Protein AF-A0A849ZHM6-F1 (afdb_monomer)

Structure (mmCIF, N/CA/C/O backbone):
data_AF-A0A849ZHM6-F1
#
_entry.id   AF-A0A849ZHM6-F1
#
loop_
_atom_site.group_PDB
_atom_site.id
_atom_site.type_symbol
_atom_site.label_atom_id
_atom_site.label_alt_id
_atom_site.label_comp_id
_atom_site.label_asym_id
_atom_site.label_entity_id
_atom_site.label_seq_id
_atom_site.pdbx_PDB_ins_code
_atom_site.Cartn_x
_atom_site.Cartn_y
_atom_site.Cartn_z
_atom_site.occupancy
_atom_site.B_iso_or_equiv
_atom_site.auth_seq_id
_atom_site.auth_comp_id
_atom_site.auth_asym_id
_atom_site.auth_atom_id
_atom_site.pdbx_PDB_model_num
ATOM 1 N N . MET A 1 1 ? 34.072 16.317 19.035 1.00 30.23 1 MET A N 1
ATOM 2 C CA . MET A 1 1 ? 34.190 15.002 18.374 1.00 30.23 1 MET A CA 1
ATOM 3 C C . MET A 1 1 ? 32.980 14.832 17.475 1.00 30.23 1 MET A C 1
ATOM 5 O O . MET A 1 1 ? 31.910 14.481 17.947 1.00 30.23 1 MET A O 1
ATOM 9 N N . THR A 1 2 ? 33.115 15.218 16.211 1.00 29.22 2 THR A N 1
ATOM 10 C CA . THR A 1 2 ? 32.102 14.996 15.176 1.00 29.22 2 THR A CA 1
ATOM 11 C C . THR A 1 2 ? 32.092 13.504 14.864 1.00 29.22 2 THR A C 1
ATOM 13 O O . THR A 1 2 ? 33.081 12.987 14.345 1.00 29.22 2 THR A O 1
ATOM 16 N N . GLY A 1 3 ? 31.026 12.799 15.250 1.00 28.81 3 GLY A N 1
ATOM 17 C CA . GLY A 1 3 ? 30.826 11.413 14.829 1.00 28.81 3 GLY A CA 1
ATOM 18 C C . GLY A 1 3 ? 30.855 11.306 13.297 1.00 28.81 3 GLY A C 1
ATOM 19 O O . GLY A 1 3 ? 30.623 12.313 12.618 1.00 28.81 3 GLY A O 1
ATOM 20 N N . PRO A 1 4 ? 31.173 10.127 12.739 1.00 27.28 4 PRO A N 1
ATOM 21 C CA . PRO A 1 4 ? 31.146 9.933 11.295 1.00 27.28 4 PRO A CA 1
ATOM 22 C C . PRO A 1 4 ? 29.772 10.352 10.759 1.00 27.28 4 PRO A C 1
ATOM 24 O O . PRO A 1 4 ? 28.741 9.949 11.299 1.00 27.28 4 PRO A O 1
ATOM 27 N N . SER A 1 5 ? 29.765 11.207 9.730 1.00 30.58 5 SER A N 1
ATOM 28 C CA . SER A 1 5 ? 28.536 11.533 9.000 1.00 30.58 5 SER A CA 1
ATOM 29 C C . SER A 1 5 ? 27.884 10.225 8.544 1.00 30.58 5 SER A C 1
ATOM 31 O O . SER A 1 5 ? 28.617 9.340 8.095 1.00 30.58 5 SER A O 1
ATOM 33 N N . PRO A 1 6 ? 26.553 10.066 8.663 1.00 35.81 6 PRO A N 1
ATOM 34 C CA . PRO A 1 6 ? 25.884 8.854 8.215 1.00 35.81 6 PRO A CA 1
ATOM 35 C C . PRO A 1 6 ? 26.176 8.665 6.726 1.00 35.81 6 PRO A C 1
ATOM 37 O O . PRO A 1 6 ? 25.758 9.465 5.890 1.00 35.81 6 PRO A O 1
ATOM 40 N N . THR A 1 7 ? 26.957 7.638 6.402 1.00 41.62 7 THR A N 1
ATOM 41 C CA . THR A 1 7 ? 27.253 7.253 5.028 1.00 41.62 7 THR A CA 1
ATOM 42 C C . THR A 1 7 ? 25.946 6.813 4.379 1.00 41.62 7 THR A C 1
ATOM 44 O O . THR A 1 7 ? 25.292 5.878 4.836 1.00 41.62 7 THR A O 1
ATOM 47 N N . PHE A 1 8 ? 25.521 7.531 3.339 1.00 50.03 8 PHE A N 1
ATOM 48 C CA . PHE A 1 8 ? 24.332 7.188 2.570 1.00 50.03 8 PHE A CA 1
ATOM 49 C C . PHE A 1 8 ? 24.564 5.847 1.865 1.00 50.03 8 PHE A C 1
ATOM 51 O O . PHE A 1 8 ? 25.342 5.767 0.916 1.00 50.03 8 PHE A O 1
ATOM 58 N N . THR A 1 9 ? 23.917 4.784 2.340 1.00 56.38 9 THR A N 1
ATOM 59 C CA . THR A 1 9 ? 23.899 3.491 1.651 1.00 56.38 9 THR A CA 1
ATOM 60 C C . THR A 1 9 ? 22.846 3.547 0.539 1.00 56.38 9 THR A C 1
ATOM 62 O O . THR A 1 9 ? 21.663 3.719 0.849 1.00 56.38 9 THR A O 1
ATOM 65 N N . PRO A 1 10 ? 23.225 3.432 -0.747 1.00 66.81 10 PRO A N 1
ATOM 66 C CA . PRO A 1 10 ? 22.258 3.448 -1.839 1.00 66.81 10 PRO A CA 1
ATOM 67 C C . PRO A 1 10 ? 21.359 2.207 -1.770 1.00 66.81 10 PRO A C 1
ATOM 69 O O . PRO A 1 10 ? 21.830 1.115 -1.477 1.00 66.81 10 PRO A O 1
ATOM 72 N N . ARG A 1 11 ? 20.061 2.345 -2.069 1.00 75.00 11 ARG A N 1
ATOM 73 C CA . ARG A 1 11 ? 19.133 1.195 -2.110 1.00 75.00 11 ARG A CA 1
ATOM 74 C C . ARG A 1 11 ? 19.482 0.217 -3.235 1.00 75.00 11 ARG A C 1
ATOM 76 O O . ARG A 1 11 ? 19.405 -0.993 -3.042 1.00 75.00 11 ARG A O 1
ATOM 83 N N . THR A 1 12 ? 19.885 0.752 -4.383 1.00 84.00 12 THR A N 1
ATOM 84 C CA . THR A 1 12 ? 20.217 -0.008 -5.589 1.00 84.00 12 THR A CA 1
ATOM 85 C C . THR A 1 12 ? 21.611 0.389 -6.059 1.00 84.00 12 THR A C 1
ATOM 87 O O . THR A 1 12 ? 21.894 1.576 -6.213 1.00 84.00 12 THR A O 1
ATOM 90 N N . ALA A 1 13 ? 22.468 -0.595 -6.314 1.00 89.62 13 ALA A N 1
ATOM 91 C CA . ALA A 1 13 ? 23.748 -0.422 -6.986 1.00 89.62 13 ALA A CA 1
ATOM 92 C C . ALA A 1 13 ? 23.626 -0.942 -8.424 1.00 89.62 13 ALA A C 1
ATOM 94 O O . ALA A 1 13 ? 23.453 -2.142 -8.648 1.00 89.62 13 ALA A O 1
ATOM 95 N N . ALA A 1 14 ? 23.675 -0.034 -9.398 1.00 90.81 14 ALA A N 1
ATOM 96 C CA . ALA A 1 14 ? 23.575 -0.373 -10.812 1.00 90.81 14 ALA A CA 1
ATOM 97 C C . ALA A 1 14 ? 24.944 -0.758 -11.391 1.00 90.81 14 ALA A C 1
ATOM 99 O O . ALA A 1 14 ? 25.944 -0.071 -11.190 1.00 90.81 14 ALA A O 1
ATOM 100 N N . VAL A 1 15 ? 24.978 -1.853 -12.144 1.00 91.69 15 VAL A N 1
ATOM 101 C CA . VAL A 1 15 ? 26.151 -2.383 -12.829 1.00 91.69 15 VAL A CA 1
ATOM 102 C C . VAL A 1 15 ? 25.864 -2.413 -14.318 1.00 91.69 15 VAL A C 1
ATOM 104 O O . VAL A 1 15 ? 25.119 -3.261 -14.807 1.00 91.69 15 VAL A O 1
ATOM 107 N N . VAL A 1 16 ? 26.508 -1.498 -15.041 1.00 90.62 16 VAL A N 1
ATOM 108 C CA . VAL A 1 16 ? 26.539 -1.492 -16.506 1.00 90.62 16 VAL A CA 1
ATOM 109 C C . VAL A 1 16 ? 27.317 -2.724 -16.971 1.00 90.62 16 VAL A C 1
ATOM 111 O O . VAL A 1 16 ? 28.549 -2.760 -16.922 1.00 90.62 16 VAL A O 1
ATOM 114 N N . ALA A 1 17 ? 26.590 -3.766 -17.366 1.00 89.19 17 ALA A N 1
ATOM 115 C CA . ALA A 1 17 ? 27.141 -5.039 -17.817 1.00 89.19 17 ALA A CA 1
ATOM 116 C C . ALA A 1 17 ? 27.364 -5.074 -19.328 1.00 89.19 17 ALA A C 1
ATOM 118 O O . ALA A 1 17 ? 28.190 -5.845 -19.812 1.00 89.19 17 ALA A O 1
ATOM 119 N N . ASN A 1 18 ? 26.646 -4.248 -20.080 1.00 87.69 18 ASN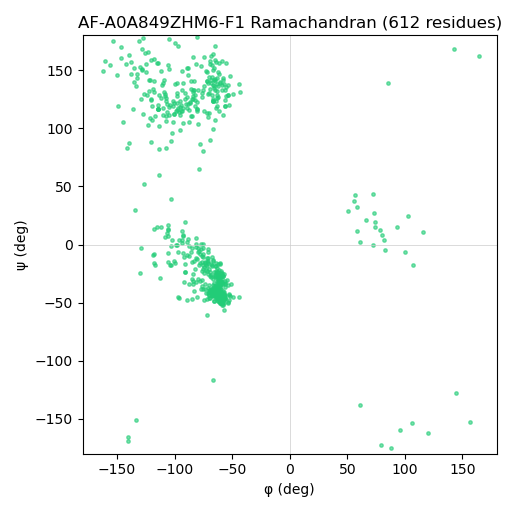 A N 1
ATOM 120 C CA . ASN A 1 18 ? 26.801 -4.132 -21.520 1.00 87.69 18 ASN A CA 1
ATOM 121 C C . ASN A 1 18 ? 26.642 -2.673 -21.950 1.00 87.69 18 ASN A C 1
ATOM 123 O O . ASN A 1 18 ? 25.989 -1.900 -21.263 1.00 87.69 18 ASN A O 1
ATOM 127 N N . ARG A 1 19 ? 27.224 -2.302 -23.085 1.00 87.19 19 ARG A N 1
ATOM 128 C CA . ARG A 1 19 ? 27.089 -0.964 -23.685 1.00 87.19 19 ARG A CA 1
ATOM 129 C C . ARG A 1 19 ? 26.324 -0.986 -25.006 1.00 87.19 19 ARG A C 1
ATOM 131 O O . ARG A 1 19 ? 25.595 -0.051 -25.312 1.00 87.19 19 ARG A O 1
ATOM 138 N N . ARG A 1 20 ? 26.394 -2.109 -25.727 1.00 88.75 20 ARG A N 1
ATOM 139 C CA . ARG A 1 20 ? 25.601 -2.349 -26.938 1.00 88.75 20 ARG A CA 1
ATOM 140 C C . ARG A 1 20 ? 24.129 -2.500 -26.600 1.00 88.75 20 ARG A C 1
ATOM 142 O O . ARG A 1 20 ? 23.792 -3.165 -25.622 1.00 88.75 20 ARG A O 1
ATOM 149 N N . CYS A 1 21 ? 23.265 -1.957 -27.447 1.00 90.25 21 CYS A N 1
ATOM 150 C CA . CYS A 1 21 ? 21.819 -2.125 -27.358 1.00 90.25 21 CYS A CA 1
ATOM 151 C C . CYS A 1 21 ? 21.244 -2.431 -28.742 1.00 90.25 21 CYS A C 1
ATOM 153 O O . CYS A 1 21 ? 21.665 -1.838 -29.735 1.00 90.25 21 CYS A O 1
ATOM 155 N N . ASN A 1 22 ? 20.278 -3.347 -28.801 1.00 91.81 22 ASN A N 1
ATOM 156 C CA . ASN A 1 22 ? 19.553 -3.685 -30.027 1.00 91.81 22 ASN A CA 1
ATOM 157 C C . ASN A 1 22 ? 18.417 -2.701 -30.357 1.00 91.81 22 ASN A C 1
ATOM 159 O O . ASN A 1 22 ? 17.806 -2.834 -31.408 1.00 91.81 22 ASN A O 1
ATOM 163 N N . GLN A 1 23 ? 18.175 -1.702 -29.504 1.00 92.19 23 GLN A N 1
ATOM 164 C CA . GLN A 1 23 ? 17.262 -0.583 -29.757 1.00 92.19 23 GLN A CA 1
ATOM 165 C C . GLN A 1 23 ? 18.037 0.736 -29.838 1.00 92.19 23 GLN A C 1
ATOM 167 O O . GLN A 1 23 ? 19.127 0.863 -29.275 1.00 92.19 23 GLN A O 1
ATOM 172 N N . ALA A 1 24 ? 17.484 1.737 -30.522 1.00 90.50 24 ALA A N 1
ATOM 173 C CA . ALA A 1 24 ? 18.102 3.049 -30.722 1.00 90.50 24 ALA A CA 1
ATOM 174 C C . ALA A 1 24 ? 17.168 4.189 -30.282 1.00 90.50 24 ALA A C 1
ATOM 176 O O . ALA A 1 24 ? 16.927 5.137 -31.033 1.00 90.50 24 ALA A O 1
ATOM 177 N N . CYS A 1 25 ? 16.671 4.082 -29.046 1.00 92.00 25 CYS A N 1
ATOM 178 C CA . CYS A 1 25 ? 15.686 4.989 -28.464 1.00 92.00 25 CYS A CA 1
ATOM 179 C C . CYS A 1 25 ? 16.107 6.464 -28.545 1.00 92.00 25 CYS A C 1
ATOM 181 O O . CYS A 1 25 ? 17.186 6.826 -28.067 1.00 92.00 25 CYS A O 1
ATOM 183 N N . SER A 1 26 ? 15.232 7.329 -29.067 1.00 90.56 26 SER A N 1
ATOM 184 C CA . SER A 1 26 ? 15.504 8.776 -29.171 1.00 90.56 26 SER A CA 1
ATOM 185 C C . SER A 1 26 ? 15.656 9.474 -27.807 1.00 90.56 26 SER A C 1
ATOM 187 O O . SER A 1 26 ? 16.325 10.499 -27.703 1.00 90.56 26 SER A O 1
ATOM 189 N N . PHE A 1 27 ? 15.101 8.895 -26.738 1.00 89.25 27 PHE A N 1
ATOM 190 C CA . PHE A 1 27 ? 15.176 9.424 -25.369 1.00 89.25 27 PHE A CA 1
ATOM 191 C C . PHE A 1 27 ? 16.339 8.870 -24.524 1.00 89.25 27 PHE A C 1
ATOM 193 O O . PHE A 1 27 ? 16.407 9.157 -23.334 1.00 89.25 27 PHE A O 1
ATOM 200 N N . CYS A 1 28 ? 17.226 8.034 -25.079 1.00 87.75 28 CYS A N 1
ATOM 201 C CA . CYS A 1 28 ? 18.286 7.394 -24.290 1.00 87.75 28 CYS A CA 1
ATOM 202 C C . CYS A 1 28 ? 19.316 8.418 -23.768 1.00 87.75 28 CYS A C 1
ATOM 204 O O . CYS A 1 28 ? 19.913 9.139 -24.565 1.00 87.75 28 CYS A O 1
ATOM 206 N N . GLU A 1 29 ? 19.543 8.442 -22.449 1.00 79.38 29 GLU A N 1
ATOM 207 C CA . GLU A 1 29 ? 20.541 9.300 -21.774 1.00 79.38 29 GLU A CA 1
ATOM 208 C C . GLU A 1 29 ? 21.918 8.627 -21.613 1.00 79.38 29 GLU A C 1
ATOM 210 O O . GLU A 1 29 ? 22.910 9.301 -21.356 1.00 79.38 29 GLU A O 1
ATOM 215 N N . GLU A 1 30 ? 21.985 7.300 -21.751 1.00 73.69 30 GLU A N 1
ATOM 216 C CA . GLU A 1 30 ? 23.129 6.486 -21.296 1.00 73.69 30 GLU A CA 1
ATOM 217 C C . GLU A 1 30 ? 24.068 6.029 -22.417 1.00 73.69 30 GLU A C 1
ATOM 219 O O . GLU A 1 30 ? 25.180 5.585 -22.143 1.00 73.69 30 GLU A O 1
ATOM 224 N N . ARG A 1 31 ? 23.618 6.076 -23.677 1.00 73.44 31 ARG A N 1
ATOM 225 C CA . ARG A 1 31 ? 24.354 5.518 -24.819 1.00 73.44 31 ARG A CA 1
ATOM 226 C C . ARG A 1 31 ? 25.121 6.607 -25.561 1.00 73.44 31 ARG A C 1
ATOM 228 O O . ARG A 1 31 ? 24.510 7.462 -26.201 1.00 73.44 31 ARG A O 1
ATOM 235 N N . ALA A 1 32 ? 26.448 6.523 -25.548 1.00 69.44 32 ALA A N 1
ATOM 236 C CA . ALA A 1 32 ? 27.322 7.320 -26.404 1.00 69.44 32 ALA A CA 1
ATOM 237 C C . ALA A 1 32 ? 27.484 6.684 -27.800 1.00 69.44 32 ALA A C 1
ATOM 239 O O . ALA A 1 32 ? 27.267 5.489 -27.987 1.00 69.44 32 ALA A O 1
ATOM 240 N N . GLU A 1 33 ? 27.917 7.462 -28.797 1.00 66.38 33 GLU A N 1
ATOM 241 C CA . GLU A 1 33 ? 28.157 6.939 -30.156 1.00 66.38 33 GLU A CA 1
ATOM 242 C C . GLU A 1 33 ? 29.296 5.907 -30.210 1.00 66.38 33 GLU A C 1
ATOM 244 O O . GLU A 1 33 ? 29.275 5.006 -31.041 1.00 66.38 33 GLU A O 1
ATOM 249 N N . THR A 1 34 ? 30.249 5.984 -29.279 1.00 65.88 34 THR A N 1
ATOM 250 C CA . THR A 1 34 ? 31.403 5.075 -29.174 1.00 65.88 34 THR A CA 1
ATOM 251 C C . THR A 1 34 ? 31.110 3.791 -28.388 1.00 65.88 34 THR A C 1
ATOM 253 O O . THR A 1 34 ? 31.944 2.886 -28.333 1.00 65.88 34 THR A O 1
ATOM 256 N N . ASP A 1 35 ? 29.930 3.670 -27.774 1.00 69.31 35 ASP A N 1
ATOM 257 C CA . ASP A 1 35 ? 29.602 2.555 -26.877 1.00 69.31 35 ASP A CA 1
ATOM 258 C C . ASP A 1 35 ? 29.369 1.221 -27.601 1.00 69.31 35 ASP A C 1
ATOM 260 O O . ASP A 1 35 ? 29.480 0.153 -26.991 1.00 69.31 35 ASP A O 1
ATOM 264 N N . ASP A 1 36 ? 29.127 1.249 -28.913 1.00 67.12 36 ASP A N 1
ATOM 265 C CA . ASP A 1 36 ? 29.024 0.030 -29.718 1.00 67.12 36 ASP A CA 1
ATOM 266 C C . ASP A 1 36 ? 30.393 -0.582 -30.061 1.00 67.12 36 ASP A C 1
ATOM 268 O O . ASP A 1 36 ? 30.481 -1.764 -30.423 1.00 67.12 36 ASP A O 1
ATOM 272 N N . GLU A 1 37 ? 31.475 0.177 -29.897 1.00 64.81 37 GLU A N 1
ATOM 273 C CA . GLU A 1 37 ? 32.818 -0.221 -30.318 1.00 64.81 37 GLU A CA 1
ATOM 274 C C . GLU A 1 37 ? 33.536 -1.082 -29.270 1.00 64.81 37 GLU A C 1
ATOM 276 O O . GLU A 1 37 ? 34.319 -1.963 -29.631 1.00 64.81 37 GLU A O 1
ATOM 281 N N . VAL A 1 38 ? 33.235 -0.897 -27.977 1.00 68.50 38 VAL A N 1
ATOM 282 C CA . VAL A 1 38 ? 33.991 -1.520 -26.876 1.00 68.50 38 VAL A CA 1
ATOM 283 C C . VAL A 1 38 ? 33.084 -2.364 -25.965 1.00 68.50 38 VAL A C 1
ATOM 285 O O . VAL A 1 38 ? 32.376 -1.819 -25.114 1.00 68.50 38 VAL A O 1
ATOM 288 N N . PRO A 1 39 ? 33.104 -3.707 -26.081 1.00 74.12 39 PRO A N 1
ATOM 289 C CA . PRO A 1 39 ? 32.372 -4.575 -25.166 1.00 74.12 39 PRO A CA 1
ATOM 290 C C . PRO A 1 39 ? 33.012 -4.576 -23.770 1.00 74.12 39 PRO A C 1
ATOM 292 O O . PRO A 1 39 ? 34.234 -4.567 -23.626 1.00 74.12 39 PRO A O 1
ATOM 295 N N . ILE A 1 40 ? 32.184 -4.648 -22.725 1.00 83.38 40 ILE A N 1
ATOM 296 C CA . ILE A 1 40 ? 32.661 -4.835 -21.348 1.00 83.38 40 ILE A CA 1
ATOM 297 C C . ILE A 1 40 ? 32.947 -6.324 -21.140 1.00 83.38 40 ILE A C 1
ATOM 299 O O . ILE A 1 40 ? 32.037 -7.153 -21.207 1.00 83.38 40 ILE A O 1
ATOM 303 N N . ASP A 1 41 ? 34.201 -6.686 -20.878 1.00 85.00 41 ASP A N 1
ATOM 304 C CA . ASP A 1 41 ? 34.570 -8.080 -20.639 1.00 85.00 41 ASP A CA 1
ATOM 305 C C . ASP A 1 41 ? 34.019 -8.614 -19.299 1.00 85.00 41 ASP A C 1
ATOM 307 O O . ASP A 1 41 ? 33.714 -7.866 -18.367 1.00 85.00 41 ASP A O 1
ATOM 311 N N . ALA A 1 42 ? 33.905 -9.941 -19.188 1.00 83.06 42 ALA A N 1
ATOM 312 C CA . ALA A 1 42 ? 33.339 -10.602 -18.012 1.00 83.06 42 ALA A CA 1
ATOM 313 C C . ALA A 1 42 ? 34.115 -10.331 -16.707 1.00 83.06 42 ALA A C 1
ATOM 315 O O . ALA A 1 42 ? 33.509 -10.282 -15.635 1.00 83.06 42 ALA A O 1
ATOM 316 N N . ARG A 1 43 ? 35.440 -10.124 -16.767 1.00 85.50 43 ARG A N 1
ATOM 317 C CA . ARG A 1 43 ? 36.258 -9.822 -15.582 1.00 85.50 43 ARG A CA 1
ATOM 318 C C . ARG A 1 43 ? 35.956 -8.412 -15.078 1.00 85.50 43 ARG A C 1
ATOM 320 O O . ARG A 1 43 ? 35.811 -8.228 -13.871 1.00 85.50 43 ARG A O 1
ATOM 327 N N . SER A 1 44 ? 35.812 -7.446 -15.985 1.00 87.62 44 SER A N 1
ATOM 328 C CA . SER A 1 44 ? 35.397 -6.079 -15.657 1.00 87.62 44 SER A CA 1
ATOM 329 C C . SER A 1 44 ? 33.999 -6.055 -15.037 1.00 87.62 44 SER A C 1
ATOM 331 O O . SER A 1 44 ? 33.806 -5.458 -13.977 1.00 87.62 44 SER A O 1
ATOM 333 N N . THR A 1 45 ? 33.030 -6.770 -15.620 1.00 88.56 45 THR A N 1
ATOM 334 C CA . THR A 1 45 ? 31.677 -6.857 -15.049 1.00 88.56 45 THR A CA 1
ATOM 335 C C . THR A 1 45 ? 31.680 -7.518 -13.669 1.00 88.56 45 THR A C 1
ATOM 337 O O . THR A 1 45 ? 31.035 -7.014 -12.754 1.00 88.56 45 THR A O 1
ATOM 340 N N . ALA A 1 46 ? 32.447 -8.594 -13.471 1.00 86.75 46 ALA A N 1
ATOM 341 C CA . ALA A 1 46 ? 32.574 -9.244 -12.166 1.00 86.75 46 ALA A CA 1
ATOM 342 C C . ALA A 1 46 ? 33.207 -8.326 -11.104 1.00 86.75 46 ALA A C 1
ATOM 344 O O . ALA A 1 46 ?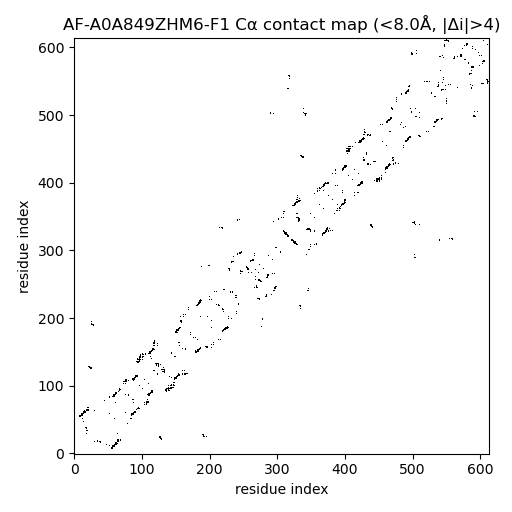 32.765 -8.322 -9.954 1.00 86.75 46 ALA A O 1
ATOM 345 N N . ALA A 1 47 ? 34.206 -7.520 -11.477 1.00 89.88 47 ALA A N 1
ATOM 346 C CA . ALA A 1 47 ? 34.793 -6.524 -10.582 1.00 89.88 47 ALA A CA 1
ATOM 347 C C . ALA A 1 47 ? 33.762 -5.462 -10.166 1.00 89.88 47 ALA A C 1
ATOM 349 O O . ALA A 1 47 ? 33.638 -5.175 -8.977 1.00 89.88 47 ALA A O 1
ATOM 350 N N . ARG A 1 48 ? 32.958 -4.963 -11.116 1.00 92.81 48 ARG A N 1
ATOM 351 C CA . ARG A 1 48 ? 31.863 -4.013 -10.850 1.00 92.81 48 ARG A CA 1
ATOM 352 C C . ARG A 1 48 ? 30.769 -4.615 -9.968 1.00 92.81 48 ARG A C 1
ATOM 354 O O . ARG A 1 48 ? 30.274 -3.942 -9.076 1.00 92.81 48 ARG A O 1
ATOM 361 N N . LEU A 1 49 ? 30.418 -5.889 -10.166 1.00 92.19 49 LEU A N 1
ATOM 362 C CA . LEU A 1 49 ? 29.481 -6.603 -9.288 1.00 92.19 49 LEU A CA 1
ATOM 363 C C . LEU A 1 49 ? 30.020 -6.711 -7.857 1.00 92.19 49 LEU A C 1
ATOM 365 O O . LEU A 1 49 ? 29.270 -6.529 -6.901 1.00 92.19 49 LEU A O 1
ATOM 369 N N . LYS A 1 50 ? 31.321 -6.982 -7.698 1.00 90.62 50 LYS A N 1
ATOM 370 C CA . LYS A 1 50 ? 31.969 -7.034 -6.382 1.00 90.62 50 LYS A CA 1
ATOM 371 C C . LYS A 1 50 ? 31.985 -5.664 -5.703 1.00 90.62 50 LYS A C 1
ATOM 373 O O . LYS A 1 50 ? 31.730 -5.585 -4.506 1.00 90.62 50 LYS A O 1
ATOM 378 N N . GLU A 1 51 ? 32.258 -4.604 -6.457 1.00 90.62 51 GLU A N 1
ATOM 379 C CA . GLU A 1 51 ? 32.180 -3.225 -5.970 1.00 90.62 51 GLU A CA 1
ATOM 380 C C . GLU A 1 51 ? 30.751 -2.867 -5.546 1.00 90.62 51 GLU A C 1
ATOM 382 O O . GLU A 1 51 ? 30.543 -2.425 -4.418 1.00 90.62 51 GLU A O 1
ATOM 387 N N . ALA A 1 52 ? 29.760 -3.162 -6.394 1.00 89.62 52 ALA A N 1
ATOM 388 C CA . ALA A 1 52 ? 28.343 -2.956 -6.107 1.00 89.62 52 ALA A CA 1
ATOM 389 C C . ALA A 1 52 ? 27.905 -3.681 -4.825 1.00 89.62 52 ALA A C 1
ATOM 391 O O . ALA A 1 52 ? 27.273 -3.069 -3.966 1.00 89.62 52 ALA A O 1
ATOM 392 N N . ALA A 1 53 ? 28.304 -4.942 -4.641 1.00 87.44 53 ALA A N 1
ATOM 393 C CA . ALA A 1 53 ? 28.038 -5.693 -3.413 1.00 87.44 53 ALA A CA 1
ATOM 394 C C . ALA A 1 53 ? 28.706 -5.061 -2.176 1.00 87.44 53 ALA A C 1
ATOM 396 O O . ALA A 1 53 ? 28.133 -5.063 -1.088 1.00 87.44 53 ALA A O 1
ATOM 397 N N . GLY A 1 54 ? 29.892 -4.467 -2.345 1.00 85.75 54 GLY A N 1
ATOM 398 C CA . GLY A 1 54 ? 30.615 -3.756 -1.289 1.00 85.75 54 GLY A CA 1
ATOM 399 C C . GLY A 1 54 ? 29.954 -2.453 -0.824 1.00 85.75 54 GLY A C 1
ATOM 400 O O . GLY A 1 54 ? 30.274 -1.979 0.263 1.00 85.75 54 GLY A O 1
ATOM 401 N N . THR A 1 55 ? 29.017 -1.887 -1.596 1.00 83.81 55 THR A N 1
ATOM 402 C CA . THR A 1 55 ? 28.300 -0.651 -1.217 1.00 83.81 55 THR A CA 1
ATOM 403 C C . THR A 1 55 ? 27.288 -0.850 -0.087 1.00 83.81 55 THR A C 1
ATOM 405 O O . THR A 1 55 ? 26.870 0.126 0.533 1.00 83.81 55 THR A O 1
ATOM 408 N N . GLY A 1 56 ? 26.878 -2.097 0.178 1.00 78.69 56 GLY A N 1
ATOM 409 C CA . GLY A 1 56 ? 25.790 -2.415 1.104 1.00 78.69 56 GLY A CA 1
ATOM 410 C C . GLY A 1 56 ? 24.385 -2.202 0.527 1.00 78.69 56 GLY A C 1
ATOM 411 O O . GLY A 1 56 ? 23.421 -2.210 1.293 1.00 78.69 56 GLY A O 1
ATOM 412 N N . ALA A 1 57 ? 24.254 -2.006 -0.791 1.00 79.75 57 ALA A N 1
ATOM 413 C CA . ALA A 1 57 ? 22.960 -1.855 -1.450 1.00 79.75 57 ALA A CA 1
ATOM 414 C C . ALA A 1 57 ? 22.056 -3.090 -1.299 1.00 79.75 57 ALA A C 1
ATOM 416 O O . ALA A 1 57 ? 22.517 -4.232 -1.288 1.00 79.75 57 ALA A O 1
ATOM 417 N N . GLU A 1 58 ? 20.743 -2.862 -1.214 1.00 80.62 58 GLU A N 1
ATOM 418 C CA . GLU A 1 58 ? 19.750 -3.942 -1.133 1.00 80.62 58 GLU A CA 1
ATOM 419 C C . GLU A 1 58 ? 19.565 -4.657 -2.474 1.00 80.62 58 GLU A C 1
ATOM 421 O O . GLU A 1 58 ? 19.276 -5.855 -2.526 1.00 80.62 58 GLU A O 1
ATOM 426 N N . GLU A 1 59 ? 19.692 -3.908 -3.562 1.00 91.31 59 GLU A N 1
ATOM 427 C CA . GLU A 1 59 ? 19.531 -4.391 -4.923 1.00 91.31 59 GLU A CA 1
ATOM 428 C C . GLU A 1 59 ? 20.838 -4.226 -5.691 1.00 91.31 59 GLU A C 1
ATOM 430 O O . GLU A 1 59 ? 21.414 -3.138 -5.716 1.00 91.31 59 GLU A O 1
ATOM 435 N N . ILE A 1 60 ? 21.271 -5.282 -6.376 1.00 94.69 60 ILE A N 1
ATOM 436 C CA . ILE A 1 60 ? 22.256 -5.157 -7.452 1.00 94.69 60 ILE A CA 1
ATOM 437 C C . ILE A 1 60 ? 21.485 -5.205 -8.766 1.00 94.69 60 ILE A C 1
ATOM 439 O O . ILE A 1 60 ? 20.898 -6.234 -9.103 1.00 94.69 60 ILE A O 1
ATOM 443 N N . CYS A 1 61 ? 21.465 -4.083 -9.482 1.00 94.62 61 CYS A N 1
ATOM 444 C CA . CYS A 1 61 ? 20.801 -3.969 -10.774 1.00 94.62 61 CYS A CA 1
ATOM 445 C C . CYS A 1 61 ? 21.809 -4.194 -11.899 1.00 94.62 61 CYS A C 1
ATOM 447 O O . CYS A 1 61 ? 22.769 -3.443 -12.031 1.00 94.62 61 CYS A O 1
ATOM 449 N N . VAL A 1 62 ? 21.603 -5.223 -12.711 1.00 94.88 62 VAL A N 1
ATOM 450 C CA . VAL A 1 62 ? 22.358 -5.461 -13.939 1.00 94.88 62 VAL A CA 1
ATOM 451 C C . VAL A 1 62 ? 21.663 -4.698 -15.063 1.00 94.88 62 VAL A C 1
ATOM 453 O O . VAL A 1 62 ? 20.521 -4.997 -15.400 1.00 94.88 62 VAL A O 1
ATOM 456 N N . THR A 1 63 ? 22.351 -3.707 -15.624 1.00 93.38 63 THR A N 1
ATOM 457 C CA . THR A 1 63 ? 21.809 -2.757 -16.610 1.00 93.38 63 THR A CA 1
ATOM 458 C C . THR A 1 63 ? 22.845 -2.454 -17.704 1.00 93.38 63 THR A C 1
ATOM 460 O O . THR A 1 63 ? 23.884 -3.124 -17.792 1.00 93.38 63 THR A O 1
ATOM 463 N N . GLY A 1 64 ? 22.592 -1.451 -18.543 1.00 86.44 64 GLY A N 1
ATOM 464 C CA . GLY A 1 64 ? 23.545 -0.874 -19.484 1.00 86.44 64 GLY A CA 1
ATOM 465 C C . GLY A 1 64 ? 22.890 -0.447 -20.793 1.00 86.44 64 GLY A C 1
ATOM 466 O O . GLY A 1 64 ? 21.905 0.279 -20.779 1.00 86.44 64 GLY A O 1
ATOM 467 N N . GLY A 1 65 ? 23.440 -0.910 -21.918 1.00 86.69 65 GLY A N 1
ATOM 468 C CA . GLY A 1 65 ? 22.692 -1.032 -23.168 1.00 86.69 65 GLY A CA 1
ATOM 469 C C . GLY A 1 65 ? 21.608 -2.102 -23.013 1.00 86.69 65 GLY A C 1
ATOM 470 O O . GLY A 1 65 ? 20.737 -1.986 -22.164 1.00 86.69 65 GLY A O 1
ATOM 471 N N . GLU A 1 66 ? 21.686 -3.194 -23.770 1.00 93.19 66 GLU A N 1
ATOM 472 C CA . GLU A 1 66 ? 20.817 -4.353 -23.545 1.00 93.19 66 GLU A CA 1
ATOM 473 C C . GLU A 1 66 ? 21.621 -5.512 -22.930 1.00 93.19 66 GLU A C 1
ATOM 475 O O . GLU A 1 66 ? 22.420 -6.148 -23.634 1.00 93.19 66 GLU A O 1
ATOM 480 N N . PRO A 1 67 ? 21.461 -5.820 -21.626 1.00 93.44 67 PRO A N 1
ATOM 481 C CA . PRO A 1 67 ? 22.203 -6.902 -20.983 1.00 93.44 67 PRO A CA 1
ATOM 482 C C . PRO A 1 67 ? 21.903 -8.281 -21.572 1.00 93.44 67 PRO A C 1
ATOM 484 O O . PRO A 1 67 ? 22.781 -9.144 -21.564 1.00 93.44 67 PRO A O 1
ATOM 487 N N . THR A 1 68 ? 20.706 -8.504 -22.123 1.00 94.25 68 THR A N 1
ATOM 488 C CA . THR A 1 68 ? 20.320 -9.798 -22.714 1.00 94.25 68 THR A CA 1
ATOM 489 C C . THR A 1 68 ? 21.037 -10.108 -24.033 1.00 94.25 68 THR A C 1
ATOM 491 O O . THR A 1 68 ? 20.984 -11.241 -24.511 1.00 94.25 68 THR A O 1
ATOM 494 N N . LEU A 1 69 ? 21.813 -9.172 -24.592 1.00 92.69 69 LEU A N 1
ATOM 495 C CA . LEU A 1 69 ? 22.768 -9.482 -25.664 1.00 92.69 69 LEU A CA 1
ATOM 496 C C . LEU A 1 69 ? 23.930 -10.369 -25.186 1.00 92.69 69 LEU A C 1
ATOM 498 O O . LEU A 1 69 ? 24.621 -10.977 -26.003 1.00 92.69 69 LEU A O 1
ATOM 502 N N . ARG A 1 70 ? 24.163 -10.462 -23.872 1.00 91.56 70 ARG A N 1
ATOM 503 C CA . ARG A 1 70 ? 25.236 -11.275 -23.302 1.00 91.56 70 ARG A CA 1
ATOM 504 C C . ARG A 1 70 ? 24.815 -12.730 -23.131 1.00 91.56 70 ARG A C 1
ATOM 506 O O . ARG A 1 70 ? 23.844 -13.040 -22.443 1.00 91.56 70 ARG A O 1
ATOM 513 N N . THR A 1 71 ? 25.626 -13.645 -23.653 1.00 90.38 71 THR A N 1
ATOM 514 C CA . THR A 1 71 ? 25.437 -15.090 -23.452 1.00 90.38 71 THR A CA 1
ATOM 515 C C . THR A 1 71 ? 25.756 -15.539 -22.024 1.00 90.38 71 THR A C 1
ATOM 517 O O . THR A 1 71 ? 25.225 -16.548 -21.568 1.00 90.38 71 THR A O 1
ATOM 520 N N . ASP A 1 72 ? 26.607 -14.801 -21.306 1.00 92.56 72 ASP A N 1
ATOM 521 C CA . ASP A 1 72 ? 27.016 -15.089 -19.928 1.00 92.56 72 ASP A CA 1
ATOM 522 C C . ASP A 1 72 ? 26.145 -14.390 -18.864 1.00 92.56 72 ASP A C 1
ATOM 524 O O . ASP A 1 72 ? 26.449 -14.483 -17.676 1.00 92.56 72 ASP A O 1
ATOM 528 N N . LEU A 1 73 ? 25.037 -13.738 -19.248 1.00 94.19 73 LEU A N 1
ATOM 529 C CA . LEU A 1 73 ? 24.152 -13.025 -18.317 1.00 94.19 73 LEU A CA 1
ATOM 530 C C . LEU A 1 73 ? 23.680 -13.885 -17.123 1.00 94.19 73 LEU A C 1
ATOM 532 O O . LEU A 1 73 ? 23.762 -13.394 -15.995 1.00 94.19 73 LEU A O 1
ATOM 536 N N . PRO A 1 74 ? 23.269 -15.164 -17.285 1.00 95.56 74 PRO A N 1
ATOM 537 C CA . PRO A 1 74 ? 22.919 -16.003 -16.135 1.00 95.56 74 PRO A CA 1
ATOM 538 C C . PRO A 1 74 ? 24.075 -16.190 -15.139 1.00 95.56 74 PRO A C 1
ATOM 540 O O . PRO A 1 74 ? 23.846 -16.265 -13.934 1.00 95.56 74 PRO A O 1
ATOM 543 N N . LEU A 1 75 ? 25.330 -16.209 -15.604 1.00 94.25 75 LEU A N 1
ATOM 544 C CA . LEU A 1 75 ? 26.494 -16.291 -14.715 1.00 94.25 75 LEU A CA 1
ATOM 545 C C . LEU A 1 75 ? 26.693 -14.994 -13.926 1.00 94.25 75 LEU A C 1
ATOM 547 O O . LEU A 1 75 ? 27.086 -15.053 -12.763 1.00 94.25 75 LEU A O 1
ATOM 551 N N . LEU A 1 76 ? 26.396 -13.839 -14.528 1.00 93.50 76 LEU A N 1
ATOM 552 C CA . LEU A 1 76 ? 26.447 -12.543 -13.847 1.00 93.50 76 LEU A CA 1
ATOM 553 C C . LEU A 1 76 ? 25.371 -12.435 -12.765 1.00 93.50 76 LEU A C 1
ATOM 555 O O . LEU A 1 76 ? 25.677 -12.022 -11.648 1.00 93.50 76 LEU A O 1
ATOM 559 N N . VAL A 1 77 ? 24.144 -12.871 -13.066 1.00 96.00 77 VAL A N 1
ATOM 560 C CA . VAL A 1 77 ? 23.037 -12.939 -12.097 1.00 96.00 77 VAL A CA 1
ATOM 561 C C . VAL A 1 77 ? 23.409 -13.850 -10.923 1.00 96.00 77 VAL A C 1
ATOM 563 O O . VAL A 1 77 ? 23.353 -13.427 -9.766 1.00 96.00 77 VAL A O 1
ATOM 566 N N . ALA A 1 78 ? 23.896 -15.063 -11.208 1.00 95.25 78 ALA A N 1
ATOM 567 C CA . ALA A 1 78 ? 24.358 -15.988 -10.174 1.00 95.25 78 ALA A CA 1
ATOM 568 C C . ALA A 1 78 ? 25.551 -15.431 -9.382 1.00 95.25 78 ALA A C 1
ATOM 570 O O . ALA A 1 78 ? 25.654 -15.641 -8.173 1.00 95.25 78 ALA A O 1
ATOM 571 N N . GLY A 1 79 ? 26.455 -14.707 -10.047 1.00 93.50 79 GLY A N 1
ATOM 572 C CA . GLY A 1 79 ? 27.576 -14.011 -9.425 1.00 93.50 79 GLY A CA 1
ATOM 573 C C . GLY A 1 79 ? 27.115 -12.941 -8.438 1.00 93.50 79 GLY A C 1
ATOM 574 O O . GLY A 1 79 ? 27.580 -12.933 -7.301 1.00 93.50 79 GLY A O 1
ATOM 575 N N . ALA A 1 80 ? 26.156 -12.097 -8.830 1.00 92.50 80 ALA A N 1
ATOM 576 C CA . ALA A 1 80 ? 25.555 -11.091 -7.957 1.00 92.50 80 ALA A CA 1
ATOM 577 C C . ALA A 1 80 ? 24.921 -11.737 -6.715 1.00 92.50 80 ALA A C 1
ATOM 579 O O . ALA A 1 80 ? 25.200 -11.319 -5.589 1.00 92.50 80 ALA A O 1
ATOM 580 N N . LYS A 1 81 ? 24.148 -12.818 -6.898 1.00 91.12 81 LYS A N 1
ATOM 581 C CA . LYS A 1 81 ? 23.528 -13.553 -5.784 1.00 91.12 81 LYS A CA 1
ATOM 582 C C . LYS A 1 81 ? 24.574 -14.149 -4.834 1.00 91.12 81 LYS A C 1
ATOM 584 O O . LYS A 1 81 ? 24.458 -13.997 -3.621 1.00 91.12 81 LYS A O 1
ATOM 589 N N . LYS A 1 82 ? 25.640 -14.758 -5.370 1.00 92.62 82 LYS A N 1
ATOM 590 C CA . LYS A 1 82 ? 26.765 -15.307 -4.582 1.00 92.62 82 LYS A CA 1
ATOM 591 C C . LYS A 1 82 ? 27.539 -14.245 -3.804 1.00 92.62 82 LYS A C 1
ATOM 593 O O . LYS A 1 82 ? 28.054 -14.543 -2.732 1.00 92.62 82 LYS A O 1
ATOM 598 N N . LEU A 1 83 ? 27.624 -13.025 -4.331 1.00 90.62 83 LEU A N 1
ATOM 599 C CA . LEU A 1 83 ? 28.251 -11.884 -3.658 1.00 90.62 83 LEU A CA 1
ATOM 600 C C . LEU A 1 83 ? 27.383 -11.297 -2.531 1.00 90.62 83 LEU A C 1
ATOM 602 O O . LEU A 1 83 ? 27.803 -10.346 -1.880 1.00 90.62 83 LEU A O 1
ATOM 606 N N . GLY A 1 84 ? 26.202 -11.870 -2.279 1.00 84.06 84 GLY A N 1
ATOM 607 C CA . GLY A 1 84 ? 25.314 -11.461 -1.196 1.00 84.06 84 GLY A CA 1
ATOM 608 C C . GLY A 1 84 ? 24.260 -10.439 -1.609 1.00 84.06 84 GLY A C 1
ATOM 609 O O . GLY A 1 84 ? 23.639 -9.844 -0.729 1.00 84.06 84 GLY A O 1
ATOM 610 N N . ALA A 1 85 ? 24.025 -10.233 -2.914 1.00 87.44 85 ALA A N 1
ATOM 611 C CA . ALA A 1 85 ? 22.909 -9.410 -3.369 1.00 87.44 85 ALA A CA 1
ATOM 612 C C . ALA A 1 85 ? 21.598 -9.956 -2.796 1.00 87.44 85 ALA A C 1
ATOM 614 O O . ALA A 1 85 ? 21.203 -11.093 -3.070 1.00 87.44 85 ALA A O 1
ATOM 615 N N . ARG A 1 86 ? 20.904 -9.133 -2.011 1.00 85.06 86 ARG A N 1
ATOM 616 C CA . ARG A 1 86 ? 19.608 -9.505 -1.445 1.00 85.06 86 ARG A CA 1
ATOM 617 C C . ARG A 1 86 ? 18.579 -9.667 -2.562 1.00 85.06 86 ARG A C 1
ATOM 619 O O . ARG A 1 86 ? 17.905 -10.696 -2.617 1.00 85.06 86 ARG A O 1
ATOM 626 N N . ARG A 1 87 ? 18.509 -8.688 -3.468 1.00 91.06 87 ARG A N 1
ATOM 627 C CA . ARG A 1 87 ? 17.768 -8.788 -4.728 1.00 91.06 87 ARG A CA 1
ATOM 628 C C . ARG A 1 87 ? 18.681 -8.543 -5.921 1.00 91.06 87 ARG A C 1
ATOM 630 O O . ARG A 1 87 ? 19.430 -7.567 -5.939 1.00 91.06 87 ARG A O 1
ATOM 637 N N . VAL A 1 88 ? 18.598 -9.415 -6.916 1.00 96.00 88 VAL A N 1
ATOM 638 C CA . VAL A 1 88 ? 19.199 -9.196 -8.231 1.00 96.00 88 VAL A CA 1
ATOM 639 C C . VAL A 1 88 ? 18.113 -8.674 -9.158 1.00 96.00 88 VAL A C 1
ATOM 641 O O . VAL A 1 88 ? 17.076 -9.319 -9.333 1.00 96.00 88 VAL A O 1
ATOM 644 N N . VAL A 1 89 ? 18.349 -7.493 -9.719 1.00 96.75 89 VAL A N 1
ATOM 645 C CA . VAL A 1 89 ? 17.439 -6.819 -10.646 1.00 96.75 89 VAL A CA 1
ATOM 646 C C . VAL A 1 89 ? 18.064 -6.826 -12.036 1.00 96.75 89 VAL A C 1
ATOM 648 O O . VAL A 1 89 ? 19.268 -6.619 -12.164 1.00 96.75 89 VAL A O 1
ATOM 651 N N . LEU A 1 90 ? 17.265 -7.062 -13.071 1.00 97.56 90 LEU A N 1
ATOM 652 C CA . LEU A 1 90 ? 17.671 -6.918 -14.468 1.00 97.56 90 LEU A CA 1
ATOM 653 C C . LEU A 1 90 ? 16.877 -5.781 -15.107 1.00 97.56 90 LEU A C 1
ATOM 655 O O . LEU A 1 90 ? 15.654 -5.870 -15.174 1.00 97.56 90 LEU A O 1
ATOM 659 N N . GLU A 1 91 ? 17.561 -4.756 -15.604 1.00 96.56 91 GLU A N 1
ATOM 660 C CA . GLU A 1 91 ? 16.972 -3.756 -16.500 1.00 96.56 91 GLU A CA 1
ATOM 661 C C . GLU A 1 91 ? 17.166 -4.201 -17.951 1.00 96.56 91 GLU A C 1
ATOM 663 O O . GLU A 1 91 ? 18.277 -4.528 -18.370 1.00 96.56 91 GLU A O 1
ATOM 668 N N . THR A 1 92 ? 16.073 -4.286 -18.707 1.00 97.06 92 THR A N 1
ATOM 669 C CA . THR A 1 92 ? 16.077 -4.841 -20.068 1.00 97.06 92 THR A CA 1
ATOM 670 C C . THR A 1 92 ? 14.906 -4.301 -20.883 1.00 97.06 92 THR A C 1
ATOM 672 O O . THR A 1 92 ? 13.864 -3.953 -20.332 1.00 97.06 92 THR A O 1
ATOM 675 N N . ASN A 1 93 ? 15.032 -4.273 -22.206 1.00 96.31 93 ASN A N 1
ATOM 676 C CA . ASN A 1 93 ? 13.896 -4.101 -23.114 1.00 96.31 93 ASN A CA 1
ATOM 677 C C . ASN A 1 93 ? 13.091 -5.406 -23.313 1.00 96.31 93 ASN A C 1
ATOM 679 O O . ASN A 1 93 ? 12.051 -5.392 -23.963 1.00 96.31 93 ASN A O 1
ATOM 683 N N . ALA A 1 94 ? 13.558 -6.536 -22.768 1.00 97.69 94 ALA A N 1
ATOM 684 C CA . ALA A 1 94 ? 12.954 -7.872 -22.830 1.00 97.69 94 ALA A CA 1
ATOM 685 C C . ALA A 1 94 ? 12.780 -8.488 -24.235 1.00 97.69 94 ALA A C 1
ATOM 687 O O . ALA A 1 94 ? 12.291 -9.610 -24.345 1.00 97.69 94 ALA A O 1
ATOM 688 N N . THR A 1 95 ? 13.220 -7.822 -25.306 1.00 97.62 95 THR A N 1
ATOM 689 C CA . THR A 1 95 ? 13.016 -8.277 -26.699 1.00 97.62 95 THR A CA 1
ATOM 690 C C . THR A 1 95 ? 13.698 -9.611 -27.016 1.00 97.62 95 THR A C 1
ATOM 692 O O . THR A 1 95 ? 13.232 -10.361 -27.872 1.00 97.62 95 THR A O 1
ATOM 695 N N . LEU A 1 96 ? 14.791 -9.928 -26.312 1.00 96.62 96 LEU A N 1
ATOM 696 C CA . LEU A 1 96 ? 15.571 -11.159 -26.476 1.00 96.62 96 LEU A CA 1
ATOM 697 C C . LEU A 1 96 ? 15.348 -12.159 -25.334 1.00 96.62 96 LEU A C 1
ATOM 699 O O . LEU A 1 96 ? 16.188 -13.037 -25.115 1.00 96.62 96 LEU A O 1
ATOM 703 N N . VAL A 1 97 ? 14.281 -11.999 -24.551 1.00 97.62 97 VAL A N 1
ATOM 704 C CA . VAL A 1 97 ? 13.920 -12.943 -23.491 1.00 97.62 97 VAL A CA 1
ATOM 705 C C . VAL A 1 97 ? 12.874 -13.908 -24.036 1.00 97.62 97 VAL A C 1
ATOM 707 O O . VAL A 1 97 ? 11.765 -13.510 -24.367 1.00 97.62 97 VAL A O 1
ATOM 710 N N . ASP A 1 98 ? 13.247 -15.179 -24.137 1.00 97.19 98 ASP A N 1
ATOM 711 C CA . ASP A 1 98 ? 12.338 -16.298 -24.390 1.00 97.19 98 ASP A CA 1
ATOM 712 C C . ASP A 1 98 ? 12.113 -17.100 -23.095 1.00 97.19 98 ASP A C 1
ATOM 714 O O . ASP A 1 98 ? 12.707 -16.805 -22.050 1.00 97.19 98 ASP A O 1
ATOM 718 N N . GLU A 1 99 ? 11.258 -18.121 -23.148 1.00 97.88 99 GLU A N 1
ATOM 719 C CA . GLU A 1 99 ? 10.921 -18.978 -22.007 1.00 97.88 99 GLU A CA 1
ATOM 720 C C . GLU A 1 99 ? 12.171 -19.644 -21.415 1.00 97.88 99 GLU A C 1
ATOM 722 O O . GLU A 1 99 ? 12.412 -19.582 -20.209 1.00 97.88 99 GLU A O 1
ATOM 727 N N . THR A 1 100 ? 13.039 -20.193 -22.272 1.00 97.62 100 THR A N 1
ATOM 728 C CA . THR A 1 100 ? 14.270 -20.875 -21.838 1.00 97.62 100 THR A CA 1
ATOM 729 C C . THR A 1 100 ? 15.221 -19.918 -21.118 1.00 97.62 100 THR A C 1
ATOM 731 O O . THR A 1 100 ? 15.891 -20.280 -20.146 1.00 97.62 100 THR A O 1
ATOM 734 N N . ARG A 1 101 ? 15.337 -18.681 -21.601 1.00 96.94 101 ARG A N 1
ATOM 735 C CA . ARG A 1 101 ? 16.184 -17.658 -20.997 1.00 96.94 101 ARG A CA 1
ATOM 736 C C . ARG A 1 101 ? 15.587 -17.152 -19.693 1.00 96.94 101 ARG A C 1
ATOM 738 O O . ARG A 1 101 ? 16.346 -16.999 -18.737 1.00 96.94 101 ARG A O 1
ATOM 745 N N . ALA A 1 102 ? 14.275 -16.933 -19.629 1.00 98.00 102 ALA A N 1
ATOM 746 C CA . ALA A 1 102 ? 13.588 -16.538 -18.403 1.00 98.00 102 ALA A CA 1
ATOM 747 C C . ALA A 1 102 ? 13.796 -17.577 -17.288 1.00 98.00 102 ALA A C 1
ATOM 749 O O . ALA A 1 102 ? 14.216 -17.218 -16.187 1.00 98.00 102 ALA A O 1
ATOM 750 N N . GLU A 1 103 ? 13.634 -18.867 -17.597 1.00 97.94 103 GLU A N 1
ATOM 751 C CA . GLU A 1 103 ? 13.898 -19.970 -16.665 1.00 97.94 103 GLU A CA 1
ATOM 752 C C . GLU A 1 103 ? 15.357 -19.999 -16.193 1.00 97.94 103 GLU A C 1
ATOM 754 O O . GLU A 1 103 ? 15.627 -20.103 -14.995 1.00 97.94 103 GLU A O 1
ATOM 759 N N . LYS A 1 104 ? 16.322 -19.847 -17.112 1.00 97.81 104 LYS A N 1
ATOM 760 C CA . LYS A 1 104 ? 17.754 -19.794 -16.763 1.00 97.81 104 LYS A CA 1
ATOM 761 C C . LYS A 1 104 ? 18.090 -18.610 -15.862 1.00 97.81 104 LYS A C 1
ATOM 763 O O . LYS A 1 104 ? 18.888 -18.761 -14.938 1.00 97.81 104 LYS A O 1
ATOM 768 N N . LEU A 1 105 ? 17.509 -17.439 -16.122 1.00 97.94 105 LEU A N 1
ATOM 769 C CA . LEU A 1 105 ? 17.711 -16.247 -15.298 1.00 97.94 105 LEU A CA 1
ATOM 770 C C . LEU A 1 105 ? 17.097 -16.430 -13.910 1.00 97.94 105 LEU A C 1
ATOM 772 O O . LEU A 1 105 ? 17.760 -16.143 -12.912 1.00 97.94 105 LEU A O 1
ATOM 776 N N . ARG A 1 106 ? 15.879 -16.976 -13.829 1.00 97.62 106 ARG A N 1
ATOM 777 C CA . ARG A 1 106 ? 15.248 -17.311 -12.551 1.00 97.62 106 ARG A CA 1
ATOM 778 C C . ARG A 1 106 ? 16.095 -18.299 -11.755 1.00 97.62 106 ARG A C 1
ATOM 780 O O . ARG A 1 106 ? 16.389 -18.040 -10.592 1.00 97.62 106 ARG A O 1
ATOM 787 N N . ALA A 1 107 ? 16.531 -19.392 -12.382 1.00 97.12 107 ALA A N 1
ATOM 788 C CA . ALA A 1 107 ? 17.365 -20.412 -11.750 1.00 97.12 107 ALA A CA 1
ATOM 789 C C . ALA A 1 107 ? 18.725 -19.860 -11.286 1.00 97.12 107 ALA A C 1
ATOM 791 O O . ALA A 1 107 ? 19.264 -20.301 -10.273 1.00 97.12 107 ALA A O 1
ATOM 792 N N . ALA A 1 108 ? 19.266 -18.862 -11.990 1.00 96.75 108 ALA A N 1
ATOM 793 C CA . ALA A 1 108 ? 20.472 -18.147 -11.584 1.00 96.75 108 ALA A CA 1
ATOM 794 C C . ALA A 1 108 ? 20.261 -17.206 -10.380 1.00 96.75 108 ALA A C 1
ATOM 796 O O . ALA A 1 108 ? 21.240 -16.732 -9.805 1.00 96.75 108 ALA A O 1
ATOM 797 N N . GLY A 1 109 ? 19.014 -16.946 -9.981 1.00 96.12 109 GLY A N 1
ATOM 798 C CA . GLY A 1 109 ? 18.671 -16.091 -8.846 1.00 96.12 109 GLY A CA 1
ATOM 799 C C . GLY A 1 109 ? 18.196 -14.691 -9.227 1.00 96.12 109 GLY A C 1
ATOM 800 O O . GLY A 1 109 ? 18.332 -13.786 -8.407 1.00 96.12 109 GLY A O 1
ATOM 801 N N . LEU A 1 110 ? 17.662 -14.496 -10.440 1.00 97.69 110 LEU A N 1
ATOM 802 C CA . LEU A 1 110 ? 16.989 -13.248 -10.802 1.00 97.69 110 LEU A CA 1
ATOM 803 C C . LEU A 1 110 ? 15.704 -13.093 -9.978 1.00 97.69 110 LEU A C 1
ATOM 805 O O . LEU A 1 110 ? 14.819 -13.957 -10.010 1.00 97.69 110 LEU A O 1
ATOM 809 N N . ASP A 1 111 ? 15.608 -11.981 -9.251 1.00 94.56 111 ASP A N 1
ATOM 810 C CA . ASP A 1 111 ? 14.464 -11.685 -8.392 1.00 94.56 111 ASP A CA 1
ATOM 811 C C . ASP A 1 111 ? 13.446 -10.790 -9.114 1.00 94.56 111 ASP A C 1
ATOM 813 O O . ASP A 1 111 ? 12.252 -11.086 -9.085 1.00 94.56 111 ASP A O 1
ATOM 817 N N . VAL A 1 112 ? 13.919 -9.728 -9.783 1.00 96.56 112 VAL A N 1
ATOM 818 C CA . VAL A 1 112 ? 13.071 -8.712 -10.431 1.00 96.56 112 VAL A CA 1
ATOM 819 C C . VAL A 1 112 ? 13.566 -8.405 -11.845 1.00 96.56 112 VAL A C 1
ATOM 821 O O . VAL A 1 112 ? 14.761 -8.187 -12.052 1.00 96.56 112 VAL A O 1
ATOM 824 N N . ALA A 1 113 ? 12.652 -8.310 -12.806 1.00 98.00 113 ALA A N 1
ATOM 825 C CA . ALA A 1 113 ? 12.904 -7.721 -14.115 1.00 98.00 113 ALA A CA 1
ATOM 826 C C . ALA A 1 113 ? 12.230 -6.344 -14.204 1.00 98.00 113 ALA A C 1
ATOM 828 O O . ALA A 1 113 ? 11.015 -6.231 -14.053 1.00 98.00 113 ALA A O 1
ATOM 829 N N . ARG A 1 114 ? 13.027 -5.302 -14.455 1.00 97.44 114 ARG A N 1
ATOM 830 C CA . ARG A 1 114 ? 12.577 -3.947 -14.790 1.00 97.44 114 ARG A CA 1
ATOM 831 C C . ARG A 1 114 ? 12.571 -3.807 -16.302 1.00 97.44 114 ARG A C 1
ATOM 833 O O . ARG A 1 114 ? 13.620 -3.619 -16.918 1.00 97.44 114 ARG A O 1
ATOM 840 N N . VAL A 1 115 ? 11.396 -3.955 -16.903 1.00 97.94 115 VAL A N 1
ATOM 841 C CA . VAL A 1 115 ? 11.254 -3.921 -18.359 1.00 97.94 115 VAL A CA 1
ATOM 842 C C . VAL A 1 115 ? 10.988 -2.496 -18.823 1.00 97.94 115 VAL A C 1
ATOM 844 O O . VAL A 1 115 ? 10.015 -1.872 -18.404 1.00 97.94 115 VAL A O 1
ATOM 847 N N . HIS A 1 116 ? 11.860 -1.978 -19.684 1.00 95.81 116 HIS A N 1
ATOM 848 C CA . HIS A 1 116 ? 11.752 -0.631 -20.234 1.00 95.81 116 HIS A CA 1
ATOM 849 C C . HIS A 1 116 ? 10.831 -0.638 -21.452 1.00 95.81 116 HIS A C 1
ATOM 851 O O . HIS A 1 116 ? 11.182 -1.180 -22.499 1.00 95.81 116 HIS A O 1
ATOM 857 N N . ILE A 1 117 ? 9.657 -0.022 -21.317 1.00 95.19 117 ILE A N 1
ATOM 858 C CA . ILE A 1 117 ? 8.688 0.122 -22.404 1.00 95.19 117 ILE A CA 1
ATOM 859 C C . ILE A 1 117 ? 7.911 1.430 -22.206 1.00 95.19 117 ILE A C 1
ATOM 861 O O . ILE A 1 117 ? 7.279 1.657 -21.177 1.00 95.19 117 ILE A O 1
ATOM 865 N N . SER A 1 118 ? 8.003 2.338 -23.176 1.00 94.12 118 SER A N 1
ATOM 866 C CA . SER A 1 118 ? 7.465 3.708 -23.070 1.00 94.12 118 SER A CA 1
ATOM 867 C C . SER A 1 118 ? 6.150 3.875 -23.841 1.00 94.12 118 SER A C 1
ATOM 869 O O . SER A 1 118 ? 5.926 4.880 -24.507 1.00 94.12 118 SER A O 1
ATOM 871 N N . GLY A 1 119 ? 5.303 2.851 -23.790 1.00 94.56 119 GLY A N 1
ATOM 872 C CA . GLY A 1 119 ? 4.013 2.771 -24.469 1.00 94.56 119 GLY A CA 1
ATOM 873 C C . GLY A 1 119 ? 3.502 1.331 -24.500 1.00 94.56 119 GLY A C 1
ATOM 874 O O . GLY A 1 119 ? 4.276 0.397 -24.290 1.00 94.56 119 GLY A O 1
ATOM 875 N N . TRP A 1 120 ? 2.203 1.139 -24.745 1.00 95.56 120 TRP A N 1
ATOM 876 C CA . TRP A 1 120 ? 1.599 -0.196 -24.840 1.00 95.56 120 TRP A CA 1
ATOM 877 C C . TRP A 1 120 ? 0.945 -0.421 -26.206 1.00 95.56 120 TRP A C 1
ATOM 879 O O . TRP A 1 120 ? -0.231 -0.124 -26.408 1.00 95.56 120 TRP A O 1
ATOM 889 N N . GLY A 1 121 ? 1.740 -0.914 -27.154 1.00 93.44 121 GLY A N 1
ATOM 890 C CA . GLY A 1 121 ? 1.356 -1.161 -28.543 1.00 93.44 121 GLY A CA 1
ATOM 891 C C . GLY A 1 121 ? 2.490 -0.829 -29.513 1.00 93.44 121 GLY A C 1
ATOM 892 O O . GLY A 1 121 ? 3.450 -0.153 -29.144 1.00 93.44 121 GLY A O 1
ATOM 893 N N . ASP A 1 122 ? 2.343 -1.246 -30.771 1.00 93.19 122 ASP A N 1
ATOM 894 C CA . ASP A 1 122 ? 3.379 -1.121 -31.814 1.00 93.19 122 ASP A CA 1
ATOM 895 C C . ASP A 1 122 ? 3.794 0.334 -32.109 1.00 93.19 122 ASP A C 1
ATOM 897 O O . ASP A 1 122 ? 4.855 0.583 -32.671 1.00 93.19 122 ASP A O 1
ATOM 901 N N . ALA A 1 123 ? 3.001 1.327 -31.689 1.00 92.69 123 ALA A N 1
ATOM 902 C CA . ALA A 1 123 ? 3.361 2.742 -31.807 1.00 92.69 123 ALA A CA 1
ATOM 903 C C . ALA A 1 123 ? 4.677 3.096 -31.084 1.00 92.69 123 ALA A C 1
ATOM 905 O O . ALA A 1 123 ? 5.357 4.042 -31.483 1.00 92.69 123 ALA A O 1
ATOM 906 N N . VAL A 1 124 ? 5.062 2.340 -30.047 1.00 93.69 124 VAL A N 1
ATOM 907 C CA . VAL A 1 124 ? 6.325 2.561 -29.320 1.00 93.69 124 VAL A CA 1
ATOM 908 C C . VAL A 1 124 ? 7.559 2.212 -30.165 1.00 93.69 124 VAL A C 1
ATOM 910 O O . VAL A 1 124 ? 8.631 2.776 -29.941 1.00 93.69 124 VAL A O 1
ATOM 913 N N . ASP A 1 125 ? 7.410 1.351 -31.176 1.00 95.56 125 ASP A N 1
ATOM 914 C CA . ASP A 1 125 ? 8.511 0.894 -32.032 1.00 95.56 125 ASP A CA 1
ATOM 915 C C . ASP A 1 125 ? 9.151 2.050 -32.814 1.00 95.56 125 ASP A C 1
ATOM 917 O O . ASP A 1 125 ? 10.342 2.020 -33.134 1.00 95.56 125 ASP A O 1
ATOM 921 N N . ALA A 1 126 ? 8.375 3.104 -33.091 1.00 93.88 126 ALA A N 1
ATOM 922 C CA . ALA A 1 126 ? 8.855 4.299 -33.775 1.00 93.88 126 ALA A CA 1
ATOM 923 C C . ALA A 1 126 ? 9.936 5.027 -32.964 1.00 93.88 126 ALA A C 1
ATOM 925 O O . ALA A 1 126 ? 10.962 5.420 -33.523 1.00 93.88 126 ALA A O 1
ATOM 926 N N . ILE A 1 127 ? 9.739 5.177 -31.648 1.00 93.12 127 ILE A N 1
ATOM 927 C CA . ILE A 1 127 ? 10.717 5.868 -30.804 1.00 93.12 127 ILE A CA 1
ATOM 928 C C . ILE A 1 127 ? 11.885 4.969 -30.405 1.00 93.12 127 ILE A C 1
ATOM 930 O O . ILE A 1 127 ? 13.005 5.464 -30.280 1.00 93.12 127 ILE A O 1
ATOM 934 N N . THR A 1 128 ? 11.665 3.663 -30.235 1.00 92.88 128 THR A N 1
ATOM 935 C CA . THR A 1 128 ? 12.747 2.699 -29.959 1.00 92.88 128 THR A CA 1
ATOM 936 C C . THR A 1 128 ? 13.563 2.360 -31.209 1.00 92.88 128 THR A C 1
ATOM 938 O O . THR A 1 128 ? 14.683 1.858 -31.085 1.00 92.88 128 THR A O 1
ATOM 941 N N . LYS A 1 129 ? 13.037 2.691 -32.398 1.00 92.88 129 LYS A N 1
ATOM 942 C CA . LYS A 1 129 ? 13.586 2.362 -33.722 1.00 92.88 129 LYS A CA 1
ATOM 943 C C . LYS A 1 129 ? 13.782 0.855 -33.895 1.00 92.88 129 LYS A C 1
ATOM 945 O O . LYS A 1 129 ? 14.806 0.411 -34.411 1.00 92.88 129 LYS A O 1
ATOM 950 N N . ASP A 1 130 ? 12.797 0.088 -33.440 1.00 94.00 130 ASP A N 1
ATOM 951 C CA . ASP A 1 130 ? 12.826 -1.373 -33.373 1.00 94.00 130 ASP A CA 1
ATOM 952 C C . ASP A 1 130 ? 11.466 -1.942 -33.790 1.00 94.00 130 ASP A C 1
ATOM 954 O O . ASP A 1 130 ? 10.571 -2.118 -32.969 1.00 94.00 130 ASP A O 1
ATOM 958 N N . ALA A 1 131 ? 11.285 -2.166 -35.094 1.00 95.75 131 ALA A N 1
ATOM 959 C CA . ALA A 1 131 ? 10.024 -2.652 -35.649 1.00 95.75 131 ALA A CA 1
ATOM 960 C C . ALA A 1 131 ? 9.722 -4.088 -35.184 1.00 95.75 131 ALA A C 1
ATOM 962 O O . ALA A 1 131 ? 10.505 -5.008 -35.423 1.00 95.75 131 ALA A O 1
ATOM 963 N N . GLY A 1 132 ? 8.560 -4.289 -34.561 1.00 95.81 132 GLY A N 1
ATOM 964 C CA . GLY A 1 132 ? 8.188 -5.529 -33.879 1.00 95.81 132 GLY A CA 1
ATOM 965 C C . GLY A 1 132 ? 8.754 -5.642 -32.458 1.00 95.81 132 GLY A C 1
ATOM 966 O O . GLY A 1 132 ? 8.546 -6.676 -31.808 1.00 95.81 132 GLY A O 1
ATOM 967 N N . GLY A 1 133 ? 9.442 -4.604 -31.973 1.00 96.31 133 GLY A N 1
ATOM 968 C CA . GLY A 1 133 ? 10.072 -4.540 -30.659 1.00 96.31 133 GLY A CA 1
ATOM 969 C C . GLY A 1 133 ? 9.060 -4.723 -29.536 1.00 96.31 133 GLY A C 1
ATOM 970 O O . GLY A 1 133 ? 9.242 -5.605 -28.701 1.00 96.31 133 GLY A O 1
ATOM 971 N N . PHE A 1 134 ? 7.936 -3.999 -29.568 1.00 97.19 134 PHE A N 1
ATOM 972 C CA . PHE A 1 134 ? 6.847 -4.146 -28.596 1.00 97.19 134 PHE A CA 1
ATOM 973 C C . PHE A 1 134 ? 6.360 -5.592 -28.488 1.00 97.19 134 PHE A C 1
ATOM 975 O O . PHE A 1 134 ? 6.287 -6.169 -27.400 1.00 97.19 134 PHE A O 1
ATOM 982 N N . SER A 1 135 ? 6.069 -6.205 -29.636 1.00 97.12 135 SER A N 1
ATOM 983 C CA . SER A 1 135 ? 5.608 -7.589 -29.705 1.00 97.12 135 SER A CA 1
ATOM 984 C C . SER A 1 135 ? 6.642 -8.569 -29.136 1.00 97.12 135 SER A C 1
ATOM 986 O O . SER A 1 135 ? 6.269 -9.554 -28.495 1.00 97.12 135 SER A O 1
ATOM 988 N N . ALA A 1 136 ? 7.938 -8.318 -29.347 1.00 97.69 136 ALA A N 1
ATOM 989 C CA . ALA A 1 136 ? 9.014 -9.110 -28.758 1.00 97.69 136 ALA A CA 1
ATOM 990 C C . ALA A 1 136 ? 9.126 -8.903 -27.239 1.00 97.69 136 ALA A C 1
ATOM 992 O O . ALA A 1 136 ? 9.158 -9.885 -26.498 1.00 97.69 136 ALA A O 1
ATOM 993 N N . SER A 1 137 ? 9.092 -7.655 -26.768 1.00 97.88 137 SER A N 1
ATOM 994 C CA . SER A 1 137 ? 9.084 -7.309 -25.343 1.00 97.88 137 SER A CA 1
ATOM 995 C C . SER A 1 137 ? 7.909 -7.948 -24.608 1.00 97.88 137 SER A C 1
ATOM 997 O O . SER A 1 137 ? 8.098 -8.505 -23.531 1.00 97.88 137 SER A O 1
ATOM 999 N N . LEU A 1 138 ? 6.705 -7.945 -25.192 1.00 97.69 138 LEU A N 1
ATOM 1000 C CA . LEU A 1 138 ? 5.521 -8.559 -24.585 1.00 97.69 138 LEU A CA 1
ATOM 1001 C C . LEU A 1 138 ? 5.664 -10.083 -24.439 1.00 97.69 138 LEU A C 1
ATOM 1003 O O . LEU A 1 138 ? 5.234 -10.644 -23.429 1.00 97.69 138 LEU A O 1
ATOM 1007 N N . ARG A 1 139 ? 6.295 -10.763 -25.409 1.00 97.88 139 ARG A N 1
ATOM 1008 C CA . ARG A 1 139 ? 6.633 -12.192 -25.271 1.00 97.88 139 ARG A CA 1
ATOM 1009 C C . ARG A 1 139 ? 7.629 -12.415 -24.134 1.00 97.88 139 ARG A C 1
ATOM 1011 O O . ARG A 1 139 ? 7.381 -13.268 -23.286 1.00 97.88 139 ARG A O 1
ATOM 1018 N N . GLY A 1 140 ? 8.685 -11.605 -24.060 1.00 98.31 140 GLY A N 1
ATOM 1019 C CA . GLY A 1 140 ? 9.670 -11.693 -22.982 1.00 98.31 140 GLY A CA 1
ATOM 1020 C C . GLY A 1 140 ? 9.090 -11.405 -21.599 1.00 98.31 140 GLY A C 1
ATOM 1021 O O . GLY A 1 140 ? 9.391 -12.114 -20.642 1.00 98.31 140 GLY A O 1
ATOM 1022 N N . ILE A 1 141 ? 8.185 -10.432 -21.497 1.00 98.25 141 ILE A N 1
ATOM 1023 C CA . ILE A 1 141 ? 7.424 -10.135 -20.279 1.00 98.25 141 ILE A CA 1
ATOM 1024 C C . ILE A 1 141 ? 6.622 -11.361 -19.827 1.00 98.25 141 ILE A C 1
ATOM 1026 O O . ILE A 1 141 ? 6.706 -11.757 -18.664 1.00 98.25 141 ILE A O 1
ATOM 1030 N N . ARG A 1 142 ? 5.876 -11.998 -20.739 1.00 98.06 142 ARG A N 1
ATOM 1031 C CA . ARG A 1 142 ? 5.097 -13.206 -20.422 1.00 98.06 142 ARG A CA 1
ATOM 1032 C C . ARG A 1 142 ? 5.991 -14.365 -19.986 1.00 98.06 142 ARG A C 1
ATOM 1034 O O . ARG A 1 142 ? 5.655 -15.041 -19.018 1.00 98.06 142 ARG A O 1
ATOM 1041 N N . ALA A 1 143 ? 7.139 -14.550 -20.638 1.00 98.38 143 ALA A N 1
ATOM 1042 C CA . ALA A 1 143 ? 8.126 -15.556 -20.253 1.00 98.38 143 ALA A CA 1
ATOM 1043 C C . ALA A 1 143 ? 8.679 -15.318 -18.833 1.00 98.38 143 ALA A C 1
ATOM 1045 O O . ALA A 1 143 ? 8.782 -16.256 -18.044 1.00 98.38 143 ALA A O 1
ATOM 1046 N N . LEU A 1 144 ? 8.983 -14.066 -18.471 1.00 98.31 144 LEU A N 1
ATOM 1047 C CA . LEU A 1 144 ? 9.459 -13.699 -17.130 1.00 98.31 144 LEU A CA 1
ATOM 1048 C C . LEU A 1 144 ? 8.402 -13.950 -16.049 1.00 98.31 144 LEU A C 1
ATOM 1050 O O . LEU A 1 144 ? 8.725 -14.527 -15.009 1.00 98.31 144 LEU A O 1
ATOM 1054 N N . ILE A 1 145 ? 7.146 -13.573 -16.314 1.00 95.75 145 ILE A N 1
ATOM 1055 C CA . ILE A 1 145 ? 6.017 -13.841 -15.412 1.00 95.75 145 ILE A CA 1
ATOM 1056 C C . ILE A 1 145 ? 5.845 -15.353 -15.219 1.00 95.75 145 ILE A C 1
ATOM 1058 O O . ILE A 1 145 ? 5.760 -15.816 -14.083 1.00 95.75 145 ILE A O 1
ATOM 1062 N N . ALA A 1 146 ? 5.849 -16.131 -16.307 1.00 95.50 146 ALA A N 1
ATOM 1063 C CA . ALA A 1 146 ? 5.705 -17.586 -16.252 1.00 95.50 146 ALA A CA 1
ATOM 1064 C C . ALA A 1 146 ? 6.850 -18.265 -15.477 1.00 95.50 146 ALA A C 1
ATOM 1066 O O . ALA A 1 146 ? 6.617 -19.227 -14.750 1.00 95.50 146 ALA A O 1
ATOM 1067 N N . ALA A 1 147 ? 8.070 -17.727 -15.567 1.00 96.25 147 ALA A N 1
ATOM 1068 C CA . ALA A 1 147 ? 9.218 -18.183 -14.785 1.00 96.25 147 ALA A CA 1
ATOM 1069 C C . ALA A 1 147 ? 9.176 -17.739 -13.304 1.00 96.25 147 ALA A C 1
ATOM 1071 O O . ALA A 1 147 ? 10.066 -18.095 -12.531 1.00 96.25 147 ALA A O 1
ATOM 1072 N N . GLY A 1 148 ? 8.177 -16.957 -12.881 1.00 92.94 148 GLY A N 1
ATOM 1073 C CA . GLY A 1 148 ? 8.044 -16.471 -11.505 1.00 92.94 148 GLY A CA 1
ATOM 1074 C C . GLY A 1 148 ? 9.041 -15.369 -11.133 1.00 92.94 148 GLY A C 1
ATOM 1075 O O . GLY A 1 148 ? 9.423 -15.253 -9.965 1.00 92.94 148 GLY A O 1
ATOM 1076 N N . VAL A 1 149 ? 9.506 -14.588 -12.114 1.00 95.44 149 VAL A N 1
ATOM 1077 C CA . VAL A 1 149 ? 10.291 -13.366 -11.885 1.00 95.44 149 VAL A CA 1
ATOM 1078 C C . VAL A 1 149 ? 9.326 -12.210 -11.610 1.00 95.44 149 VAL A C 1
ATOM 1080 O O . VAL A 1 149 ? 8.366 -12.018 -12.354 1.00 95.44 149 VAL A O 1
ATOM 1083 N N . GLU A 1 150 ? 9.567 -11.426 -10.552 1.00 94.06 150 GLU A N 1
ATOM 1084 C CA . GLU A 1 150 ? 8.738 -10.247 -10.275 1.00 94.06 150 GLU A CA 1
ATOM 1085 C C . GLU A 1 150 ? 8.941 -9.193 -11.373 1.00 94.06 150 GLU A C 1
ATOM 1087 O O . GLU A 1 150 ? 10.071 -8.929 -11.788 1.00 94.06 150 GLU A O 1
ATOM 1092 N N . LEU A 1 151 ? 7.855 -8.572 -11.834 1.00 96.69 151 LEU A N 1
ATOM 1093 C CA . LEU A 1 151 ? 7.890 -7.650 -12.965 1.00 96.69 151 LEU A CA 1
ATOM 1094 C C . LEU A 1 151 ? 7.598 -6.211 -12.539 1.00 96.69 151 LEU A C 1
ATOM 1096 O O . LEU A 1 151 ? 6.547 -5.919 -11.969 1.00 96.69 151 LEU A O 1
ATOM 1100 N N . GLU A 1 152 ? 8.499 -5.302 -12.889 1.00 96.75 152 GLU A N 1
ATOM 1101 C CA . GLU A 1 152 ? 8.300 -3.854 -12.839 1.00 96.75 152 GLU A CA 1
ATOM 1102 C C . GLU A 1 152 ? 8.408 -3.305 -14.265 1.00 96.75 152 GLU A C 1
ATOM 1104 O O . GLU A 1 152 ? 9.249 -3.752 -15.046 1.00 96.75 152 GLU A O 1
ATOM 1109 N N . ILE A 1 153 ? 7.564 -2.339 -14.621 1.00 97.81 153 ILE A N 1
ATOM 1110 C CA . ILE A 1 153 ? 7.622 -1.690 -15.934 1.00 97.81 153 ILE A CA 1
ATOM 1111 C C . ILE A 1 153 ? 8.167 -0.281 -15.756 1.00 97.81 153 ILE A C 1
ATOM 1113 O O . ILE A 1 153 ? 7.621 0.481 -14.967 1.00 97.81 153 ILE A O 1
ATOM 1117 N N . VAL A 1 154 ? 9.216 0.077 -16.492 1.00 96.88 154 VAL A N 1
ATOM 1118 C CA . VAL A 1 154 ? 9.758 1.439 -16.531 1.00 96.88 154 VAL A CA 1
ATOM 1119 C C . VAL A 1 154 ? 9.279 2.118 -17.809 1.00 96.88 154 VAL A C 1
ATOM 1121 O O . VAL A 1 154 ? 9.607 1.672 -18.908 1.00 96.88 154 VAL A O 1
ATOM 1124 N N . CYS A 1 155 ? 8.536 3.213 -17.670 1.00 96.19 155 CYS A N 1
ATOM 1125 C CA . CYS A 1 155 ? 8.055 4.015 -18.790 1.00 96.19 155 CYS A CA 1
ATOM 1126 C C . CYS A 1 155 ? 8.706 5.401 -18.776 1.00 96.19 155 CYS A C 1
ATOM 1128 O O . CYS A 1 155 ? 8.689 6.103 -17.759 1.00 96.19 155 CYS A O 1
ATOM 1130 N N . VAL A 1 156 ? 9.274 5.807 -19.912 1.00 95.75 156 VAL A N 1
ATOM 1131 C CA . VAL A 1 156 ? 9.908 7.120 -20.068 1.00 95.75 156 VAL A CA 1
ATOM 1132 C C . VAL A 1 156 ? 8.907 8.092 -20.683 1.00 95.75 156 VAL A C 1
ATOM 1134 O O . VAL A 1 156 ? 8.375 7.837 -21.764 1.00 95.75 156 VAL A O 1
ATOM 1137 N N . VAL A 1 157 ? 8.656 9.204 -19.996 1.00 96.38 157 VAL A N 1
ATOM 1138 C CA . VAL A 1 157 ? 7.737 10.258 -20.433 1.00 96.38 157 VAL A CA 1
ATOM 1139 C C . VAL A 1 157 ? 8.520 11.314 -21.209 1.00 96.38 157 VAL A C 1
ATOM 1141 O O . VAL A 1 157 ? 9.235 12.129 -20.628 1.00 96.38 157 VAL A O 1
ATOM 1144 N N . VAL A 1 158 ? 8.361 11.286 -22.527 1.00 95.69 158 VAL A N 1
ATOM 1145 C CA . VAL A 1 158 ? 8.858 12.273 -23.493 1.00 95.69 158 VAL A CA 1
ATOM 1146 C C . VAL A 1 158 ? 7.723 12.685 -24.429 1.00 95.69 158 VAL A C 1
ATOM 1148 O O . VAL A 1 158 ? 6.614 12.156 -24.332 1.00 95.69 158 VAL A O 1
ATOM 1151 N N . ARG A 1 159 ? 7.963 13.653 -25.314 1.00 95.81 159 ARG A N 1
ATOM 1152 C CA . ARG A 1 159 ? 6.926 14.273 -26.147 1.00 95.81 159 ARG A CA 1
ATOM 1153 C C . ARG A 1 159 ? 6.105 13.255 -26.932 1.00 95.81 159 ARG A C 1
ATOM 1155 O O . ARG A 1 159 ? 4.880 13.302 -26.873 1.00 95.81 159 ARG A O 1
ATOM 1162 N N . SER A 1 160 ? 6.757 12.325 -27.619 1.00 95.56 160 SER A N 1
ATOM 1163 C CA . SER A 1 160 ? 6.076 11.304 -28.427 1.00 95.56 160 SER A CA 1
ATOM 1164 C C . SER A 1 160 ? 5.436 10.175 -27.608 1.00 95.56 160 SER A C 1
ATOM 1166 O O . SER A 1 160 ? 4.514 9.519 -28.091 1.00 95.56 160 SER A O 1
ATOM 1168 N N . THR A 1 161 ? 5.880 9.947 -26.367 1.00 96.69 161 THR A N 1
ATOM 1169 C CA . THR A 1 161 ? 5.382 8.851 -25.519 1.00 96.69 161 THR A CA 1
ATOM 1170 C C . THR A 1 161 ? 4.361 9.300 -24.482 1.00 96.69 161 THR A C 1
ATOM 1172 O O . THR A 1 161 ? 3.675 8.450 -23.931 1.00 96.69 161 THR A O 1
ATOM 1175 N N . ALA A 1 162 ? 4.208 10.598 -24.211 1.00 96.62 162 ALA A N 1
ATOM 1176 C CA . ALA A 1 162 ? 3.359 11.112 -23.130 1.00 96.62 162 ALA A CA 1
ATOM 1177 C C . ALA A 1 162 ? 1.920 10.562 -23.152 1.00 96.62 162 ALA A C 1
ATOM 1179 O O . ALA A 1 162 ? 1.392 10.141 -22.117 1.00 96.62 162 ALA A O 1
ATOM 1180 N N . GLU A 1 163 ? 1.303 10.517 -24.334 1.00 95.75 163 GLU A N 1
ATOM 1181 C CA . GLU A 1 163 ? -0.045 9.964 -24.508 1.00 95.75 163 GLU A CA 1
ATOM 1182 C C . GLU A 1 163 ? -0.047 8.432 -24.469 1.00 95.75 163 GLU A C 1
ATOM 1184 O O . GLU A 1 163 ? -0.924 7.832 -23.848 1.00 95.75 163 GLU A O 1
ATOM 1189 N N . LEU A 1 164 ? 0.973 7.789 -25.049 1.00 96.12 164 LEU A N 1
ATOM 1190 C CA . LEU A 1 164 ? 1.115 6.332 -25.010 1.00 96.12 164 LEU A CA 1
ATOM 1191 C C . LEU A 1 164 ? 1.244 5.827 -23.570 1.00 96.12 164 LEU A C 1
ATOM 1193 O O . LEU A 1 164 ? 0.581 4.862 -23.203 1.00 96.12 164 LEU A O 1
ATOM 1197 N N . VAL A 1 165 ? 2.066 6.500 -22.760 1.00 96.50 165 VAL A N 1
ATOM 1198 C CA . VAL A 1 165 ? 2.321 6.174 -21.353 1.00 96.50 165 VAL A CA 1
ATOM 1199 C C . VAL A 1 165 ? 1.063 6.357 -20.509 1.00 96.50 165 VAL A C 1
ATOM 1201 O O . VAL A 1 165 ? 0.748 5.490 -19.696 1.00 96.50 165 VAL A O 1
ATOM 1204 N N . SER A 1 166 ? 0.290 7.416 -20.762 1.00 94.69 166 SER A N 1
ATOM 1205 C CA . SER A 1 166 ? -0.969 7.668 -20.049 1.00 94.69 166 SER A CA 1
ATOM 1206 C C . SER A 1 166 ? -2.009 6.559 -20.269 1.00 94.69 166 SER A C 1
ATOM 1208 O O . SER A 1 166 ? -2.799 6.284 -19.370 1.00 94.69 166 SER A O 1
ATOM 1210 N N . ALA A 1 167 ? -1.983 5.887 -21.426 1.00 94.94 167 ALA A N 1
ATOM 1211 C CA . ALA A 1 167 ? -2.874 4.770 -21.751 1.00 94.94 167 ALA A CA 1
ATOM 1212 C C . ALA A 1 167 ? -2.353 3.391 -21.292 1.00 94.94 167 ALA A C 1
ATOM 1214 O O . ALA A 1 167 ? -3.086 2.401 -21.347 1.00 94.94 167 ALA A O 1
ATOM 1215 N N . MET A 1 168 ? -1.094 3.294 -20.843 1.00 95.50 168 MET A N 1
ATOM 1216 C CA . MET A 1 168 ? -0.483 2.014 -20.463 1.00 95.50 168 MET A CA 1
ATOM 1217 C C . MET A 1 168 ? -1.201 1.282 -19.325 1.00 95.50 168 MET A C 1
ATOM 1219 O O . MET A 1 168 ? -1.327 0.066 -19.446 1.00 95.50 168 MET A O 1
ATOM 1223 N N . PRO A 1 169 ? -1.646 1.927 -18.226 1.00 95.88 169 PRO A N 1
ATOM 1224 C CA . PRO A 1 169 ? -2.090 1.175 -17.056 1.00 95.88 169 PRO A CA 1
ATOM 1225 C C . PRO A 1 169 ? -3.276 0.249 -17.329 1.00 95.88 169 PRO A C 1
ATOM 1227 O O . PRO A 1 169 ? -3.226 -0.931 -16.983 1.00 95.88 169 PRO A O 1
ATOM 1230 N N . GLU A 1 170 ? -4.304 0.749 -18.018 1.00 93.56 170 GLU A N 1
ATOM 1231 C CA . GLU A 1 170 ? -5.468 -0.054 -18.410 1.00 93.56 170 GLU A CA 1
ATOM 1232 C C . GLU A 1 170 ? -5.071 -1.205 -19.338 1.00 93.56 170 GLU A C 1
ATOM 1234 O O . GLU A 1 170 ? -5.533 -2.335 -19.179 1.00 93.56 170 GLU A O 1
ATOM 1239 N N . ALA A 1 171 ? -4.178 -0.936 -20.291 1.00 95.12 171 ALA A N 1
ATOM 1240 C CA . ALA A 1 171 ? -3.722 -1.928 -21.252 1.00 95.12 171 ALA A CA 1
ATOM 1241 C C . ALA A 1 171 ? -2.857 -3.024 -20.602 1.00 95.12 171 ALA A C 1
ATOM 1243 O O . ALA A 1 171 ? -3.026 -4.202 -20.914 1.00 95.12 171 ALA A O 1
ATOM 1244 N N . ILE A 1 172 ? -1.998 -2.653 -19.648 1.00 95.94 172 ILE A N 1
ATOM 1245 C CA . ILE A 1 172 ? -1.216 -3.583 -18.826 1.00 95.94 172 ILE A CA 1
ATOM 1246 C C . ILE A 1 172 ? -2.151 -4.512 -18.056 1.00 95.94 172 ILE A C 1
ATOM 1248 O O . ILE A 1 172 ? -1.992 -5.727 -18.134 1.00 95.94 172 ILE A O 1
ATOM 1252 N N . VAL A 1 173 ? -3.130 -3.961 -17.332 1.00 91.19 173 VAL A N 1
ATOM 1253 C CA . VAL A 1 173 ? -4.040 -4.773 -16.510 1.00 91.19 173 VAL A CA 1
ATOM 1254 C C . VAL A 1 173 ? -4.920 -5.665 -17.384 1.00 91.19 173 VAL A C 1
ATOM 1256 O O . VAL A 1 173 ? -5.139 -6.825 -17.045 1.00 91.19 173 VAL A O 1
ATOM 1259 N N . ARG A 1 174 ? -5.363 -5.183 -18.549 1.00 93.75 174 ARG A N 1
ATOM 1260 C CA . ARG A 1 174 ? -6.093 -6.007 -19.522 1.00 93.75 174 ARG A CA 1
ATOM 1261 C C . ARG A 1 174 ? -5.261 -7.192 -20.021 1.00 93.75 174 ARG A C 1
ATOM 1263 O O . ARG A 1 174 ? -5.782 -8.300 -20.107 1.00 93.75 174 ARG A O 1
ATOM 1270 N N . ASP A 1 175 ? -3.994 -6.967 -20.364 1.00 93.31 175 ASP A N 1
ATOM 1271 C CA . ASP A 1 175 ? -3.181 -7.969 -21.063 1.00 93.31 175 ASP A CA 1
ATOM 1272 C C . ASP A 1 175 ? -2.387 -8.886 -20.115 1.00 93.31 175 ASP A C 1
ATOM 1274 O O . ASP A 1 175 ? -2.008 -9.991 -20.515 1.00 93.31 175 ASP A O 1
ATOM 1278 N N . LEU A 1 176 ? -2.113 -8.433 -18.884 1.00 92.94 176 LEU A N 1
ATOM 1279 C CA . LEU A 1 176 ? -1.272 -9.111 -17.885 1.00 92.94 176 LEU A CA 1
ATOM 1280 C C . LEU A 1 176 ? -1.935 -9.261 -16.502 1.00 92.94 176 LEU A C 1
ATOM 1282 O O . LEU A 1 176 ? -1.332 -9.848 -15.601 1.00 92.94 176 LEU A O 1
ATOM 1286 N N . GLY A 1 177 ? -3.146 -8.739 -16.297 1.00 87.94 177 GLY A N 1
ATOM 1287 C CA . GLY A 1 177 ? -3.813 -8.752 -14.995 1.00 87.94 177 GLY A CA 1
ATOM 1288 C C . GLY A 1 177 ? -3.020 -7.987 -13.932 1.00 87.94 177 GLY A C 1
ATOM 1289 O O . GLY A 1 177 ? -2.442 -6.933 -14.188 1.00 87.94 177 GLY A O 1
ATOM 1290 N N . THR A 1 178 ? -2.947 -8.546 -12.725 1.00 79.50 178 THR A N 1
ATOM 1291 C CA . THR A 1 178 ? -2.211 -7.959 -11.591 1.00 79.50 178 THR A CA 1
ATOM 1292 C C . THR A 1 178 ? -0.756 -8.439 -11.500 1.00 79.50 178 THR A C 1
ATOM 1294 O O . THR A 1 178 ? -0.162 -8.387 -10.425 1.00 79.50 178 THR A O 1
ATOM 1297 N N . ALA A 1 179 ? -0.182 -8.971 -12.587 1.00 86.81 179 ALA A N 1
ATOM 1298 C CA . ALA A 1 179 ? 1.173 -9.536 -12.577 1.00 86.81 179 ALA A CA 1
ATOM 1299 C C . ALA A 1 179 ? 2.279 -8.468 -12.473 1.00 86.81 179 ALA A C 1
ATOM 1301 O O . ALA A 1 179 ? 3.393 -8.764 -12.041 1.00 86.81 179 ALA A O 1
ATOM 1302 N N . VAL A 1 180 ? 1.985 -7.223 -12.862 1.00 91.19 180 VAL A N 1
ATOM 1303 C CA . VAL A 1 180 ? 2.933 -6.106 -12.771 1.00 91.19 180 VAL A CA 1
ATOM 1304 C C . VAL A 1 180 ? 2.917 -5.529 -11.358 1.00 91.19 180 VAL A C 1
ATOM 1306 O O . VAL A 1 180 ? 1.904 -5.019 -10.886 1.00 91.19 180 VAL A O 1
ATOM 1309 N N . ARG A 1 181 ? 4.071 -5.568 -10.686 1.00 87.62 181 ARG A N 1
ATOM 1310 C CA . ARG A 1 181 ? 4.252 -5.096 -9.305 1.00 87.62 181 ARG A CA 1
ATOM 1311 C C . ARG A 1 181 ? 4.115 -3.580 -9.180 1.00 87.62 181 ARG A C 1
ATOM 1313 O O . ARG A 1 181 ? 3.605 -3.094 -8.164 1.00 87.62 181 ARG A O 1
ATOM 1320 N N . ALA A 1 182 ? 4.666 -2.851 -10.149 1.00 89.69 182 ALA A N 1
ATOM 1321 C CA . ALA A 1 182 ? 4.627 -1.397 -10.211 1.00 89.69 182 ALA A CA 1
ATOM 1322 C C . ALA A 1 182 ? 4.942 -0.870 -11.620 1.00 89.69 182 ALA A C 1
ATOM 1324 O O . ALA A 1 182 ? 5.759 -1.446 -12.343 1.00 89.69 182 ALA A O 1
ATOM 1325 N N . LEU A 1 183 ? 4.342 0.273 -11.951 1.00 95.31 183 LEU A N 1
ATOM 1326 C CA . LEU A 1 183 ? 4.718 1.126 -13.074 1.00 95.31 183 LEU A CA 1
ATOM 1327 C C . LEU A 1 183 ? 5.634 2.256 -12.576 1.00 95.31 183 LEU A C 1
ATOM 1329 O O . LEU A 1 183 ? 5.246 3.072 -11.739 1.00 95.31 183 LEU A O 1
ATOM 1333 N N . ILE A 1 184 ? 6.864 2.293 -13.075 1.00 95.31 184 ILE A N 1
ATOM 1334 C CA . ILE A 1 184 ? 7.910 3.244 -12.706 1.00 95.31 184 ILE A CA 1
ATOM 1335 C C . ILE A 1 184 ? 7.978 4.335 -13.773 1.00 95.31 184 ILE A C 1
ATOM 1337 O O . ILE A 1 184 ? 8.394 4.097 -14.905 1.00 95.31 184 ILE A O 1
ATOM 1341 N N . ILE A 1 185 ? 7.605 5.551 -13.393 1.00 96.44 185 ILE A N 1
ATOM 1342 C CA . ILE A 1 185 ? 7.576 6.713 -14.277 1.00 96.44 185 ILE A CA 1
ATOM 1343 C C . ILE A 1 185 ? 8.941 7.399 -14.242 1.00 96.44 185 ILE A C 1
ATOM 1345 O O . ILE A 1 185 ? 9.377 7.901 -13.202 1.00 96.44 185 ILE A O 1
ATOM 1349 N N . ALA A 1 186 ? 9.615 7.445 -15.387 1.00 94.81 186 ALA A N 1
ATOM 1350 C CA . ALA A 1 186 ? 10.870 8.158 -15.572 1.00 94.81 186 ALA A CA 1
ATOM 1351 C C . ALA A 1 186 ? 10.644 9.403 -16.435 1.00 94.81 186 ALA A C 1
ATOM 1353 O O . ALA A 1 186 ? 10.093 9.319 -17.529 1.00 94.81 186 ALA A O 1
ATOM 1354 N N . VAL A 1 187 ? 11.091 10.560 -15.948 1.00 93.81 187 VAL A N 1
ATOM 1355 C CA . VAL A 1 187 ? 11.155 11.794 -16.738 1.00 93.81 187 VAL A CA 1
ATOM 1356 C C . VAL A 1 187 ? 12.629 12.151 -16.890 1.00 93.81 187 VAL A C 1
ATOM 1358 O O . VAL A 1 187 ? 13.271 12.380 -15.859 1.00 93.81 187 VAL A O 1
ATOM 1361 N N . PRO A 1 188 ? 13.172 12.158 -18.117 1.00 91.00 188 PRO A N 1
ATOM 1362 C CA . PRO A 1 188 ? 14.586 12.425 -18.343 1.00 91.00 188 PRO A CA 1
ATOM 1363 C C . PRO A 1 188 ? 14.922 13.915 -18.175 1.00 91.00 188 PRO A C 1
ATOM 1365 O O . PRO A 1 188 ? 14.042 14.781 -18.216 1.00 91.00 188 PRO A O 1
ATOM 1368 N N . LEU A 1 189 ? 16.207 14.210 -17.970 1.00 84.69 189 LEU A N 1
ATOM 1369 C CA . LEU A 1 189 ? 16.761 15.572 -17.963 1.00 84.69 189 LEU A CA 1
ATOM 1370 C C . LEU A 1 189 ? 17.259 15.995 -19.334 1.00 84.69 189 LEU A C 1
ATOM 1372 O O . LEU A 1 189 ? 17.232 17.180 -19.666 1.00 84.69 189 LEU A O 1
ATOM 1376 N N . SER A 1 190 ? 17.753 15.031 -20.095 1.00 87.19 190 SER A N 1
ATOM 1377 C CA . SER A 1 190 ? 18.202 15.220 -21.459 1.00 87.19 190 SER A CA 1
ATOM 1378 C C . SER A 1 190 ? 17.768 14.040 -22.309 1.00 87.19 190 SER A C 1
ATOM 1380 O O . SER A 1 190 ? 17.416 12.978 -21.817 1.00 87.19 190 SER A O 1
ATOM 1382 N N . THR A 1 191 ? 17.801 14.216 -23.613 1.00 88.56 191 THR A N 1
ATOM 1383 C CA . THR A 1 191 ? 17.471 13.173 -24.580 1.00 88.56 191 THR A CA 1
ATOM 1384 C C . THR A 1 191 ? 18.483 13.248 -25.712 1.00 88.56 191 THR A C 1
ATOM 1386 O O . THR A 1 191 ? 19.101 14.291 -25.935 1.00 88.56 191 THR A O 1
ATOM 1389 N N . ARG A 1 192 ? 18.670 12.141 -26.438 1.00 86.00 192 ARG A N 1
ATOM 1390 C CA . ARG A 1 192 ? 19.504 12.148 -27.647 1.00 86.00 192 ARG A CA 1
ATOM 1391 C C . ARG A 1 192 ? 18.901 13.055 -28.717 1.00 86.00 192 ARG A C 1
ATOM 1393 O O . ARG A 1 192 ? 19.637 13.727 -29.430 1.00 86.00 192 ARG A O 1
ATOM 1400 N N . ASP A 1 193 ? 17.577 13.046 -28.813 1.00 89.12 193 ASP A N 1
ATOM 1401 C CA . ASP A 1 193 ? 16.801 13.979 -29.617 1.00 89.12 193 ASP A CA 1
ATOM 1402 C C . ASP A 1 193 ? 16.192 15.067 -28.714 1.00 89.12 193 ASP A C 1
ATOM 1404 O O . ASP A 1 193 ? 15.247 14.767 -27.977 1.00 89.12 193 ASP A O 1
ATOM 1408 N N . PRO A 1 194 ? 16.716 16.308 -28.712 1.00 88.62 194 PRO A N 1
ATOM 1409 C CA . PRO A 1 194 ? 16.212 17.384 -27.858 1.00 88.62 194 PRO A CA 1
ATOM 1410 C C . PRO A 1 194 ? 14.733 17.725 -28.077 1.00 88.62 194 PRO A C 1
ATOM 1412 O O . PRO A 1 194 ? 14.093 18.208 -27.143 1.00 88.62 194 PRO A O 1
ATOM 1415 N N . ASP A 1 195 ? 14.173 17.448 -29.260 1.00 91.81 195 ASP A N 1
ATOM 1416 C CA . ASP A 1 195 ? 12.767 17.745 -29.569 1.00 91.81 195 ASP A CA 1
ATOM 1417 C C . ASP A 1 195 ? 11.801 16.832 -28.794 1.00 91.81 195 ASP A C 1
ATOM 1419 O O . ASP A 1 195 ? 10.645 17.192 -28.542 1.00 91.81 195 ASP A O 1
ATOM 1423 N N . GLU A 1 196 ? 12.287 15.677 -28.332 1.00 94.00 196 GLU A N 1
ATOM 1424 C CA . GLU A 1 196 ? 11.541 14.768 -27.462 1.00 94.00 196 GLU A CA 1
ATOM 1425 C C . GLU A 1 196 ? 11.427 15.281 -26.021 1.00 94.00 196 GLU A C 1
ATOM 1427 O O . GLU A 1 196 ? 10.539 14.850 -25.279 1.00 94.00 196 GLU A O 1
ATOM 1432 N N . LEU A 1 197 ? 12.285 16.209 -25.590 1.00 93.25 197 LEU A N 1
ATOM 1433 C CA . LEU A 1 197 ? 12.265 16.681 -24.213 1.00 93.25 197 LEU A CA 1
ATOM 1434 C C . LEU A 1 197 ? 11.014 17.536 -23.953 1.00 93.25 197 LEU A C 1
ATOM 1436 O O . LEU A 1 197 ? 10.692 18.479 -24.683 1.00 93.25 197 LEU A O 1
ATOM 1440 N N . LEU A 1 198 ? 10.299 17.199 -22.881 1.00 94.31 198 LEU A N 1
ATOM 1441 C CA . LEU A 1 198 ? 9.164 17.972 -22.386 1.00 94.31 198 LEU A CA 1
ATOM 1442 C C . LEU A 1 198 ? 9.634 19.034 -21.396 1.00 94.31 198 LEU A C 1
ATOM 1444 O O . LEU A 1 198 ? 10.604 18.840 -20.659 1.00 94.31 198 LEU A O 1
ATOM 1448 N N . SER A 1 199 ? 8.892 20.137 -21.308 1.00 93.38 199 SER A N 1
ATOM 1449 C CA . SER A 1 199 ? 9.000 21.002 -20.135 1.00 93.38 199 SER A CA 1
ATOM 1450 C C . SER A 1 199 ? 8.593 20.233 -18.871 1.00 93.38 199 SER A C 1
ATOM 1452 O O . SER A 1 199 ? 7.814 19.277 -18.922 1.00 93.38 199 SER A O 1
ATOM 1454 N N . LEU A 1 200 ? 9.079 20.668 -17.705 1.00 92.81 200 LEU A N 1
ATOM 1455 C CA . LEU A 1 200 ? 8.718 20.033 -16.432 1.00 92.81 200 LEU A CA 1
ATOM 1456 C C . LEU A 1 200 ? 7.206 20.062 -16.166 1.00 92.81 200 LEU A C 1
ATOM 1458 O O . LEU A 1 200 ? 6.684 19.139 -15.547 1.00 92.81 200 LEU A O 1
ATOM 1462 N N . GLU A 1 201 ? 6.507 21.098 -16.635 1.00 92.69 201 GLU A N 1
ATOM 1463 C CA . GLU A 1 201 ? 5.051 21.232 -16.499 1.00 92.69 201 GLU A CA 1
ATOM 1464 C C . GLU A 1 201 ? 4.316 20.209 -17.378 1.00 92.69 201 GLU A C 1
ATOM 1466 O O . GLU A 1 201 ? 3.430 19.505 -16.893 1.00 92.69 201 GLU A O 1
ATOM 1471 N N . GLU A 1 202 ? 4.722 20.061 -18.644 1.00 94.81 202 GLU A N 1
ATOM 1472 C CA . GLU A 1 202 ? 4.164 19.050 -19.555 1.00 94.81 202 GLU A CA 1
ATOM 1473 C C . GLU A 1 202 ? 4.431 17.627 -19.045 1.00 94.81 202 GLU A C 1
ATOM 1475 O O . GLU A 1 202 ? 3.523 16.792 -19.021 1.00 94.81 202 GLU A O 1
ATOM 1480 N N . ALA A 1 203 ? 5.656 17.358 -18.581 1.00 95.31 203 ALA A N 1
ATOM 1481 C CA . ALA A 1 203 ? 6.031 16.059 -18.036 1.00 95.31 203 ALA A CA 1
ATOM 1482 C C . ALA A 1 203 ? 5.276 15.734 -16.738 1.00 95.31 203 ALA A C 1
ATOM 1484 O O . ALA A 1 203 ? 4.800 14.610 -16.573 1.00 95.31 203 ALA A O 1
ATOM 1485 N N . ALA A 1 204 ? 5.114 16.707 -15.833 1.00 95.38 204 ALA A N 1
ATOM 1486 C CA . ALA A 1 204 ? 4.321 16.536 -14.617 1.00 95.38 204 ALA A CA 1
ATOM 1487 C C . ALA A 1 204 ? 2.851 16.240 -14.939 1.00 95.38 204 ALA A C 1
ATOM 1489 O O . ALA A 1 204 ? 2.264 15.345 -14.333 1.00 95.38 204 ALA A O 1
ATOM 1490 N N . ALA A 1 205 ? 2.271 16.937 -15.920 1.00 95.56 205 ALA A N 1
ATOM 1491 C CA . ALA A 1 205 ? 0.900 16.697 -16.354 1.00 95.56 205 ALA A CA 1
ATOM 1492 C C . ALA A 1 205 ? 0.719 15.292 -16.955 1.00 95.56 205 ALA A C 1
ATOM 1494 O O . ALA A 1 205 ? -0.259 14.616 -16.638 1.00 95.56 205 ALA A O 1
ATOM 1495 N N . ALA A 1 206 ? 1.651 14.831 -17.794 1.00 96.56 206 ALA A N 1
ATOM 1496 C CA . ALA A 1 206 ? 1.613 13.483 -18.369 1.00 96.56 206 ALA A CA 1
ATOM 1497 C C . ALA A 1 206 ? 1.802 12.387 -17.302 1.00 96.56 206 ALA A C 1
ATOM 1499 O O . ALA A 1 206 ? 1.049 11.411 -17.265 1.00 96.56 206 ALA A O 1
ATOM 1500 N N . ALA A 1 207 ? 2.745 12.577 -16.374 1.00 96.19 207 ALA A N 1
ATOM 1501 C CA . ALA A 1 207 ? 2.932 11.673 -15.242 1.00 96.19 207 ALA A CA 1
ATOM 1502 C C . ALA A 1 207 ? 1.670 11.596 -14.368 1.00 96.19 207 ALA A C 1
ATOM 1504 O O . ALA A 1 207 ? 1.265 10.506 -13.970 1.00 96.19 207 ALA A O 1
ATOM 1505 N N . LEU A 1 208 ? 1.013 12.730 -14.109 1.00 94.69 208 LEU A N 1
ATOM 1506 C CA . LEU A 1 208 ? -0.218 12.776 -13.321 1.00 94.69 208 LEU A CA 1
ATOM 1507 C C . LEU A 1 208 ? -1.384 12.050 -14.010 1.00 94.69 208 LEU A C 1
ATOM 1509 O O . LEU A 1 208 ? -2.093 11.295 -13.350 1.00 94.69 208 LEU A O 1
ATOM 1513 N N . ARG A 1 209 ? -1.557 12.217 -15.331 1.00 95.81 209 ARG A N 1
ATOM 1514 C CA . ARG A 1 209 ? -2.547 11.437 -16.102 1.00 95.81 209 ARG A CA 1
ATOM 1515 C C . ARG A 1 209 ? -2.293 9.936 -15.976 1.00 95.81 209 ARG A C 1
ATOM 1517 O O . ARG A 1 209 ? -3.223 9.174 -15.729 1.00 95.81 209 ARG A O 1
ATOM 1524 N N . THR A 1 210 ? -1.026 9.539 -16.070 1.00 95.75 210 THR A N 1
ATOM 1525 C CA . THR A 1 210 ? -0.599 8.144 -15.904 1.00 95.75 210 THR A CA 1
ATOM 1526 C C . THR A 1 210 ? -0.901 7.619 -14.494 1.00 95.75 210 THR A C 1
ATOM 1528 O O . THR A 1 210 ? -1.383 6.499 -14.355 1.00 95.75 210 THR A O 1
ATOM 1531 N N . GLU A 1 211 ? -0.671 8.414 -13.440 1.00 92.75 211 GLU A N 1
ATOM 1532 C CA . GLU A 1 211 ? -1.015 8.034 -12.057 1.00 92.75 211 GLU A CA 1
ATOM 1533 C C . GLU A 1 211 ? -2.513 7.834 -11.868 1.00 92.75 211 GLU A C 1
ATOM 1535 O O . GLU A 1 211 ? -2.914 6.823 -11.295 1.00 92.75 211 GLU A O 1
ATOM 1540 N N . GLY A 1 212 ? -3.326 8.753 -12.393 1.00 87.69 212 GLY A N 1
ATOM 1541 C CA . GLY A 1 212 ? -4.780 8.657 -12.324 1.00 87.69 212 GLY A CA 1
ATOM 1542 C C . GLY A 1 212 ? -5.307 7.404 -13.025 1.00 87.69 212 GLY A C 1
ATOM 1543 O O . GLY A 1 212 ? -6.103 6.669 -12.441 1.00 87.69 212 GLY A O 1
ATOM 1544 N N . ALA A 1 213 ? -4.811 7.118 -14.234 1.00 91.44 213 ALA A N 1
ATOM 1545 C CA . ALA A 1 213 ? -5.160 5.905 -14.975 1.00 91.44 213 ALA A CA 1
ATOM 1546 C C . ALA A 1 213 ? -4.728 4.634 -14.226 1.00 91.44 213 ALA A C 1
ATOM 1548 O O . ALA A 1 213 ? -5.500 3.686 -14.114 1.00 91.44 213 ALA A O 1
ATOM 1549 N N . ALA A 1 214 ? -3.526 4.622 -13.645 1.00 89.12 214 ALA A N 1
ATOM 1550 C CA . ALA A 1 214 ? -3.032 3.488 -12.870 1.00 89.12 214 ALA A CA 1
ATOM 1551 C C . ALA A 1 214 ? -3.832 3.250 -11.586 1.00 89.12 214 ALA A C 1
ATOM 1553 O O . ALA A 1 214 ? -4.170 2.110 -11.273 1.00 89.12 214 ALA A O 1
ATOM 1554 N N . ARG A 1 215 ? -4.212 4.321 -10.884 1.00 83.19 215 ARG A N 1
ATOM 1555 C CA . ARG A 1 215 ? -5.072 4.251 -9.700 1.00 83.19 215 ARG A CA 1
ATOM 1556 C C . ARG A 1 215 ? -6.445 3.663 -10.027 1.00 83.19 215 ARG A C 1
ATOM 1558 O O . ARG A 1 215 ? -6.946 2.861 -9.245 1.00 83.19 215 ARG A O 1
ATOM 1565 N N . ALA A 1 216 ? -7.032 4.019 -11.172 1.00 82.88 216 ALA A N 1
ATOM 1566 C CA . ALA A 1 216 ? -8.336 3.505 -11.598 1.00 82.88 216 ALA A CA 1
ATOM 1567 C C . ALA A 1 216 ? -8.354 1.976 -11.790 1.00 82.88 216 ALA A C 1
ATOM 1569 O O . ALA A 1 216 ? -9.396 1.348 -11.615 1.00 82.88 216 ALA A O 1
ATOM 1570 N N . VAL A 1 217 ? -7.200 1.377 -12.101 1.00 83.19 217 VAL A N 1
ATOM 1571 C CA . VAL A 1 217 ? -7.042 -0.071 -12.323 1.00 83.19 217 VAL A CA 1
ATOM 1572 C C . VAL A 1 217 ? -6.215 -0.775 -11.245 1.00 83.19 217 VAL A C 1
ATOM 1574 O O . VAL A 1 217 ? -5.789 -1.909 -11.444 1.00 83.19 217 VAL A O 1
ATOM 1577 N N . ASP A 1 218 ? -5.997 -0.124 -10.099 1.00 78.56 218 ASP A N 1
ATOM 1578 C CA . ASP A 1 218 ? -5.249 -0.680 -8.961 1.00 78.56 218 ASP A CA 1
ATOM 1579 C C . ASP A 1 218 ? -3.797 -1.093 -9.300 1.00 78.56 218 ASP A C 1
ATOM 1581 O O . ASP A 1 218 ? -3.249 -2.039 -8.735 1.00 78.56 218 ASP A O 1
ATOM 1585 N N . LEU A 1 219 ? -3.152 -0.378 -10.231 1.00 84.12 219 LEU A N 1
ATOM 1586 C CA . LEU A 1 219 ? -1.746 -0.573 -10.589 1.00 84.12 219 LEU A CA 1
ATOM 1587 C C . LEU A 1 219 ? -0.858 0.401 -9.790 1.00 84.12 219 LEU A C 1
ATOM 1589 O O . LEU A 1 219 ? -0.936 1.615 -9.994 1.00 84.12 219 LEU A O 1
ATOM 1593 N N . PRO A 1 220 ? 0.030 -0.081 -8.897 1.00 85.19 220 PRO A N 1
ATOM 1594 C CA . PRO A 1 220 ? 0.899 0.803 -8.127 1.00 85.19 220 PRO A CA 1
ATOM 1595 C C . PRO A 1 220 ? 1.859 1.592 -9.022 1.00 85.19 220 PRO A C 1
ATOM 1597 O O . PRO A 1 220 ? 2.492 1.027 -9.913 1.00 85.19 220 PRO A O 1
ATOM 1600 N N . THR A 1 221 ? 2.045 2.880 -8.733 1.00 91.06 221 THR A N 1
ATOM 1601 C CA . THR A 1 221 ? 3.019 3.728 -9.434 1.00 91.06 221 THR A CA 1
ATOM 1602 C C . THR A 1 221 ? 4.171 4.144 -8.535 1.00 91.06 221 THR A C 1
ATOM 1604 O O . THR A 1 221 ? 4.016 4.325 -7.325 1.00 91.06 221 THR A O 1
ATOM 1607 N N . GLN A 1 222 ? 5.339 4.329 -9.139 1.00 90.00 222 GLN A N 1
ATOM 1608 C CA . GLN A 1 222 ? 6.514 4.900 -8.493 1.00 90.00 222 GLN A CA 1
ATOM 1609 C C . GLN A 1 222 ? 7.155 5.930 -9.413 1.00 90.00 222 GLN A C 1
ATOM 1611 O O . GLN A 1 222 ? 7.086 5.819 -10.635 1.00 90.00 222 GLN A O 1
ATOM 1616 N N . LEU A 1 223 ? 7.824 6.913 -8.822 1.00 89.56 223 LEU A N 1
ATOM 1617 C CA . LEU A 1 223 ? 8.676 7.825 -9.565 1.00 89.56 223 LEU A CA 1
ATOM 1618 C C . LEU A 1 223 ? 10.097 7.263 -9.595 1.00 89.56 223 LEU A C 1
ATOM 1620 O O . LEU A 1 223 ? 10.647 6.892 -8.555 1.00 89.56 223 LEU A O 1
ATOM 1624 N N . HIS A 1 224 ? 10.699 7.205 -10.780 1.00 88.31 224 HIS A N 1
ATOM 1625 C CA . HIS A 1 224 ? 12.079 6.765 -10.924 1.00 88.31 224 HIS A CA 1
ATOM 1626 C C . HIS A 1 224 ? 13.016 7.680 -10.101 1.00 88.31 224 HIS A C 1
ATOM 1628 O O . HIS A 1 224 ? 12.867 8.902 -10.175 1.00 88.31 224 HIS A O 1
ATOM 1634 N N . PRO A 1 225 ? 14.018 7.160 -9.362 1.00 77.94 225 PRO A N 1
ATOM 1635 C CA . PRO A 1 225 ? 14.864 7.983 -8.485 1.00 77.94 225 PRO A CA 1
ATOM 1636 C C . PRO A 1 225 ? 15.637 9.102 -9.195 1.00 77.94 225 PRO A C 1
ATOM 1638 O O . PRO A 1 225 ? 15.961 10.118 -8.587 1.00 77.94 225 PRO A O 1
ATOM 1641 N N . ARG A 1 226 ? 15.933 8.914 -10.486 1.00 77.56 226 ARG A N 1
ATOM 1642 C CA . ARG A 1 226 ? 16.610 9.910 -11.337 1.00 77.56 226 ARG A CA 1
ATOM 1643 C C . ARG A 1 226 ? 15.652 10.875 -12.037 1.00 77.56 226 ARG A C 1
ATOM 1645 O O . ARG A 1 226 ? 16.097 11.704 -12.817 1.00 77.56 226 ARG A O 1
ATOM 1652 N N . SER A 1 227 ? 14.350 10.757 -11.778 1.00 83.62 227 SER A N 1
ATOM 1653 C CA . SER A 1 227 ? 13.340 11.613 -12.392 1.00 83.62 227 SER A CA 1
ATOM 1654 C C . SER A 1 227 ? 13.474 13.070 -11.941 1.00 83.62 227 SER A C 1
ATOM 1656 O O . SER A 1 227 ? 13.931 13.393 -10.837 1.00 83.62 227 SER A O 1
ATOM 1658 N N . THR A 1 228 ? 13.046 13.969 -12.816 1.00 83.75 228 THR A N 1
ATOM 1659 C CA . THR A 1 228 ? 13.159 15.423 -12.648 1.00 83.75 228 THR A CA 1
ATOM 1660 C C . THR A 1 228 ? 12.035 16.038 -11.834 1.00 83.75 228 THR A C 1
ATOM 1662 O O . THR A 1 228 ? 12.156 17.180 -11.382 1.00 83.75 228 THR A O 1
ATOM 1665 N N . LEU A 1 229 ? 10.951 15.287 -11.631 1.00 91.62 229 LEU A N 1
ATOM 1666 C CA . LEU A 1 229 ? 9.742 15.804 -11.014 1.00 91.62 229 LEU A CA 1
ATOM 1667 C C . LEU A 1 229 ? 9.948 16.076 -9.522 1.00 91.62 229 LEU A C 1
ATOM 1669 O O . LEU A 1 229 ? 10.547 15.290 -8.789 1.00 91.62 229 LEU A O 1
ATOM 1673 N N . VAL A 1 230 ? 9.399 17.198 -9.063 1.00 91.12 230 VAL A N 1
ATOM 1674 C CA . VAL A 1 230 ? 9.408 17.612 -7.657 1.00 91.12 230 VAL A CA 1
ATOM 1675 C C . VAL A 1 230 ? 7.982 17.867 -7.164 1.00 91.12 230 VAL A C 1
ATOM 1677 O O . VAL A 1 230 ? 7.113 18.213 -7.968 1.00 91.12 230 VAL A O 1
ATOM 1680 N N . PRO A 1 231 ? 7.709 17.769 -5.846 1.00 91.56 231 PRO A N 1
ATOM 1681 C CA . PRO A 1 231 ? 6.346 17.862 -5.315 1.00 91.56 231 PRO A CA 1
ATOM 1682 C C . PRO A 1 231 ? 5.589 19.142 -5.694 1.00 91.56 231 PRO A C 1
ATOM 1684 O O . PRO A 1 231 ? 4.363 19.128 -5.801 1.00 91.56 231 PRO A O 1
ATOM 1687 N N . CYS A 1 232 ? 6.300 20.261 -5.864 1.00 92.56 232 CYS A N 1
ATOM 1688 C CA . CYS A 1 232 ? 5.700 21.558 -6.170 1.00 92.56 232 CYS A CA 1
ATOM 1689 C C . CYS A 1 232 ? 5.313 21.748 -7.642 1.00 92.56 232 CYS A C 1
ATOM 1691 O O . CYS A 1 232 ? 4.713 22.772 -7.948 1.00 92.56 232 CYS A O 1
ATOM 1693 N N . LEU A 1 233 ? 5.586 20.781 -8.525 1.00 93.88 233 LEU A N 1
ATOM 1694 C CA . LEU A 1 233 ? 5.016 20.760 -9.880 1.00 93.88 233 LEU A CA 1
ATOM 1695 C C . LEU A 1 233 ? 3.531 20.367 -9.881 1.00 93.88 233 LEU A C 1
ATOM 1697 O O . LEU A 1 233 ? 2.837 20.585 -10.864 1.00 93.88 233 LEU A O 1
ATOM 1701 N N . PHE A 1 234 ? 3.037 19.802 -8.776 1.00 93.25 234 PHE A N 1
ATOM 1702 C CA . PHE A 1 234 ? 1.666 19.318 -8.654 1.00 93.25 234 PHE A CA 1
ATOM 1703 C C . PHE A 1 234 ? 0.849 20.211 -7.727 1.00 93.25 234 PHE A C 1
ATOM 1705 O O . PHE A 1 234 ? 1.329 20.644 -6.665 1.00 93.25 234 PHE A O 1
ATOM 1712 N N . SER A 1 235 ? -0.412 20.427 -8.101 1.00 87.81 235 SER A N 1
ATOM 1713 C CA . SER A 1 235 ? -1.391 21.110 -7.261 1.00 87.81 235 SER A CA 1
ATOM 1714 C C . SER A 1 235 ? -1.567 20.373 -5.927 1.00 87.81 235 SER A C 1
ATOM 1716 O O . SER A 1 235 ? -1.292 19.181 -5.798 1.00 87.81 235 SER A O 1
ATOM 1718 N N . ALA A 1 236 ? -2.044 21.069 -4.892 1.00 76.88 236 ALA A N 1
ATOM 1719 C CA . ALA A 1 236 ? -2.237 20.443 -3.582 1.00 76.88 236 ALA A CA 1
ATOM 1720 C C . ALA A 1 236 ? -3.268 19.296 -3.592 1.00 76.88 236 ALA A C 1
ATOM 1722 O O . ALA A 1 236 ? -3.208 18.442 -2.711 1.00 76.88 236 ALA A O 1
ATOM 1723 N N . ARG A 1 237 ? -4.204 19.290 -4.553 1.00 75.62 237 ARG A N 1
ATOM 1724 C CA . ARG A 1 237 ? -5.252 18.265 -4.676 1.00 75.62 237 ARG A CA 1
ATOM 1725 C C . ARG A 1 237 ? -4.773 17.026 -5.426 1.00 75.62 237 ARG A C 1
ATOM 1727 O O . ARG A 1 237 ? -5.194 15.932 -5.086 1.00 75.62 237 ARG A O 1
ATOM 1734 N N . GLU A 1 238 ? -3.899 17.207 -6.408 1.00 80.88 238 GLU A N 1
ATOM 1735 C CA . GLU A 1 238 ? -3.494 16.144 -7.337 1.00 80.88 238 GLU A CA 1
ATOM 1736 C C . GLU A 1 238 ? -2.114 15.562 -7.016 1.00 80.88 238 GLU A C 1
ATOM 1738 O O . GLU A 1 238 ? -1.640 14.662 -7.695 1.00 80.88 238 GLU A O 1
ATOM 1743 N N . ARG A 1 239 ? -1.429 16.079 -5.990 1.00 87.69 239 ARG A N 1
ATOM 1744 C CA . ARG A 1 239 ? -0.057 15.676 -5.672 1.00 87.69 239 ARG A CA 1
ATOM 1745 C C . ARG A 1 239 ? 0.039 14.190 -5.279 1.00 87.69 239 ARG A C 1
ATOM 1747 O O . ARG A 1 239 ? -0.458 13.823 -4.208 1.00 87.69 239 ARG A O 1
ATOM 1754 N N . PRO A 1 240 ? 0.798 13.369 -6.027 1.00 83.75 240 PRO A N 1
ATOM 1755 C CA . PRO A 1 240 ? 1.042 11.971 -5.685 1.00 83.75 240 PRO A CA 1
ATOM 1756 C C . PRO A 1 240 ? 2.102 11.884 -4.581 1.00 83.75 240 PRO A C 1
ATOM 1758 O O . PRO A 1 240 ? 3.304 11.802 -4.821 1.00 83.75 240 PRO A O 1
ATOM 1761 N N . HIS A 1 241 ? 1.662 11.976 -3.327 1.00 80.62 241 HIS A N 1
ATOM 1762 C CA . HIS A 1 241 ? 2.563 12.009 -2.171 1.00 80.62 241 HIS A CA 1
ATOM 1763 C C . HIS A 1 241 ? 3.455 10.764 -2.052 1.00 80.62 241 HIS A C 1
ATOM 1765 O O . HIS A 1 241 ? 4.585 10.882 -1.590 1.00 80.62 241 HIS A O 1
ATOM 1771 N N . HIS A 1 242 ? 2.973 9.599 -2.493 1.00 75.31 242 HIS A N 1
ATOM 1772 C CA . HIS A 1 242 ? 3.692 8.321 -2.441 1.00 75.31 242 HIS A CA 1
ATOM 1773 C C . HIS A 1 242 ? 4.924 8.263 -3.351 1.00 75.31 242 HIS A C 1
ATOM 1775 O O . HIS A 1 242 ? 5.760 7.383 -3.181 1.00 75.31 242 HIS A O 1
ATOM 1781 N N . TRP A 1 243 ? 5.075 9.199 -4.290 1.00 84.81 243 TRP A N 1
ATOM 1782 C CA . TRP A 1 243 ? 6.268 9.292 -5.136 1.00 84.81 243 TRP A CA 1
ATOM 1783 C C . TRP A 1 243 ? 7.463 9.941 -4.449 1.00 84.81 243 TRP A C 1
ATOM 1785 O O . TRP A 1 243 ? 8.590 9.810 -4.924 1.00 84.81 243 TRP A O 1
ATOM 1795 N N . PHE A 1 244 ? 7.237 10.663 -3.354 1.00 83.25 244 PHE A N 1
ATOM 1796 C CA . PHE A 1 244 ? 8.251 11.521 -2.764 1.00 83.25 244 PHE A CA 1
ATOM 1797 C C . PHE A 1 244 ? 8.551 11.098 -1.332 1.00 83.25 244 PHE A C 1
ATOM 1799 O O . PHE A 1 244 ? 7.679 11.082 -0.470 1.00 83.25 244 PHE A O 1
ATOM 1806 N N . SER A 1 245 ? 9.826 10.832 -1.068 1.00 76.12 245 SER A N 1
ATOM 1807 C CA . SER A 1 245 ? 10.357 10.618 0.276 1.00 76.12 245 SER A CA 1
ATOM 1808 C C . SER A 1 245 ? 11.459 11.639 0.534 1.00 76.12 245 SER A C 1
ATOM 1810 O O . SER A 1 245 ? 12.528 11.553 -0.064 1.00 76.12 245 SER A O 1
ATOM 1812 N N . LEU A 1 246 ? 11.197 12.620 1.402 1.00 77.44 246 LEU A N 1
ATOM 1813 C CA . LEU A 1 246 ? 12.128 13.702 1.744 1.00 77.44 246 LEU A CA 1
ATOM 1814 C C . LEU A 1 246 ? 12.688 13.498 3.168 1.00 77.44 246 LEU A C 1
ATOM 1816 O O . LEU A 1 246 ? 12.149 14.060 4.140 1.00 77.44 246 LEU A O 1
ATOM 1820 N N . PRO A 1 247 ? 13.739 12.669 3.341 1.00 70.06 247 PRO A N 1
ATOM 1821 C CA . PRO A 1 247 ? 14.377 12.487 4.637 1.00 70.06 247 PRO A CA 1
ATOM 1822 C C . PRO A 1 247 ? 15.118 13.761 5.085 1.00 70.06 247 PRO A C 1
ATOM 1824 O O . PRO A 1 247 ? 15.422 14.632 4.269 1.00 70.06 247 PRO A O 1
ATOM 1827 N N . PRO A 1 248 ? 15.440 13.895 6.383 1.00 62.47 248 PRO A N 1
ATOM 1828 C CA . PRO A 1 248 ? 16.174 15.052 6.905 1.00 62.47 248 PRO A CA 1
ATOM 1829 C C . PRO A 1 248 ? 17.599 15.205 6.346 1.00 62.47 248 PRO A C 1
ATOM 1831 O O . PRO A 1 248 ? 18.172 16.283 6.443 1.00 62.47 248 PRO A O 1
ATOM 1834 N N . SER A 1 249 ? 18.176 14.127 5.805 1.00 57.81 249 SER A N 1
ATOM 1835 C CA . SER A 1 249 ? 19.594 14.003 5.453 1.00 57.81 249 SER A CA 1
ATOM 1836 C C . SER A 1 249 ? 19.894 14.069 3.952 1.00 57.81 249 SER A C 1
ATOM 1838 O O . SER A 1 249 ? 21.000 13.706 3.553 1.00 57.81 249 SER A O 1
ATOM 1840 N N . VAL A 1 250 ? 18.946 14.493 3.104 1.00 60.44 250 VAL A N 1
ATOM 1841 C CA . VAL A 1 250 ? 19.234 14.676 1.670 1.00 60.44 250 VAL A CA 1
ATOM 1842 C C . VAL A 1 250 ? 20.319 15.743 1.528 1.00 60.44 250 VAL A C 1
ATOM 1844 O O . VAL A 1 250 ? 20.108 16.900 1.895 1.00 60.44 250 VAL A O 1
ATOM 1847 N N . LEU A 1 251 ? 21.489 15.341 1.026 1.00 56.78 251 LEU A N 1
ATOM 1848 C CA . LEU A 1 251 ? 22.583 16.266 0.751 1.00 56.78 251 LEU A CA 1
ATOM 1849 C C . LEU A 1 251 ? 22.149 17.264 -0.337 1.00 56.78 251 LEU A C 1
ATOM 1851 O O . LEU A 1 251 ? 21.431 16.877 -1.262 1.00 56.78 251 LEU A O 1
ATOM 1855 N N . PRO A 1 252 ? 22.571 18.537 -0.253 1.00 59.47 252 PRO A N 1
ATOM 1856 C CA . PRO A 1 252 ? 22.384 19.483 -1.344 1.00 59.47 252 PRO A CA 1
ATOM 1857 C C . PRO A 1 252 ? 23.009 18.928 -2.630 1.00 59.47 252 PRO A C 1
ATOM 1859 O O . PRO A 1 252 ? 24.189 18.589 -2.649 1.00 59.47 252 PRO A O 1
ATOM 1862 N N . ASP A 1 253 ? 22.213 18.832 -3.691 1.00 69.94 253 ASP A N 1
ATOM 1863 C CA . ASP A 1 253 ? 22.662 18.441 -5.027 1.00 69.94 253 ASP A CA 1
ATOM 1864 C C . ASP A 1 253 ? 22.983 19.710 -5.825 1.00 69.94 253 ASP A C 1
ATOM 1866 O O . ASP A 1 253 ? 22.095 20.521 -6.101 1.00 69.94 253 ASP A O 1
ATOM 1870 N N . GLU A 1 254 ? 24.254 19.902 -6.186 1.00 76.81 254 GLU A N 1
ATOM 1871 C CA . GLU A 1 254 ? 24.704 21.090 -6.919 1.00 76.81 254 GLU A CA 1
ATOM 1872 C C . GLU A 1 254 ? 24.093 21.204 -8.321 1.00 76.81 254 GLU A C 1
ATOM 1874 O O . GLU A 1 254 ? 24.061 22.306 -8.877 1.00 76.81 254 GLU A O 1
ATOM 1879 N N . SER A 1 255 ? 23.564 20.114 -8.884 1.00 80.69 255 SER A N 1
ATOM 1880 C CA . SER A 1 255 ? 22.854 20.127 -10.167 1.00 80.69 255 SER A CA 1
ATOM 1881 C C . SER A 1 255 ? 21.442 20.716 -10.065 1.00 80.69 255 SER A C 1
ATOM 1883 O O . SER A 1 255 ? 20.803 20.976 -11.087 1.00 80.69 255 SER A O 1
ATOM 1885 N N . ARG A 1 256 ? 20.951 20.983 -8.849 1.00 86.75 256 ARG A N 1
ATOM 1886 C CA . ARG A 1 256 ? 19.603 21.495 -8.584 1.00 86.75 256 ARG A CA 1
ATOM 1887 C C . ARG A 1 256 ? 19.626 22.894 -7.971 1.00 86.75 256 ARG A C 1
ATOM 1889 O O . ARG A 1 256 ? 20.606 23.341 -7.377 1.00 86.75 256 ARG A O 1
ATOM 1896 N N . MET A 1 257 ? 18.532 23.624 -8.152 1.00 88.19 257 MET A N 1
ATOM 1897 C CA . MET A 1 257 ? 18.326 24.982 -7.661 1.00 88.19 257 MET A CA 1
ATOM 1898 C C . MET A 1 257 ? 17.024 25.119 -6.877 1.00 88.19 257 MET A C 1
ATOM 1900 O O . MET A 1 257 ? 16.019 24.449 -7.129 1.00 88.19 257 MET A O 1
ATOM 1904 N N . ARG A 1 258 ? 17.052 26.044 -5.916 1.00 88.94 258 ARG A N 1
ATOM 1905 C CA . ARG A 1 258 ? 15.861 26.549 -5.233 1.00 88.94 258 ARG A CA 1
ATOM 1906 C C . ARG A 1 258 ? 15.371 27.793 -5.967 1.00 88.94 258 ARG A C 1
ATOM 1908 O O . ARG A 1 258 ? 16.179 28.629 -6.359 1.00 88.94 258 ARG A O 1
ATOM 1915 N N . THR A 1 259 ? 14.060 27.916 -6.118 1.00 89.94 259 THR A N 1
ATOM 1916 C CA . THR A 1 259 ? 13.409 29.068 -6.754 1.00 89.94 259 THR A CA 1
ATOM 1917 C C . THR A 1 259 ? 12.862 30.033 -5.703 1.00 89.94 259 THR A C 1
ATOM 1919 O O . THR A 1 259 ? 12.829 29.714 -4.509 1.00 89.94 259 THR A O 1
ATOM 1922 N N . ALA A 1 260 ? 12.366 31.201 -6.123 1.00 89.94 260 ALA A N 1
ATOM 1923 C CA . ALA A 1 260 ? 11.704 32.146 -5.216 1.00 89.94 260 ALA A CA 1
ATOM 1924 C C . ALA A 1 260 ? 10.511 31.506 -4.474 1.00 89.94 260 ALA A C 1
ATOM 1926 O O . ALA A 1 260 ? 10.275 31.782 -3.296 1.00 89.94 260 ALA A O 1
ATOM 1927 N N . ALA A 1 261 ? 9.805 30.572 -5.121 1.00 90.06 261 ALA A N 1
ATOM 1928 C CA . ALA A 1 261 ? 8.687 29.838 -4.531 1.00 90.06 261 ALA A CA 1
ATOM 1929 C C . ALA A 1 261 ? 9.104 29.000 -3.302 1.00 90.06 261 ALA A C 1
ATOM 1931 O O . ALA A 1 261 ? 8.303 28.803 -2.379 1.00 90.06 261 ALA A O 1
ATOM 1932 N N . CYS A 1 262 ? 10.367 28.553 -3.242 1.00 91.06 262 CYS A N 1
ATOM 1933 C CA . CYS A 1 262 ? 10.902 27.776 -2.124 1.00 91.06 262 CYS A CA 1
ATOM 1934 C C . CYS A 1 262 ? 10.936 28.560 -0.806 1.00 91.06 262 CYS A C 1
ATOM 1936 O O . CYS A 1 262 ? 10.863 27.934 0.248 1.00 91.06 262 CYS A O 1
ATOM 1938 N N . ALA A 1 263 ? 10.989 29.897 -0.839 1.00 90.56 263 ALA A N 1
ATOM 1939 C CA . ALA A 1 263 ? 11.017 30.725 0.370 1.00 90.56 263 ALA A CA 1
ATOM 1940 C C . ALA A 1 263 ? 9.772 30.530 1.258 1.00 90.56 263 ALA A C 1
ATOM 1942 O O . ALA A 1 263 ? 9.849 30.673 2.473 1.00 90.56 263 ALA A O 1
ATOM 1943 N N . SER A 1 264 ? 8.637 30.159 0.655 1.00 88.31 264 SER A N 1
ATOM 1944 C CA . SER A 1 264 ? 7.365 29.912 1.354 1.00 88.31 264 SER A CA 1
ATOM 1945 C C . SER A 1 264 ? 7.000 28.425 1.484 1.00 88.31 264 SER A C 1
ATOM 1947 O O . SER A 1 264 ? 5.851 28.098 1.778 1.00 88.31 264 SER A O 1
ATOM 1949 N N . CYS A 1 265 ? 7.940 27.516 1.200 1.00 89.81 265 CYS A N 1
ATOM 1950 C CA . CYS A 1 265 ? 7.695 26.076 1.128 1.00 89.81 265 CYS A CA 1
ATOM 1951 C C . CYS A 1 265 ? 8.180 25.362 2.398 1.00 89.81 265 CYS A C 1
ATOM 1953 O O . CYS A 1 265 ? 9.364 25.396 2.732 1.00 89.81 265 CYS A O 1
ATOM 1955 N N . GLU A 1 266 ? 7.288 24.632 3.067 1.00 87.25 266 GLU A N 1
ATOM 1956 C CA . GLU A 1 266 ? 7.580 23.983 4.354 1.00 87.25 266 GLU A CA 1
ATOM 1957 C C . GLU A 1 266 ? 8.528 22.774 4.248 1.00 87.25 266 GLU A C 1
ATOM 1959 O O . GLU A 1 266 ? 9.077 22.320 5.253 1.00 87.25 266 GLU A O 1
ATOM 1964 N N . VAL A 1 267 ? 8.741 22.245 3.037 1.00 86.94 267 VAL A N 1
ATOM 1965 C CA . VAL A 1 267 ? 9.682 21.140 2.768 1.00 86.94 267 VAL A CA 1
ATOM 1966 C C . VAL A 1 267 ? 10.958 21.601 2.061 1.00 86.94 267 VAL A C 1
ATOM 1968 O O . VAL A 1 267 ? 11.768 20.766 1.663 1.00 86.94 267 VAL A O 1
ATOM 1971 N N . ALA A 1 268 ? 11.176 22.914 1.900 1.00 86.88 268 ALA A N 1
ATOM 1972 C CA . ALA A 1 268 ? 12.303 23.458 1.131 1.00 86.88 268 ALA A CA 1
ATOM 1973 C C . ALA A 1 268 ? 13.674 22.973 1.623 1.00 86.88 268 ALA A C 1
ATOM 1975 O O . ALA A 1 268 ? 14.576 22.771 0.819 1.00 86.88 268 ALA A O 1
ATOM 1976 N N . GLN A 1 269 ? 13.822 22.751 2.933 1.00 80.75 269 GLN A N 1
ATOM 1977 C CA . GLN A 1 269 ? 15.078 22.276 3.522 1.00 80.75 269 GLN A CA 1
ATOM 1978 C C . GLN A 1 269 ? 15.351 20.784 3.286 1.00 80.75 269 GLN A C 1
ATOM 1980 O O . GLN A 1 269 ? 16.452 20.331 3.568 1.00 80.75 269 GLN A O 1
ATOM 1985 N N . ARG A 1 270 ? 14.369 20.028 2.780 1.00 82.00 270 ARG A N 1
ATOM 1986 C CA . ARG A 1 270 ? 14.474 18.580 2.525 1.00 82.00 270 ARG A CA 1
ATOM 1987 C C . ARG A 1 270 ? 14.311 18.208 1.050 1.00 82.00 270 ARG A C 1
ATOM 1989 O O . ARG A 1 270 ? 14.620 17.091 0.659 1.00 82.00 270 ARG A O 1
ATOM 1996 N N . CYS A 1 271 ? 13.790 19.123 0.236 1.00 85.00 271 CYS A N 1
ATOM 1997 C CA . CYS A 1 271 ? 13.672 18.957 -1.207 1.00 85.00 271 CYS A CA 1
ATOM 1998 C C . CYS A 1 271 ? 14.986 19.354 -1.892 1.00 85.00 271 CYS A C 1
ATOM 2000 O O . CYS A 1 271 ? 15.513 20.436 -1.626 1.00 85.00 271 CYS A O 1
ATOM 2002 N N . GLY A 1 272 ? 15.471 18.517 -2.816 1.00 79.94 272 GLY A N 1
ATOM 2003 C CA . GLY A 1 272 ? 16.660 18.812 -3.625 1.00 79.94 272 GLY A CA 1
ATOM 2004 C C . GLY A 1 272 ? 16.481 20.004 -4.573 1.00 79.94 272 GLY A C 1
ATOM 2005 O O . GLY A 1 272 ? 17.464 20.597 -4.993 1.00 79.94 272 GLY A O 1
ATOM 2006 N N . GLY A 1 273 ? 15.240 20.401 -4.870 1.00 87.56 273 GLY A N 1
ATOM 2007 C CA . GLY A 1 273 ? 14.937 21.502 -5.785 1.00 87.56 273 GLY A CA 1
ATOM 2008 C C . GLY A 1 273 ? 14.834 21.062 -7.245 1.00 87.56 273 GLY A C 1
ATOM 2009 O O . GLY A 1 273 ? 14.866 19.871 -7.567 1.00 87.56 273 GLY A O 1
ATOM 2010 N N . ILE A 1 274 ? 14.657 22.042 -8.125 1.00 89.00 274 ILE A N 1
ATOM 2011 C CA . ILE A 1 274 ? 14.449 21.836 -9.562 1.00 89.00 274 ILE A CA 1
ATOM 2012 C C . ILE A 1 274 ? 15.818 21.718 -10.248 1.00 89.00 274 ILE A C 1
ATOM 2014 O O . ILE A 1 274 ? 16.733 22.437 -9.857 1.00 89.00 274 ILE A O 1
ATOM 2018 N N . PRO A 1 275 ? 16.002 20.835 -11.241 1.00 88.31 275 PRO A N 1
ATOM 2019 C CA . PRO A 1 275 ? 17.252 20.753 -11.998 1.00 88.31 275 PRO A CA 1
ATOM 2020 C C . PRO A 1 275 ? 17.640 22.095 -12.639 1.00 88.31 275 PRO A C 1
ATOM 2022 O O . PRO A 1 275 ? 16.810 22.723 -13.288 1.00 88.31 275 PRO A O 1
ATOM 2025 N N . LYS A 1 276 ? 18.902 22.524 -12.499 1.00 87.69 276 LYS A N 1
ATOM 2026 C CA . LYS A 1 276 ? 19.421 23.782 -13.081 1.00 87.69 276 LYS A CA 1
ATOM 2027 C C . LYS A 1 276 ? 19.425 23.786 -14.609 1.00 87.69 276 LYS A C 1
ATOM 2029 O O . LYS A 1 276 ? 19.399 24.850 -15.214 1.00 87.69 276 LYS A O 1
ATOM 2034 N N . SER A 1 277 ? 19.516 22.606 -15.219 1.00 83.88 277 SER A N 1
ATOM 2035 C CA . SER A 1 277 ? 19.474 22.428 -16.672 1.00 83.88 277 SER A CA 1
ATOM 2036 C C . SER A 1 277 ? 18.066 22.569 -17.251 1.00 83.88 277 SER A C 1
ATOM 2038 O O . SER A 1 277 ? 17.929 22.762 -18.456 1.00 83.88 277 SER A O 1
ATOM 2040 N N . ALA A 1 278 ? 17.023 22.475 -16.422 1.00 83.31 278 ALA A N 1
ATOM 2041 C CA . ALA A 1 278 ? 15.645 22.622 -16.860 1.00 83.31 278 ALA A CA 1
ATOM 2042 C C . ALA A 1 278 ? 15.214 24.095 -16.821 1.00 83.31 278 ALA A C 1
ATOM 2044 O O . ALA A 1 278 ? 15.599 24.848 -15.926 1.00 83.31 278 ALA A O 1
ATOM 2045 N N . ALA A 1 279 ? 14.364 24.494 -17.769 1.00 83.25 279 ALA A N 1
ATOM 2046 C CA . ALA A 1 279 ? 13.705 25.794 -17.710 1.00 83.25 279 ALA A CA 1
ATOM 2047 C C . ALA A 1 279 ? 12.842 25.896 -16.440 1.00 83.25 279 ALA A C 1
ATOM 2049 O O . ALA A 1 279 ? 12.159 24.937 -16.067 1.00 83.25 279 ALA A O 1
ATOM 2050 N N . GLU A 1 280 ? 12.866 27.059 -15.779 1.00 81.38 280 GLU A N 1
ATOM 2051 C CA . GLU A 1 280 ? 12.070 27.276 -14.570 1.00 81.38 280 GLU A CA 1
ATOM 2052 C C . GLU A 1 280 ? 10.565 27.175 -14.904 1.00 81.38 280 GLU A C 1
ATOM 2054 O O . GLU A 1 280 ? 10.098 27.873 -15.810 1.00 81.38 280 GLU A O 1
ATOM 2059 N N . PRO A 1 281 ? 9.798 26.317 -14.201 1.00 87.12 281 PRO A N 1
ATOM 2060 C CA . PRO A 1 281 ? 8.357 26.192 -14.400 1.00 87.12 281 PRO A CA 1
ATOM 2061 C C . PRO A 1 281 ? 7.638 27.520 -14.176 1.00 87.12 281 PRO A C 1
ATOM 2063 O O . PRO A 1 281 ? 7.956 28.251 -13.235 1.00 87.12 281 PRO A O 1
ATOM 2066 N N . ARG A 1 282 ? 6.622 27.807 -14.996 1.00 87.88 282 ARG A N 1
ATOM 2067 C CA . ARG A 1 282 ? 5.832 29.039 -14.863 1.00 87.88 282 ARG A CA 1
ATOM 2068 C C . ARG A 1 282 ? 5.012 29.036 -13.582 1.00 87.88 282 ARG A C 1
ATOM 2070 O O . ARG A 1 282 ? 4.866 30.077 -12.941 1.00 87.88 282 ARG A O 1
ATOM 2077 N N . VAL A 1 283 ? 4.469 27.877 -13.218 1.00 88.31 283 VAL A N 1
ATOM 2078 C CA . VAL A 1 283 ? 3.642 27.709 -12.027 1.00 88.31 283 VAL A CA 1
ATOM 2079 C C . VAL A 1 283 ? 4.270 26.686 -11.094 1.00 88.31 283 VAL A C 1
ATOM 2081 O O . VAL A 1 283 ? 4.523 25.538 -11.448 1.00 88.31 283 VAL A O 1
ATOM 2084 N N . LEU A 1 284 ? 4.487 27.111 -9.851 1.00 91.81 284 LEU A N 1
ATOM 2085 C CA . LEU A 1 284 ? 4.900 26.243 -8.760 1.00 91.81 284 LEU A CA 1
ATOM 2086 C C . LEU A 1 284 ? 3.886 26.326 -7.627 1.00 91.81 284 LEU A C 1
ATOM 2088 O O . LEU A 1 284 ? 3.399 27.398 -7.265 1.00 91.81 284 LEU A O 1
ATOM 2092 N N . HIS A 1 285 ? 3.632 25.180 -7.010 1.00 92.38 285 HIS A N 1
ATOM 2093 C CA . HIS A 1 285 ? 2.743 25.020 -5.871 1.00 92.38 285 HIS A CA 1
ATOM 2094 C C . HIS A 1 285 ? 3.557 24.619 -4.633 1.00 92.38 285 HIS A C 1
ATOM 2096 O O . HIS A 1 285 ? 3.641 23.426 -4.317 1.00 92.38 285 HIS A O 1
ATOM 2102 N N . PRO A 1 286 ? 4.186 25.579 -3.921 1.00 91.06 286 PRO A N 1
ATOM 2103 C CA . PRO A 1 286 ? 4.873 25.318 -2.663 1.00 91.06 286 PRO A CA 1
ATOM 2104 C C . PRO A 1 286 ? 4.058 24.419 -1.739 1.00 91.06 286 PRO A C 1
ATOM 2106 O O . PRO A 1 286 ? 2.844 24.579 -1.594 1.00 91.06 286 PRO A O 1
ATOM 2109 N N . VAL A 1 287 ? 4.736 23.475 -1.094 1.00 87.75 287 VAL A N 1
ATOM 2110 C CA . VAL A 1 287 ? 4.100 22.639 -0.082 1.00 87.75 287 VAL A CA 1
ATOM 2111 C C . VAL A 1 287 ? 3.817 23.523 1.124 1.00 87.75 287 VAL A C 1
ATOM 2113 O O . VAL A 1 287 ? 4.740 24.011 1.776 1.00 87.75 287 VAL A O 1
ATOM 2116 N N . ARG A 1 288 ? 2.529 23.734 1.377 1.00 81.81 288 ARG A N 1
ATOM 2117 C CA . ARG A 1 288 ? 1.998 24.484 2.511 1.00 81.81 288 ARG A CA 1
ATOM 2118 C C . ARG A 1 288 ? 1.024 23.607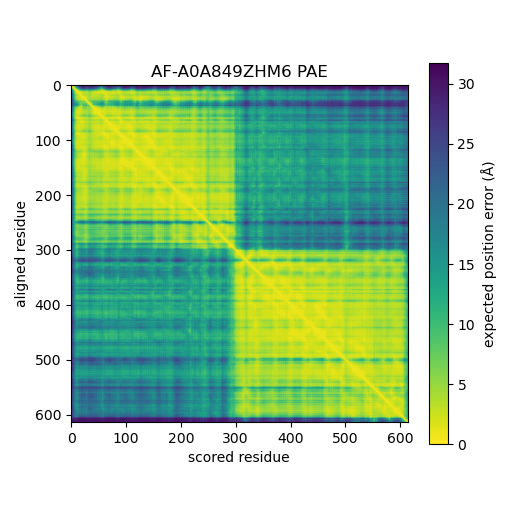 3.273 1.00 81.81 288 ARG A C 1
ATOM 2120 O O . ARG A 1 288 ? 0.322 22.789 2.671 1.00 81.81 288 ARG A O 1
ATOM 2127 N N . GLY A 1 289 ? 0.955 23.826 4.573 1.00 66.81 289 GLY A N 1
ATOM 2128 C CA . GLY A 1 289 ? 0.094 23.078 5.456 1.00 66.81 289 GLY A CA 1
ATOM 2129 C C . GLY A 1 289 ? 0.749 21.789 5.930 1.00 66.81 289 GLY A C 1
ATOM 2130 O O . GLY A 1 289 ? 1.344 21.006 5.180 1.00 66.81 289 GLY A O 1
ATOM 2131 N N . GLU A 1 290 ? 0.530 21.538 7.211 1.00 58.38 290 GLU A N 1
ATOM 2132 C CA . GLU A 1 290 ? 1.203 20.493 7.954 1.00 58.38 290 GLU A CA 1
ATOM 2133 C C . GLU A 1 290 ? 0.960 19.082 7.380 1.00 58.38 290 GLU A C 1
ATOM 2135 O O . GLU A 1 290 ? 1.887 18.277 7.336 1.00 58.38 290 GLU A O 1
ATOM 2140 N N . LYS A 1 291 ? -0.230 18.801 6.822 1.00 59.59 291 LYS A N 1
ATOM 2141 C CA . LYS A 1 291 ? -0.559 17.520 6.155 1.00 59.59 291 LYS A CA 1
ATOM 2142 C C . LYS A 1 291 ? 0.359 17.229 4.965 1.00 59.59 291 LYS A C 1
ATOM 2144 O O . LYS A 1 291 ? 0.898 16.130 4.847 1.00 59.59 291 LYS A O 1
ATOM 2149 N N . ALA A 1 292 ? 0.511 18.197 4.061 1.00 66.25 292 ALA A N 1
ATOM 2150 C CA . ALA A 1 292 ? 1.279 18.003 2.837 1.00 66.25 292 ALA A CA 1
ATOM 2151 C C . ALA A 1 292 ? 2.777 17.916 3.143 1.00 66.25 292 ALA A C 1
ATOM 2153 O O . ALA A 1 292 ? 3.458 17.080 2.556 1.00 66.25 292 ALA A O 1
ATOM 2154 N N . ARG A 1 293 ? 3.265 18.710 4.108 1.00 73.00 293 ARG A N 1
ATOM 2155 C CA . ARG A 1 293 ? 4.622 18.583 4.650 1.00 73.00 293 ARG A CA 1
ATOM 2156 C C . ARG A 1 293 ? 4.849 17.173 5.191 1.00 73.00 293 ARG A C 1
ATOM 2158 O O . ARG A 1 293 ? 5.735 16.478 4.714 1.00 73.00 293 ARG A O 1
ATOM 2165 N N . ARG A 1 294 ? 4.003 16.720 6.118 1.00 65.12 294 ARG A N 1
ATOM 2166 C CA . ARG A 1 294 ? 4.172 15.445 6.829 1.00 65.12 294 ARG A CA 1
ATOM 2167 C C . ARG A 1 294 ? 4.072 14.215 5.925 1.00 65.12 294 ARG A C 1
ATOM 2169 O O . ARG A 1 294 ? 4.866 13.304 6.099 1.00 65.12 294 ARG A O 1
ATOM 2176 N N . ARG A 1 295 ? 3.186 14.206 4.919 1.00 69.25 295 ARG A N 1
ATOM 2177 C CA . ARG A 1 295 ? 3.107 13.111 3.925 1.00 69.25 295 ARG A CA 1
ATOM 2178 C C . ARG A 1 295 ? 4.370 12.965 3.066 1.00 69.25 295 ARG A C 1
ATOM 2180 O O . ARG A 1 295 ? 4.581 11.902 2.502 1.00 69.25 295 ARG A O 1
ATOM 2187 N N . LEU A 1 296 ? 5.163 14.029 2.927 1.00 71.12 296 LEU A N 1
ATOM 2188 C CA . LEU A 1 296 ? 6.368 14.044 2.092 1.00 71.12 296 LEU A CA 1
ATOM 2189 C C . LEU A 1 296 ? 7.652 13.849 2.907 1.00 71.12 296 LEU A C 1
ATOM 2191 O O . LEU A 1 296 ? 8.706 13.610 2.326 1.00 71.12 296 LEU A O 1
ATOM 2195 N N . THR A 1 297 ? 7.603 14.006 4.232 1.00 65.00 297 THR A N 1
ATOM 2196 C CA . THR A 1 297 ? 8.794 14.107 5.082 1.00 65.00 297 THR A CA 1
ATOM 2197 C C . THR A 1 297 ? 8.883 12.988 6.110 1.00 65.00 297 THR A C 1
ATOM 2199 O O . THR A 1 297 ? 7.927 12.756 6.840 1.00 65.00 297 THR A O 1
ATOM 2202 N N . LEU A 1 298 ? 10.063 12.383 6.253 1.00 63.44 298 LEU A N 1
ATOM 2203 C CA . LEU A 1 298 ? 10.309 11.302 7.219 1.00 63.44 298 LEU A CA 1
ATOM 2204 C C . LEU A 1 298 ? 10.870 11.832 8.550 1.00 63.44 298 LEU A C 1
ATOM 2206 O O . LEU A 1 298 ? 11.577 12.845 8.572 1.00 63.44 298 LEU A O 1
ATOM 2210 N N . VAL A 1 299 ? 10.562 11.162 9.668 1.00 60.03 299 VAL A N 1
ATOM 2211 C CA . VAL A 1 299 ? 11.062 11.547 11.010 1.00 60.03 299 VAL A CA 1
ATOM 2212 C C . VAL A 1 299 ? 12.523 11.123 11.204 1.00 60.03 299 VAL A C 1
ATOM 2214 O O . VAL A 1 299 ? 13.307 11.871 11.781 1.00 60.03 299 VAL A O 1
ATOM 2217 N N . GLY A 1 300 ? 12.886 9.946 10.689 1.00 66.25 300 GLY A N 1
ATOM 2218 C CA . GLY A 1 300 ? 14.233 9.373 10.741 1.00 66.25 300 GLY A CA 1
ATOM 2219 C C . GLY A 1 300 ? 14.658 8.831 9.377 1.00 66.25 300 GLY A C 1
ATOM 2220 O O . GLY A 1 300 ? 14.206 9.331 8.342 1.00 66.25 300 GLY A O 1
ATOM 2221 N N . SER A 1 301 ? 15.513 7.804 9.361 1.00 69.06 301 SER A N 1
ATOM 2222 C CA . SER A 1 301 ? 15.766 7.071 8.119 1.00 69.06 301 SER A CA 1
ATOM 2223 C C . SER A 1 301 ? 14.525 6.266 7.712 1.00 69.06 301 SER A C 1
ATOM 2225 O O . SER A 1 301 ? 13.698 5.900 8.550 1.00 69.06 301 SER A O 1
ATOM 2227 N N . VAL A 1 302 ? 14.401 5.969 6.414 1.00 68.69 302 VAL A N 1
ATOM 2228 C CA . VAL A 1 302 ? 13.343 5.088 5.886 1.00 68.69 302 VAL A CA 1
ATOM 2229 C C . VAL A 1 302 ? 13.323 3.757 6.643 1.00 68.69 302 VAL A C 1
ATOM 2231 O O . VAL A 1 302 ? 12.260 3.270 7.017 1.00 68.69 302 VAL A O 1
ATOM 2234 N N . ARG A 1 303 ? 14.507 3.199 6.913 1.00 69.88 303 ARG A N 1
ATOM 2235 C CA . ARG A 1 303 ? 14.672 1.921 7.604 1.00 69.88 303 ARG A CA 1
ATOM 2236 C C . ARG A 1 303 ? 14.190 1.979 9.050 1.00 69.88 303 ARG A C 1
ATOM 2238 O O . ARG A 1 303 ? 13.395 1.134 9.436 1.00 69.88 303 ARG A O 1
ATOM 2245 N N . ASP A 1 304 ? 14.599 2.991 9.813 1.00 74.44 304 ASP A N 1
ATOM 2246 C CA . ASP A 1 304 ? 14.183 3.122 11.218 1.00 74.44 304 ASP A CA 1
ATOM 2247 C C . ASP A 1 304 ? 12.667 3.300 11.333 1.00 74.44 304 ASP A C 1
ATOM 2249 O O . ASP A 1 304 ? 12.030 2.813 12.266 1.00 74.44 304 ASP A O 1
ATOM 2253 N N . GLN A 1 305 ? 12.076 4.015 10.374 1.00 76.25 305 GLN A N 1
ATOM 2254 C CA . GLN A 1 305 ? 10.640 4.217 10.339 1.00 76.25 305 GLN A CA 1
ATOM 2255 C C . GLN A 1 305 ? 9.885 2.925 9.992 1.00 76.25 305 GLN A C 1
ATOM 2257 O O . GLN A 1 305 ? 8.884 2.630 10.644 1.00 76.25 305 GLN A O 1
ATOM 2262 N N . ILE A 1 306 ? 10.388 2.126 9.046 1.00 82.50 306 ILE A N 1
ATOM 2263 C CA . ILE A 1 306 ? 9.854 0.788 8.756 1.00 82.50 306 ILE A CA 1
ATOM 2264 C C . ILE A 1 306 ? 9.966 -0.115 9.980 1.00 82.50 306 ILE A C 1
ATOM 2266 O O . ILE A 1 306 ? 8.967 -0.705 10.372 1.00 82.50 306 ILE A O 1
ATOM 2270 N N . ASP A 1 307 ? 11.139 -0.197 10.609 1.00 82.56 307 ASP A N 1
ATOM 2271 C CA . ASP A 1 307 ? 11.369 -1.080 11.756 1.00 82.56 307 ASP A CA 1
ATOM 2272 C C . ASP A 1 307 ? 10.446 -0.713 12.937 1.00 82.56 307 ASP A C 1
ATOM 2274 O O . ASP A 1 307 ? 9.923 -1.594 13.618 1.00 82.56 307 ASP A O 1
ATOM 2278 N N . ARG A 1 308 ? 10.161 0.584 13.134 1.00 83.00 308 ARG A N 1
ATOM 2279 C CA . ARG A 1 308 ? 9.208 1.072 14.146 1.00 83.00 308 ARG A CA 1
ATOM 2280 C C . ARG A 1 308 ? 7.750 0.741 13.818 1.00 83.00 308 ARG A C 1
ATOM 2282 O O . ARG A 1 308 ? 6.967 0.486 14.729 1.00 83.00 308 ARG A O 1
ATOM 2289 N N . GLU A 1 309 ? 7.360 0.825 12.550 1.00 87.31 309 GLU A N 1
ATOM 2290 C CA . GLU A 1 309 ? 5.972 0.624 12.118 1.00 87.31 309 GLU A CA 1
ATOM 2291 C C . GLU A 1 309 ? 5.677 -0.830 11.722 1.00 87.31 309 GLU A C 1
ATOM 2293 O O . GLU A 1 309 ? 4.515 -1.187 11.571 1.00 87.31 309 GLU A O 1
ATOM 2298 N N . LEU A 1 310 ? 6.681 -1.698 11.589 1.00 92.56 310 LEU A N 1
ATOM 2299 C CA . LEU A 1 310 ? 6.499 -3.084 11.155 1.00 92.56 310 LEU A CA 1
ATOM 2300 C C . LEU A 1 310 ? 5.551 -3.865 12.071 1.00 92.56 310 LEU A C 1
ATOM 2302 O O . LEU A 1 310 ? 4.684 -4.584 11.581 1.00 92.56 310 LEU A O 1
ATOM 2306 N N . VAL A 1 311 ? 5.700 -3.705 13.388 1.00 93.69 311 VAL A N 1
ATOM 2307 C CA . VAL A 1 311 ? 4.869 -4.376 14.393 1.00 93.69 311 VAL A CA 1
ATOM 2308 C C . VAL A 1 311 ? 4.236 -3.334 15.300 1.00 93.69 311 VAL A C 1
ATOM 2310 O O . VAL A 1 311 ? 4.910 -2.466 15.853 1.00 93.69 311 VAL A O 1
ATOM 2313 N N . SER A 1 312 ? 2.922 -3.407 15.469 1.00 90.69 312 SER A N 1
ATOM 2314 C CA . SER A 1 312 ? 2.191 -2.594 16.434 1.00 90.69 312 SER A CA 1
ATOM 2315 C C . SER A 1 312 ? 1.486 -3.491 17.442 1.00 90.69 312 SER A C 1
ATOM 2317 O O . SER A 1 312 ? 0.641 -4.289 17.039 1.00 90.69 312 SER A O 1
ATOM 2319 N N . PRO A 1 313 ? 1.804 -3.375 18.743 1.00 89.75 313 PRO A N 1
ATOM 2320 C CA . PRO A 1 313 ? 1.051 -4.078 19.764 1.00 89.75 313 PRO A CA 1
ATOM 2321 C C . PRO A 1 313 ? -0.355 -3.486 19.855 1.00 89.75 313 PRO A C 1
ATOM 2323 O O . PRO A 1 313 ? -0.534 -2.265 19.830 1.00 89.75 313 PRO A O 1
ATOM 2326 N N . ASN A 1 314 ? -1.332 -4.366 19.999 1.00 89.38 314 ASN A N 1
ATOM 2327 C CA . ASN A 1 314 ? -2.717 -4.050 20.280 1.00 89.38 314 ASN A CA 1
ATOM 2328 C C . ASN A 1 314 ? -3.202 -4.897 21.467 1.00 89.38 314 ASN A C 1
ATOM 2330 O O . ASN A 1 314 ? -2.672 -5.972 21.760 1.00 89.38 314 ASN A O 1
ATOM 2334 N N . LEU A 1 315 ? -4.185 -4.377 22.194 1.00 86.62 315 LEU A N 1
ATOM 2335 C CA . LEU A 1 315 ? -4.785 -5.054 23.334 1.00 86.62 315 LEU A CA 1
ATOM 2336 C C . LEU A 1 315 ? -6.291 -5.073 23.142 1.00 86.62 315 LEU A C 1
ATOM 2338 O O . LEU A 1 315 ? -6.946 -4.038 23.242 1.00 86.62 315 LEU A O 1
ATOM 2342 N N . ASN A 1 316 ? -6.830 -6.268 22.937 1.00 84.62 316 ASN A N 1
ATOM 2343 C CA . ASN A 1 316 ? -8.266 -6.477 22.932 1.00 84.62 316 ASN A CA 1
ATOM 2344 C C . ASN A 1 316 ? -8.698 -6.871 24.348 1.00 84.62 316 ASN A C 1
ATOM 2346 O O . ASN A 1 316 ? -8.250 -7.881 24.904 1.00 84.62 316 ASN A O 1
ATOM 2350 N N . MET A 1 317 ? -9.540 -6.039 24.959 1.00 82.06 317 MET A N 1
ATOM 2351 C CA . MET A 1 317 ? -10.121 -6.303 26.271 1.00 82.06 317 MET A CA 1
ATOM 2352 C C . MET A 1 317 ? -11.478 -6.966 26.085 1.00 82.06 317 MET A C 1
ATOM 2354 O O . MET A 1 317 ? -12.379 -6.392 25.485 1.00 82.06 317 MET A O 1
ATOM 2358 N N . THR A 1 318 ? -11.622 -8.177 26.609 1.00 78.38 318 THR A N 1
ATOM 2359 C CA . THR A 1 318 ? -12.872 -8.940 26.550 1.00 78.38 318 THR A CA 1
ATOM 2360 C C . THR A 1 318 ? -13.321 -9.312 27.957 1.00 78.38 318 THR A C 1
ATOM 2362 O O . THR A 1 318 ? -12.528 -9.285 28.901 1.00 78.38 318 THR A O 1
ATOM 2365 N N . GLU A 1 319 ? -14.570 -9.750 28.102 1.00 70.56 319 GLU A N 1
ATOM 2366 C CA . GLU A 1 319 ? -15.078 -10.319 29.360 1.00 70.56 319 GLU A CA 1
ATOM 2367 C C . GLU A 1 319 ? -14.294 -11.568 29.803 1.00 70.56 319 GLU A C 1
ATOM 2369 O O . GLU A 1 319 ? -14.228 -11.882 30.988 1.00 70.56 319 GLU A O 1
ATOM 2374 N N . ARG A 1 320 ? -13.654 -12.271 28.857 1.00 77.31 320 ARG A N 1
ATOM 2375 C CA . ARG A 1 320 ? -12.818 -13.454 29.119 1.00 77.31 320 ARG A CA 1
ATOM 2376 C C . ARG A 1 320 ? -11.375 -13.101 29.489 1.00 77.31 320 ARG A C 1
ATOM 2378 O O . ARG A 1 320 ? -10.589 -13.997 29.787 1.00 77.31 320 ARG A O 1
ATOM 2385 N N . GLY A 1 321 ? -11.020 -11.816 29.474 1.00 82.88 321 GLY A N 1
ATOM 2386 C CA . GLY A 1 321 ? -9.694 -11.315 29.812 1.00 82.88 321 GLY A CA 1
ATOM 2387 C C . GLY A 1 321 ? -9.020 -10.546 28.675 1.00 82.88 321 GLY A C 1
ATOM 2388 O O . GLY A 1 321 ? -9.659 -10.056 27.742 1.00 82.88 321 GLY A O 1
ATOM 2389 N N . LYS A 1 322 ? -7.698 -10.404 28.801 1.00 85.50 322 LYS A N 1
ATOM 2390 C CA . LYS A 1 322 ? -6.835 -9.654 27.881 1.00 85.50 322 LYS A CA 1
ATOM 2391 C C . LYS A 1 322 ? -6.345 -10.560 26.758 1.00 85.50 322 LYS A C 1
ATOM 2393 O O . LYS A 1 322 ? -5.728 -11.583 27.039 1.00 85.50 322 LYS A O 1
ATOM 2398 N N . VAL A 1 323 ? -6.546 -10.144 25.513 1.00 87.00 323 VAL A N 1
ATOM 2399 C CA . VAL A 1 323 ? -5.934 -10.775 24.341 1.00 87.00 323 VAL A CA 1
ATOM 2400 C C . VAL A 1 323 ? -4.892 -9.815 23.784 1.00 87.00 323 VAL A C 1
ATOM 2402 O O . VAL A 1 323 ? -5.230 -8.743 23.281 1.00 87.00 323 VAL A O 1
ATOM 2405 N N . TYR A 1 324 ? -3.622 -10.194 23.910 1.00 90.56 324 TYR A N 1
ATOM 2406 C CA . TYR A 1 324 ? -2.530 -9.473 23.269 1.00 90.56 324 TYR A CA 1
ATOM 2407 C C . TYR A 1 324 ? -2.509 -9.821 21.788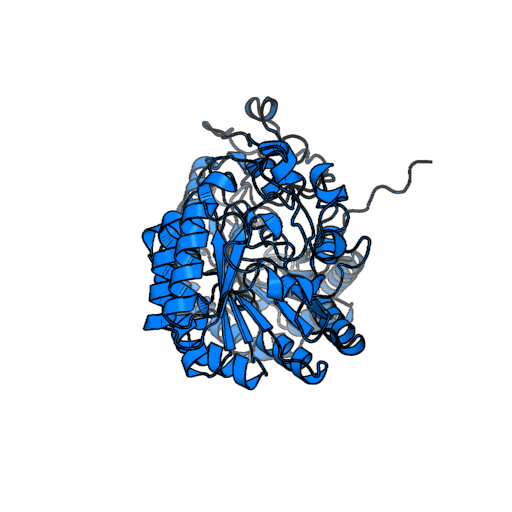 1.00 90.56 324 TYR A C 1
ATOM 2409 O O . TYR A 1 324 ? -2.485 -10.993 21.410 1.00 90.56 324 TYR A O 1
ATOM 2417 N N . GLU A 1 325 ? -2.527 -8.787 20.966 1.00 93.38 325 GLU A N 1
ATOM 2418 C CA . GLU A 1 325 ? -2.497 -8.896 19.521 1.00 93.38 325 GLU A CA 1
ATOM 2419 C C . GLU A 1 325 ? -1.285 -8.142 18.985 1.00 93.38 325 GLU A C 1
ATOM 2421 O O . GLU A 1 325 ? -0.928 -7.070 19.474 1.00 93.38 325 GLU A O 1
ATOM 2426 N N . GLU A 1 326 ? -0.650 -8.700 17.965 1.00 95.31 326 GLU A N 1
ATOM 2427 C CA . GLU A 1 326 ? 0.388 -8.019 17.210 1.00 95.31 326 GLU A CA 1
ATOM 2428 C C . GLU A 1 326 ? -0.088 -7.790 15.785 1.00 95.31 326 GLU A C 1
ATOM 2430 O O . GLU A 1 326 ? -0.337 -8.725 15.021 1.00 95.31 326 GLU A O 1
ATOM 2435 N N . ILE A 1 327 ? -0.208 -6.510 15.442 1.00 96.25 327 ILE A N 1
ATOM 2436 C CA . ILE A 1 327 ? -0.532 -6.053 14.101 1.00 96.25 327 ILE A CA 1
ATOM 2437 C C . ILE A 1 327 ? 0.777 -5.966 13.320 1.00 96.25 327 ILE A C 1
ATOM 2439 O O . ILE A 1 327 ? 1.615 -5.103 13.597 1.00 96.25 327 ILE A O 1
ATOM 2443 N N . ILE A 1 328 ? 0.958 -6.853 12.346 1.00 97.62 328 ILE A N 1
ATOM 2444 C CA . ILE A 1 328 ? 2.171 -6.961 11.532 1.00 97.62 328 ILE A CA 1
ATOM 2445 C C . ILE A 1 328 ? 1.892 -6.378 10.150 1.00 97.62 328 ILE A C 1
ATOM 2447 O O . ILE A 1 328 ? 1.039 -6.873 9.410 1.00 97.62 328 ILE A O 1
ATOM 2451 N N . ARG A 1 329 ? 2.625 -5.326 9.780 1.00 96.44 329 ARG A N 1
ATOM 2452 C CA . ARG A 1 329 ? 2.504 -4.676 8.473 1.00 96.44 329 ARG A CA 1
ATOM 2453 C C . ARG A 1 329 ? 3.276 -5.461 7.420 1.00 96.44 329 ARG A C 1
ATOM 2455 O O . ARG A 1 329 ? 4.495 -5.561 7.470 1.00 96.44 329 ARG A O 1
ATOM 2462 N N . THR A 1 330 ? 2.560 -6.017 6.453 1.00 95.12 330 THR A N 1
ATOM 2463 C CA . THR A 1 330 ? 3.133 -6.817 5.357 1.00 95.12 330 THR A CA 1
ATOM 2464 C C . THR A 1 330 ? 3.648 -5.952 4.204 1.00 95.12 330 THR A C 1
ATOM 2466 O O . THR A 1 330 ? 4.542 -6.363 3.467 1.00 95.12 330 THR A O 1
ATOM 2469 N N . ASN A 1 331 ? 3.092 -4.748 4.063 1.00 90.81 331 ASN A N 1
ATOM 2470 C CA . ASN A 1 331 ? 3.450 -3.716 3.096 1.00 90.81 331 ASN A CA 1
ATOM 2471 C C . ASN A 1 331 ? 3.079 -2.332 3.655 1.00 90.81 331 ASN A C 1
ATOM 2473 O O . ASN A 1 331 ? 2.449 -2.234 4.711 1.00 90.81 331 ASN A O 1
ATOM 2477 N N . PHE A 1 332 ? 3.440 -1.269 2.938 1.00 85.31 332 PHE A N 1
ATOM 2478 C CA . PHE A 1 332 ? 2.966 0.086 3.254 1.00 85.31 332 PHE A CA 1
ATOM 2479 C C . PHE A 1 332 ? 2.125 0.702 2.131 1.00 85.31 332 PHE A C 1
ATOM 2481 O O . PHE A 1 332 ? 1.356 1.623 2.376 1.00 85.31 332 PHE A O 1
ATOM 2488 N N . ARG A 1 333 ? 2.187 0.175 0.908 1.00 84.25 333 ARG A N 1
ATOM 2489 C CA . ARG A 1 333 ? 1.385 0.675 -0.219 1.00 84.25 333 ARG A CA 1
ATOM 2490 C C . ARG A 1 333 ? -0.110 0.453 0.021 1.00 84.25 333 ARG A C 1
ATOM 2492 O O . ARG A 1 333 ? -0.498 -0.594 0.526 1.00 84.25 333 ARG A O 1
ATOM 2499 N N . CYS A 1 334 ? -0.936 1.422 -0.366 1.00 85.94 334 CYS A N 1
ATOM 2500 C CA . CYS A 1 334 ? -2.394 1.353 -0.275 1.00 85.94 334 CYS A CA 1
ATOM 2501 C C . CYS A 1 334 ? -3.019 1.930 -1.548 1.00 85.94 334 CYS A C 1
ATOM 2503 O O . CYS A 1 334 ? -2.498 2.892 -2.113 1.00 85.94 334 CYS A O 1
ATOM 2505 N N . ASN A 1 335 ? -4.153 1.373 -1.959 1.00 83.25 335 ASN A N 1
ATOM 2506 C CA . ASN A 1 335 ? -4.986 1.852 -3.062 1.00 83.25 335 ASN A CA 1
ATOM 2507 C C . ASN A 1 335 ? -6.121 2.793 -2.598 1.00 83.25 335 ASN A C 1
ATOM 2509 O O . ASN A 1 335 ? -6.998 3.156 -3.375 1.00 83.25 335 ASN A O 1
ATOM 2513 N N . GLN A 1 336 ? -6.067 3.243 -1.339 1.00 84.50 336 GLN A N 1
ATOM 2514 C CA . GLN A 1 336 ? -6.893 4.309 -0.763 1.00 84.50 336 GLN A CA 1
ATOM 2515 C C . GLN A 1 336 ? -6.008 5.404 -0.134 1.00 84.50 336 GLN A C 1
ATOM 2517 O O . GLN A 1 336 ? -4.807 5.230 0.076 1.00 84.50 336 GLN A O 1
ATOM 2522 N N . SER A 1 337 ? -6.577 6.578 0.150 1.00 83.25 337 SER A N 1
ATOM 2523 C CA . SER A 1 337 ? -5.860 7.771 0.641 1.00 83.25 337 SER A CA 1
ATOM 2524 C C . SER A 1 337 ? -6.552 8.468 1.826 1.00 83.25 337 SER A C 1
ATOM 2526 O O . SER A 1 337 ? -6.380 9.677 2.027 1.00 83.25 337 SER A O 1
ATOM 2528 N N . CYS A 1 338 ? -7.274 7.695 2.650 1.00 86.44 338 CYS A N 1
ATOM 2529 C CA . CYS A 1 338 ? -8.102 8.160 3.770 1.00 86.44 338 CYS A CA 1
ATOM 2530 C C . CYS A 1 338 ? -7.415 9.246 4.616 1.00 86.44 338 CYS A C 1
ATOM 2532 O O . CYS A 1 338 ? -6.276 9.094 5.071 1.00 86.44 338 CYS A O 1
ATOM 2534 N N . ARG A 1 339 ? -8.125 10.347 4.891 1.00 81.31 339 ARG A N 1
ATOM 2535 C CA . ARG A 1 339 ? -7.560 11.489 5.639 1.00 81.31 339 ARG A CA 1
ATOM 2536 C C . ARG A 1 339 ? -7.209 11.173 7.092 1.00 81.31 339 ARG A C 1
ATOM 2538 O O . ARG A 1 339 ? -6.372 11.869 7.652 1.00 81.31 339 ARG A O 1
ATOM 2545 N N . PHE A 1 340 ? -7.844 10.167 7.680 1.00 85.44 340 PHE A N 1
ATOM 2546 C CA . PHE A 1 340 ? -7.610 9.722 9.053 1.00 85.44 340 PHE A CA 1
ATOM 2547 C C . PHE A 1 340 ? -6.643 8.538 9.162 1.00 85.44 340 PHE A C 1
ATOM 2549 O O . PHE A 1 340 ? -6.449 8.015 10.257 1.00 85.44 340 PHE A O 1
ATOM 2556 N N . CYS A 1 341 ? -6.058 8.080 8.049 1.00 85.94 341 CYS A N 1
ATOM 2557 C CA . CYS A 1 341 ? -5.114 6.973 8.099 1.00 85.94 341 CYS A CA 1
ATOM 2558 C C . CYS A 1 341 ? -3.840 7.401 8.837 1.00 85.94 341 CYS A C 1
ATOM 2560 O O . CYS A 1 341 ? -3.230 8.421 8.514 1.00 85.94 341 CYS A O 1
ATOM 2562 N N . PHE A 1 342 ? -3.436 6.600 9.819 1.00 78.94 342 PHE A N 1
ATOM 2563 C CA . PHE A 1 342 ? -2.201 6.793 10.577 1.00 78.94 342 PHE A CA 1
ATOM 2564 C C . PHE A 1 342 ? -1.074 5.850 10.126 1.00 78.94 342 PHE A C 1
ATOM 2566 O O . PHE A 1 342 ? -0.005 5.861 10.732 1.00 78.94 342 PHE A O 1
ATOM 2573 N N . VAL A 1 343 ? -1.293 5.036 9.086 1.00 81.88 343 VAL A N 1
ATOM 2574 C CA . VAL A 1 343 ? -0.254 4.197 8.472 1.00 81.88 343 VAL A CA 1
ATOM 2575 C C . VAL A 1 343 ? 0.543 5.028 7.468 1.00 81.88 343 VAL A C 1
ATOM 2577 O O . VAL A 1 343 ? -0.029 5.732 6.633 1.00 81.88 343 VAL A O 1
ATOM 2580 N N . SER A 1 344 ? 1.872 4.936 7.519 1.00 78.88 344 SER A N 1
ATOM 2581 C CA . SER A 1 344 ? 2.763 5.649 6.601 1.00 78.88 344 SER A CA 1
ATOM 2582 C C . SER A 1 344 ? 2.787 4.999 5.215 1.00 78.88 344 SER A C 1
ATOM 2584 O O . SER A 1 344 ? 3.722 4.280 4.871 1.00 78.88 344 SER A O 1
ATOM 2586 N N . THR A 1 345 ? 1.780 5.272 4.380 1.00 76.19 345 THR A N 1
ATOM 2587 C CA . THR A 1 345 ? 1.621 4.574 3.088 1.00 76.19 345 THR A CA 1
ATOM 2588 C C . THR A 1 345 ? 2.644 4.922 2.000 1.00 76.19 345 THR A C 1
ATOM 2590 O O . THR A 1 345 ? 2.644 4.350 0.913 1.00 76.19 345 THR A O 1
ATOM 2593 N N . HIS A 1 346 ? 3.527 5.873 2.296 1.00 69.69 346 HIS A N 1
ATOM 2594 C CA . HIS A 1 346 ? 4.612 6.340 1.436 1.00 69.69 346 HIS A CA 1
ATOM 2595 C C . HIS A 1 346 ? 5.933 5.595 1.686 1.00 69.69 346 HIS A C 1
ATOM 2597 O O . HIS A 1 346 ? 6.904 5.818 0.963 1.00 69.69 346 HIS A O 1
ATOM 2603 N N . LEU A 1 347 ? 6.005 4.742 2.715 1.00 72.81 347 LEU A N 1
ATOM 2604 C CA . LEU A 1 347 ? 7.196 3.941 2.976 1.00 72.81 347 LEU A CA 1
ATOM 2605 C C . LEU A 1 347 ? 7.325 2.814 1.940 1.00 72.81 347 LEU A C 1
ATOM 2607 O O . LEU A 1 347 ? 6.316 2.295 1.457 1.00 72.81 347 LEU A O 1
ATOM 2611 N N . PRO A 1 348 ? 8.553 2.389 1.603 1.00 71.19 348 PRO A N 1
ATOM 2612 C CA . PRO A 1 348 ? 8.737 1.158 0.860 1.00 71.19 348 PRO A CA 1
ATOM 2613 C C . PRO A 1 348 ? 8.335 -0.047 1.715 1.00 71.19 348 PRO A C 1
ATOM 2615 O O . PRO A 1 348 ? 8.400 -0.006 2.943 1.00 71.19 348 PRO A O 1
ATOM 2618 N N . ASP A 1 349 ? 7.943 -1.133 1.048 1.00 81.94 349 ASP A N 1
ATOM 2619 C CA . ASP A 1 349 ? 7.541 -2.369 1.720 1.00 81.94 349 ASP A CA 1
ATOM 2620 C C . ASP A 1 349 ? 8.666 -2.913 2.625 1.00 81.94 349 ASP A C 1
ATOM 2622 O O . ASP A 1 349 ? 9.847 -2.839 2.258 1.00 81.94 349 ASP A O 1
ATOM 2626 N N . PRO A 1 350 ? 8.318 -3.493 3.789 1.00 83.94 350 PRO A N 1
ATOM 2627 C CA . PRO A 1 350 ? 9.295 -4.101 4.669 1.00 83.94 350 PRO A CA 1
ATOM 2628 C C . PRO A 1 350 ? 9.953 -5.316 4.012 1.00 83.94 350 PRO A C 1
ATOM 2630 O O . PRO A 1 350 ? 9.431 -5.951 3.093 1.00 83.94 350 PRO A O 1
ATOM 2633 N N . ARG A 1 351 ? 11.132 -5.667 4.525 1.00 80.94 351 ARG A N 1
ATOM 2634 C CA . ARG A 1 351 ? 11.871 -6.855 4.093 1.00 80.94 351 ARG A CA 1
ATOM 2635 C C . ARG A 1 351 ? 11.090 -8.126 4.456 1.00 80.94 351 ARG A C 1
ATOM 2637 O O . ARG A 1 351 ? 10.676 -8.263 5.601 1.00 80.94 351 ARG A O 1
ATOM 2644 N N . ASP A 1 352 ? 10.957 -9.067 3.517 1.00 86.00 352 ASP A N 1
ATOM 2645 C CA . ASP A 1 352 ? 10.258 -10.358 3.715 1.00 86.00 352 ASP A CA 1
ATOM 2646 C C . ASP A 1 352 ? 10.708 -11.087 4.993 1.00 86.00 352 ASP A C 1
ATOM 2648 O O . ASP A 1 352 ? 9.890 -11.507 5.804 1.00 86.00 352 ASP A O 1
ATOM 2652 N N . GLU A 1 353 ? 12.011 -11.149 5.243 1.00 86.56 353 GLU A N 1
ATOM 2653 C CA . GLU A 1 353 ? 12.602 -11.790 6.416 1.00 86.56 353 GLU A CA 1
ATOM 2654 C C . GLU A 1 353 ? 12.229 -11.062 7.705 1.00 86.56 353 GLU A C 1
ATOM 2656 O O . GLU A 1 353 ? 12.057 -11.714 8.730 1.00 86.56 353 GLU A O 1
ATOM 2661 N N . ALA A 1 354 ? 12.065 -9.736 7.663 1.00 91.31 354 ALA A N 1
ATOM 2662 C CA . ALA A 1 354 ? 11.608 -8.966 8.814 1.00 91.31 354 ALA A CA 1
ATOM 2663 C C . ALA A 1 354 ? 10.133 -9.267 9.120 1.00 91.31 354 ALA A C 1
ATOM 2665 O O . ALA A 1 354 ? 9.793 -9.494 10.279 1.00 91.31 354 ALA A O 1
ATOM 2666 N N . VAL A 1 355 ? 9.278 -9.362 8.093 1.00 96.62 355 VAL A N 1
ATOM 2667 C CA . VAL A 1 355 ? 7.865 -9.757 8.252 1.00 96.62 355 VAL A CA 1
ATOM 2668 C C . VAL A 1 355 ? 7.764 -11.179 8.809 1.00 96.62 355 VAL A C 1
ATOM 2670 O O . VAL A 1 355 ? 7.077 -11.409 9.801 1.00 96.62 355 VAL A O 1
ATOM 2673 N N . ARG A 1 356 ? 8.501 -12.140 8.239 1.00 97.50 356 ARG A N 1
ATOM 2674 C CA . ARG A 1 356 ? 8.515 -13.530 8.728 1.00 97.50 356 ARG A CA 1
ATOM 2675 C C . ARG A 1 356 ? 9.065 -13.643 10.146 1.00 97.50 356 ARG A C 1
ATOM 2677 O O . ARG A 1 356 ? 8.540 -14.427 10.930 1.00 97.50 356 ARG A O 1
ATOM 2684 N N . ALA A 1 357 ? 10.114 -12.889 10.477 1.00 96.44 357 ALA A N 1
ATOM 2685 C CA . ALA A 1 357 ? 10.659 -12.849 11.830 1.00 96.44 357 ALA A CA 1
ATOM 2686 C C . ALA A 1 357 ? 9.635 -12.283 12.820 1.00 96.44 357 ALA A C 1
ATOM 2688 O O . ALA A 1 357 ? 9.439 -12.876 13.876 1.00 96.44 357 ALA A O 1
ATOM 2689 N N . ALA A 1 358 ? 8.933 -11.206 12.457 1.00 97.50 358 ALA A N 1
ATOM 2690 C CA . ALA A 1 358 ? 7.853 -10.650 13.267 1.00 97.50 358 ALA A CA 1
ATOM 2691 C C . ALA A 1 358 ? 6.735 -11.677 13.508 1.00 97.50 358 ALA A C 1
ATOM 2693 O O . ALA A 1 358 ? 6.339 -11.873 14.652 1.00 97.50 358 ALA A O 1
ATOM 2694 N N . ILE A 1 359 ? 6.295 -12.391 12.464 1.00 98.25 359 ILE A N 1
ATOM 2695 C CA . ILE A 1 359 ? 5.250 -13.425 12.563 1.00 98.25 359 ILE A CA 1
ATOM 2696 C C . ILE A 1 359 ? 5.672 -14.554 13.511 1.00 98.25 359 ILE A C 1
ATOM 2698 O O . ILE A 1 359 ? 4.922 -14.902 14.421 1.00 98.25 359 ILE A O 1
ATOM 2702 N N . ARG A 1 360 ? 6.886 -15.099 13.345 1.00 97.94 360 ARG A N 1
ATOM 2703 C CA . ARG A 1 360 ? 7.406 -16.147 14.243 1.00 97.94 360 ARG A CA 1
ATOM 2704 C C . ARG A 1 360 ? 7.486 -15.655 15.682 1.00 97.94 360 ARG A C 1
ATOM 2706 O O . ARG A 1 360 ? 7.033 -16.341 16.587 1.00 97.94 360 ARG A O 1
ATOM 2713 N N . SER A 1 361 ? 8.005 -14.446 15.875 1.00 96.56 361 SER A N 1
ATOM 2714 C CA . SER A 1 361 ? 8.177 -13.858 17.200 1.00 96.56 361 SER A CA 1
ATOM 2715 C C . SER A 1 361 ? 6.836 -13.600 17.903 1.00 96.56 361 SER A C 1
ATOM 2717 O O . SER A 1 361 ? 6.725 -13.814 19.109 1.00 96.56 361 SER A O 1
ATOM 2719 N N . ALA A 1 362 ? 5.802 -13.193 17.159 1.00 95.94 362 ALA A N 1
ATOM 2720 C CA . ALA A 1 362 ? 4.441 -13.060 17.676 1.00 95.94 362 ALA A CA 1
ATOM 2721 C C . ALA A 1 362 ? 3.853 -14.422 18.090 1.00 95.94 362 ALA A C 1
ATOM 2723 O O . ALA A 1 362 ? 3.275 -14.540 19.173 1.00 95.94 362 ALA A O 1
ATOM 2724 N N . GLY A 1 363 ? 4.063 -15.461 17.271 1.00 94.56 363 GLY A N 1
ATOM 2725 C CA . GLY A 1 363 ? 3.664 -16.839 17.578 1.00 94.56 363 GLY A CA 1
ATOM 2726 C C . GLY A 1 363 ? 4.349 -17.402 18.827 1.00 94.56 363 GLY A C 1
ATOM 2727 O O . GLY A 1 363 ? 3.679 -17.931 19.709 1.00 94.56 363 GLY A O 1
ATOM 2728 N N . GLU A 1 364 ? 5.663 -17.198 18.968 1.00 94.19 364 GLU A N 1
ATOM 2729 C CA . GLU A 1 364 ? 6.445 -17.589 20.156 1.00 94.19 364 GLU A CA 1
ATOM 2730 C C . GLU A 1 364 ? 5.922 -16.942 21.448 1.00 94.19 364 GLU A C 1
ATOM 2732 O O . GLU A 1 364 ? 5.952 -17.559 22.513 1.00 94.19 364 GLU A O 1
ATOM 2737 N N . ARG A 1 365 ? 5.410 -15.707 21.363 1.00 93.31 365 ARG A N 1
ATOM 2738 C CA . ARG A 1 365 ? 4.768 -15.004 22.485 1.00 93.31 365 ARG A CA 1
ATOM 2739 C C . ARG A 1 365 ? 3.319 -15.431 22.734 1.00 93.31 365 ARG A C 1
ATOM 2741 O O . ARG A 1 365 ? 2.723 -14.977 23.710 1.00 93.31 365 ARG A O 1
ATOM 2748 N N . GLY A 1 366 ? 2.739 -16.263 21.869 1.00 91.69 366 GLY A N 1
ATOM 2749 C CA . GLY A 1 366 ? 1.328 -16.644 21.921 1.00 91.69 366 GLY A CA 1
ATOM 2750 C C . GLY A 1 366 ? 0.369 -15.484 21.633 1.00 91.69 366 GLY A C 1
ATOM 2751 O O . GLY A 1 366 ? -0.789 -15.537 22.050 1.00 91.69 366 GLY A O 1
ATOM 2752 N N . ALA A 1 367 ? 0.839 -14.427 20.962 1.00 92.62 367 ALA A N 1
ATOM 2753 C CA . ALA A 1 367 ? 0.001 -13.299 20.579 1.00 92.62 367 ALA A CA 1
ATOM 2754 C C . ALA A 1 367 ? -0.961 -13.696 19.447 1.00 92.62 367 ALA A C 1
ATOM 2756 O O . ALA A 1 367 ? -0.629 -14.506 18.573 1.00 92.62 367 ALA A O 1
ATOM 2757 N N . ARG A 1 368 ? -2.153 -13.089 19.426 1.00 95.12 368 ARG A N 1
ATOM 2758 C CA . ARG A 1 368 ? -3.007 -13.113 18.231 1.00 95.12 368 ARG A CA 1
ATOM 2759 C C . ARG A 1 368 ? -2.305 -12.330 17.125 1.00 95.12 368 ARG A C 1
ATOM 2761 O O . ARG A 1 368 ? -1.762 -11.257 17.381 1.00 95.12 368 ARG A O 1
ATOM 2768 N N . ILE A 1 369 ? -2.307 -12.862 15.909 1.00 97.88 369 ILE A N 1
ATOM 2769 C CA . ILE A 1 369 ? -1.626 -12.239 14.774 1.00 97.88 369 ILE A CA 1
ATOM 2770 C C . ILE A 1 369 ? -2.669 -11.589 13.870 1.00 97.88 369 ILE A C 1
ATOM 2772 O O . ILE A 1 369 ? -3.538 -12.271 13.324 1.00 97.88 369 ILE A O 1
ATOM 2776 N N . ALA A 1 370 ? -2.544 -10.275 13.691 1.00 97.75 370 ALA A N 1
ATOM 2777 C CA . ALA A 1 370 ? -3.300 -9.520 12.705 1.00 97.75 370 ALA A CA 1
ATOM 2778 C C . ALA A 1 370 ? -2.352 -9.057 11.592 1.00 97.75 370 ALA A C 1
ATOM 2780 O O . ALA A 1 370 ? -1.414 -8.296 11.829 1.00 97.75 370 ALA A O 1
ATOM 2781 N N . LEU A 1 371 ? -2.579 -9.513 10.364 1.00 98.25 371 LEU A N 1
ATOM 2782 C CA . LEU A 1 371 ? -1.833 -9.047 9.200 1.00 98.25 371 LEU A CA 1
ATOM 2783 C C . LEU A 1 371 ? -2.486 -7.775 8.662 1.00 98.25 371 LEU A C 1
ATOM 2785 O O . LEU A 1 371 ? -3.679 -7.743 8.372 1.00 98.25 371 LEU A O 1
ATOM 2789 N N . SER A 1 372 ? -1.687 -6.722 8.546 1.00 96.19 372 SER A N 1
ATOM 2790 C CA . SER A 1 372 ? -2.109 -5.379 8.149 1.00 96.19 372 SER A CA 1
ATOM 2791 C C . SER A 1 372 ? -1.052 -4.759 7.224 1.00 96.19 372 SER A C 1
ATOM 2793 O O . SER A 1 372 ? -0.203 -5.463 6.663 1.00 96.19 372 SER A O 1
ATOM 2795 N N . GLY A 1 373 ? -1.113 -3.451 7.000 1.00 90.06 373 GLY A N 1
ATOM 2796 C CA . GLY A 1 373 ? -0.240 -2.727 6.080 1.00 90.06 373 GLY A CA 1
ATOM 2797 C C . GLY A 1 373 ? -0.882 -1.434 5.599 1.00 90.06 373 GLY A C 1
ATOM 2798 O O . GLY A 1 373 ? -1.711 -0.859 6.303 1.00 90.06 373 GLY A O 1
ATOM 2799 N N . GLY A 1 374 ? -0.500 -0.981 4.405 1.00 88.75 374 GLY A N 1
ATOM 2800 C CA . GLY A 1 374 ? -1.304 0.003 3.682 1.00 88.75 374 GLY A CA 1
ATOM 2801 C C . GLY A 1 374 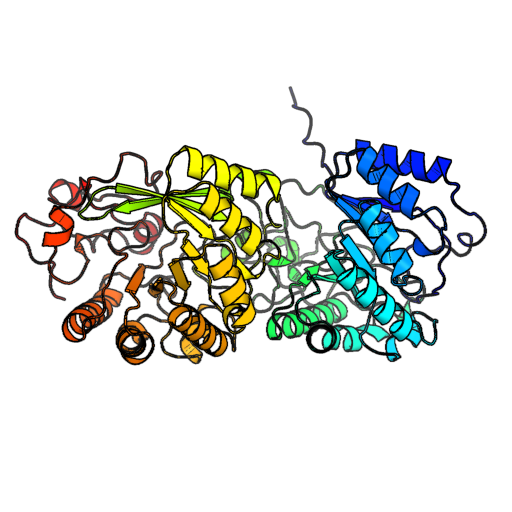? -2.585 -0.649 3.159 1.00 88.75 374 GLY A C 1
ATOM 2802 O O . GLY A 1 374 ? -3.680 -0.270 3.555 1.00 88.75 374 GLY A O 1
ATOM 2803 N N . GLU A 1 375 ? -2.434 -1.661 2.307 1.00 94.38 375 GLU A N 1
ATOM 2804 C CA . GLU A 1 375 ? -3.471 -2.625 1.934 1.00 94.38 375 GLU A CA 1
ATOM 2805 C C . GLU A 1 375 ? -2.800 -3.994 1.714 1.00 94.38 375 GLU A C 1
ATOM 2807 O O . GLU A 1 375 ? -2.108 -4.177 0.706 1.00 94.38 375 GLU A O 1
ATOM 2812 N N . PRO A 1 376 ? -2.944 -4.967 2.635 1.00 95.75 376 PRO A N 1
ATOM 2813 C CA . PRO A 1 376 ? -2.179 -6.218 2.598 1.00 95.75 376 PRO A CA 1
ATOM 2814 C C . PRO A 1 376 ? -2.370 -7.040 1.329 1.00 95.75 376 PRO A C 1
ATOM 2816 O O . PRO A 1 376 ? -1.440 -7.729 0.913 1.00 95.75 376 PRO A O 1
ATOM 2819 N N . THR A 1 377 ? -3.541 -6.963 0.692 1.00 95.62 377 THR A N 1
ATOM 2820 C CA . THR A 1 377 ? -3.829 -7.709 -0.543 1.00 95.62 377 THR A CA 1
ATOM 2821 C C . THR A 1 377 ? -2.981 -7.248 -1.730 1.00 95.62 377 THR A C 1
ATOM 2823 O O . THR A 1 377 ? -2.870 -7.972 -2.713 1.00 95.62 377 THR A O 1
ATOM 2826 N N . LEU A 1 378 ? -2.296 -6.100 -1.643 1.00 88.81 378 LEU A N 1
ATOM 2827 C CA . LEU A 1 378 ? -1.279 -5.673 -2.617 1.00 88.81 378 LEU A CA 1
ATOM 2828 C C . LEU A 1 378 ? 0.077 -6.382 -2.435 1.00 88.81 378 LEU A C 1
ATOM 2830 O O . LEU A 1 378 ? 0.989 -6.208 -3.247 1.00 88.81 378 LEU A O 1
ATOM 2834 N N . SER A 1 379 ? 0.253 -7.154 -1.358 1.00 89.31 379 SER A N 1
ATOM 2835 C CA . SER A 1 379 ? 1.446 -7.973 -1.153 1.00 89.31 379 SER A CA 1
ATOM 2836 C C . SER A 1 379 ? 1.340 -9.279 -1.950 1.00 89.31 379 SER A C 1
ATOM 2838 O O . SER A 1 379 ? 0.438 -10.072 -1.676 1.00 89.31 379 SER A O 1
ATOM 2840 N N . PRO A 1 380 ? 2.292 -9.590 -2.851 1.00 82.88 380 PRO A N 1
ATOM 2841 C CA . PRO A 1 380 ? 2.292 -10.863 -3.580 1.00 82.88 380 PRO A CA 1
ATOM 2842 C C . PRO A 1 380 ? 2.562 -12.072 -2.670 1.00 82.88 380 PRO A C 1
ATOM 2844 O O . PRO A 1 380 ? 2.406 -13.207 -3.095 1.00 82.88 380 PRO A O 1
ATOM 2847 N N . ARG A 1 381 ? 2.979 -11.840 -1.417 1.00 91.50 381 ARG A N 1
ATOM 2848 C CA . ARG A 1 381 ? 3.335 -12.880 -0.440 1.00 91.50 381 ARG A CA 1
ATOM 2849 C C . ARG A 1 381 ? 2.291 -13.052 0.659 1.00 91.50 381 ARG A C 1
ATOM 2851 O O . ARG A 1 381 ? 2.559 -13.726 1.650 1.00 91.50 381 ARG A O 1
ATOM 2858 N N . LEU A 1 382 ? 1.120 -12.422 0.531 1.00 97.19 382 LEU A N 1
ATOM 2859 C CA . LEU A 1 382 ? 0.112 -12.423 1.593 1.00 97.19 382 LEU A CA 1
ATOM 2860 C C . LEU A 1 382 ? -0.294 -13.848 2.002 1.00 97.19 382 LEU A C 1
ATOM 2862 O O . LEU A 1 382 ? -0.284 -14.154 3.193 1.00 97.19 382 LEU A O 1
ATOM 2866 N N . ALA A 1 383 ? -0.566 -14.730 1.036 1.00 97.75 383 ALA A N 1
ATOM 2867 C CA . ALA A 1 383 ? -0.912 -16.125 1.309 1.00 97.75 383 ALA A CA 1
ATOM 2868 C C . ALA A 1 383 ? 0.214 -16.873 2.048 1.00 97.75 383 ALA A C 1
ATOM 2870 O O . ALA A 1 383 ? -0.043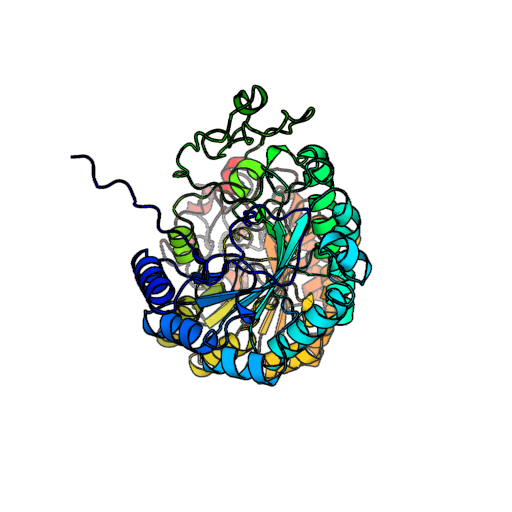 -17.641 2.972 1.00 97.75 383 ALA A O 1
ATOM 2871 N N . GLU A 1 384 ? 1.482 -16.615 1.713 1.00 98.12 384 GLU A N 1
ATOM 2872 C CA . GLU A 1 384 ? 2.622 -17.203 2.428 1.00 98.12 384 GLU A CA 1
ATOM 2873 C C . GLU A 1 384 ? 2.725 -16.715 3.877 1.00 98.12 384 GLU A C 1
ATOM 2875 O O . GLU A 1 384 ? 3.068 -17.495 4.766 1.00 98.12 384 GLU A O 1
ATOM 2880 N N . TYR A 1 385 ? 2.438 -15.434 4.124 1.00 98.56 385 TYR A N 1
ATOM 2881 C CA . TYR A 1 385 ? 2.439 -14.867 5.470 1.00 98.56 385 TYR A CA 1
ATOM 2882 C C . TYR A 1 385 ? 1.287 -15.402 6.318 1.00 98.56 385 TYR A C 1
ATOM 2884 O O . TYR A 1 385 ? 1.509 -15.714 7.485 1.00 98.56 385 TYR A O 1
ATOM 2892 N N . ILE A 1 386 ? 0.093 -15.562 5.738 1.00 98.69 386 ILE A N 1
ATOM 2893 C CA . ILE A 1 386 ? -1.053 -16.185 6.416 1.00 98.69 386 ILE A CA 1
ATOM 2894 C C . ILE A 1 386 ? -0.720 -17.632 6.779 1.00 98.69 386 ILE A C 1
ATOM 2896 O O . ILE A 1 386 ? -0.900 -18.015 7.933 1.00 98.69 386 ILE A O 1
ATOM 2900 N N . ARG A 1 387 ? -0.146 -18.399 5.842 1.00 98.62 387 ARG A N 1
ATOM 2901 C CA . ARG A 1 387 ? 0.277 -19.784 6.090 1.00 98.62 387 ARG A CA 1
ATOM 2902 C C . ARG A 1 387 ? 1.270 -19.873 7.235 1.00 98.62 387 ARG A C 1
ATOM 2904 O O . ARG A 1 387 ? 1.011 -20.578 8.205 1.00 98.62 387 ARG A O 1
ATOM 2911 N N . LEU A 1 388 ? 2.337 -19.078 7.183 1.00 98.50 388 LEU A N 1
ATOM 2912 C CA . LEU A 1 388 ? 3.320 -19.024 8.262 1.00 98.50 388 LEU A CA 1
ATOM 2913 C C . LEU A 1 388 ? 2.684 -18.623 9.603 1.00 98.50 388 LEU A C 1
ATOM 2915 O O . LEU A 1 388 ? 3.016 -19.203 10.631 1.00 98.50 388 LEU A O 1
ATOM 2919 N N . ALA A 1 389 ? 1.784 -17.639 9.608 1.00 98.06 389 ALA A N 1
ATOM 2920 C CA . ALA A 1 389 ? 1.104 -17.208 10.824 1.00 98.06 389 ALA A CA 1
ATOM 2921 C C . ALA A 1 389 ? 0.220 -18.325 11.402 1.00 98.06 389 ALA A C 1
ATOM 2923 O O . ALA A 1 389 ? 0.232 -18.534 12.613 1.00 98.06 389 ALA A O 1
ATOM 2924 N N . SER A 1 390 ? -0.476 -19.081 10.547 1.00 97.50 390 SER A N 1
ATOM 2925 C CA . SER A 1 390 ? -1.308 -20.220 10.953 1.00 97.50 390 SER A CA 1
ATOM 2926 C C . SER A 1 390 ? -0.500 -21.409 11.488 1.00 97.50 390 SER A C 1
ATOM 2928 O O . SER A 1 390 ? -0.993 -22.156 12.325 1.00 97.50 390 SER A O 1
ATOM 2930 N N . GLU A 1 391 ? 0.751 -21.572 11.045 1.00 97.31 391 GLU A N 1
ATOM 2931 C CA . GLU A 1 391 ? 1.659 -22.619 11.531 1.00 97.31 391 GLU A CA 1
ATOM 2932 C C . GLU A 1 391 ? 2.235 -22.300 12.919 1.00 97.31 391 GLU A C 1
ATOM 2934 O O . GLU A 1 391 ? 2.543 -23.213 13.684 1.00 97.31 391 GLU A O 1
ATOM 2939 N N . VAL A 1 392 ? 2.416 -21.013 13.240 1.00 96.62 392 VAL A N 1
ATOM 2940 C CA . VAL A 1 392 ? 3.094 -20.567 14.474 1.00 96.62 392 VAL A CA 1
ATOM 2941 C C . VAL A 1 392 ? 2.151 -20.021 15.544 1.00 96.62 392 VAL A C 1
ATOM 2943 O O . VAL A 1 392 ? 2.571 -19.867 16.689 1.00 96.62 392 VAL A O 1
ATOM 2946 N N . SER A 1 393 ? 0.898 -19.709 15.204 1.00 93.31 393 SER A N 1
ATOM 2947 C CA . SER A 1 393 ? -0.102 -19.204 16.146 1.00 93.31 393 SER A CA 1
ATOM 2948 C C . SER A 1 393 ? -1.208 -20.226 16.383 1.00 93.31 393 SER A C 1
ATOM 2950 O O . SER A 1 393 ? -1.751 -20.808 15.453 1.00 93.31 393 SER A O 1
ATOM 2952 N N . ASN A 1 394 ? -1.599 -20.379 17.648 1.00 89.69 394 ASN A N 1
ATOM 2953 C CA . ASN A 1 394 ? -2.761 -21.180 18.044 1.00 89.69 394 ASN A CA 1
ATOM 2954 C C . ASN A 1 394 ? -4.071 -20.364 18.047 1.00 89.69 394 ASN A C 1
ATOM 2956 O O . ASN A 1 394 ? -5.100 -20.858 18.502 1.00 89.69 394 ASN A O 1
ATOM 2960 N N . GLN A 1 395 ? -4.026 -19.102 17.610 1.00 91.75 395 GLN A N 1
ATOM 2961 C CA . GLN A 1 395 ? -5.176 -18.202 17.519 1.00 91.75 395 GLN A CA 1
ATOM 2962 C C . GLN A 1 395 ? -5.598 -18.022 16.052 1.00 91.75 395 GLN A C 1
ATOM 2964 O O . GLN A 1 395 ? -4.755 -18.140 15.161 1.00 91.75 395 GLN A O 1
ATOM 2969 N N . PRO A 1 396 ? -6.874 -17.692 15.775 1.00 94.81 396 PRO A N 1
ATOM 2970 C CA . PRO A 1 396 ? -7.310 -17.327 14.432 1.00 94.81 396 PRO A CA 1
ATOM 2971 C C . PRO A 1 396 ? -6.490 -16.166 13.856 1.00 94.81 396 PRO A C 1
ATOM 2973 O O . PRO A 1 396 ? -6.238 -15.167 14.536 1.00 94.81 396 PRO A O 1
ATOM 2976 N N . ILE A 1 397 ? -6.084 -16.303 12.592 1.00 97.94 397 ILE A N 1
ATOM 2977 C CA . ILE A 1 397 ? -5.355 -15.257 11.873 1.00 97.94 397 ILE A CA 1
ATOM 2978 C C . ILE A 1 397 ? -6.354 -14.238 11.336 1.00 97.94 397 ILE A C 1
ATOM 2980 O O . ILE A 1 397 ? -7.273 -14.601 10.590 1.00 97.94 397 ILE A O 1
ATOM 2984 N N . GLN A 1 398 ? -6.140 -12.972 11.699 1.00 98.31 398 GLN A N 1
ATOM 2985 C CA . GLN A 1 398 ? -6.945 -11.849 11.237 1.00 98.31 398 GLN A CA 1
ATOM 2986 C C . GLN A 1 398 ? -6.247 -11.104 10.093 1.00 98.31 398 GLN A C 1
ATOM 2988 O O . GLN A 1 398 ? -5.051 -10.826 10.161 1.00 98.31 398 GLN A O 1
ATOM 2993 N N . LEU A 1 399 ? -7.004 -10.722 9.066 1.00 98.62 399 LEU A N 1
ATOM 2994 C CA . LEU A 1 399 ? -6.573 -9.808 8.008 1.00 98.62 399 LEU A CA 1
ATOM 2995 C C . LEU A 1 399 ? -7.260 -8.446 8.160 1.00 98.62 399 LEU A C 1
ATOM 2997 O O . LEU A 1 399 ? -8.484 -8.375 8.143 1.00 98.62 399 LEU A O 1
ATOM 3001 N N . GLN A 1 400 ? -6.493 -7.362 8.260 1.00 98.00 400 GLN A N 1
ATOM 3002 C CA . GLN A 1 400 ? -7.008 -5.989 8.226 1.00 98.00 400 GLN A CA 1
ATOM 3003 C C . GLN A 1 400 ? -6.903 -5.438 6.801 1.00 98.00 400 GLN A C 1
ATOM 3005 O O . GLN A 1 400 ? -5.798 -5.232 6.307 1.00 98.00 400 GLN A O 1
ATOM 3010 N N . THR A 1 401 ? -8.029 -5.217 6.124 1.00 98.12 401 THR A N 1
ATOM 3011 C CA . THR A 1 401 ? -8.063 -4.913 4.679 1.00 98.12 401 THR A CA 1
ATOM 3012 C C . THR A 1 401 ? -9.211 -3.965 4.326 1.00 98.12 401 THR A C 1
ATOM 3014 O O . THR A 1 401 ? -10.174 -3.828 5.077 1.00 98.12 401 THR A O 1
ATOM 3017 N N . ASN A 1 402 ? -9.134 -3.301 3.177 1.00 96.88 402 ASN A N 1
ATOM 3018 C CA . ASN A 1 402 ? -10.262 -2.620 2.538 1.00 96.88 402 ASN A CA 1
ATOM 3019 C C . ASN A 1 402 ? -11.089 -3.542 1.619 1.00 96.88 402 ASN A C 1
ATOM 3021 O O . ASN A 1 402 ? -12.077 -3.098 1.036 1.00 96.88 402 ASN A O 1
ATOM 3025 N N . ALA A 1 403 ? -10.680 -4.807 1.483 1.00 97.88 403 ALA A N 1
ATOM 3026 C CA . ALA A 1 403 ? -11.327 -5.863 0.709 1.00 97.88 403 ALA A CA 1
ATOM 3027 C C . ALA A 1 403 ? -11.516 -5.585 -0.796 1.00 97.88 403 ALA A C 1
ATOM 3029 O O . ALA A 1 403 ? -12.193 -6.362 -1.461 1.00 97.88 403 ALA A O 1
ATOM 3030 N N . ILE A 1 404 ? -10.889 -4.547 -1.366 1.00 96.31 404 ILE A N 1
ATOM 3031 C CA . ILE A 1 404 ? -11.064 -4.194 -2.786 1.00 96.31 404 ILE A CA 1
ATOM 3032 C C . ILE A 1 404 ? -10.640 -5.345 -3.699 1.00 96.31 404 ILE A C 1
ATOM 3034 O O . ILE A 1 404 ? -11.395 -5.705 -4.589 1.00 96.31 404 ILE A O 1
ATOM 3038 N N . ARG A 1 405 ? -9.455 -5.933 -3.473 1.00 95.44 405 ARG A N 1
ATOM 3039 C CA . ARG A 1 405 ? -8.944 -7.071 -4.264 1.00 95.44 405 ARG A CA 1
ATOM 3040 C C . ARG A 1 405 ? -9.600 -8.407 -3.928 1.00 95.44 405 ARG A C 1
ATOM 3042 O O . ARG A 1 405 ? -9.340 -9.399 -4.599 1.00 95.44 405 ARG A O 1
ATOM 3049 N N . LEU A 1 406 ? -10.389 -8.449 -2.857 1.00 98.00 406 LEU A N 1
ATOM 3050 C CA . LEU A 1 406 ? -11.116 -9.651 -2.463 1.00 98.00 406 LEU A CA 1
ATOM 3051 C C . LEU A 1 406 ? -12.410 -9.806 -3.265 1.00 98.00 406 LEU A C 1
ATOM 3053 O O . LEU A 1 406 ? -13.114 -10.792 -3.074 1.00 98.00 406 LEU A O 1
ATOM 3057 N N . ASP A 1 407 ? -12.700 -8.880 -4.189 1.00 95.81 407 ASP A N 1
ATOM 3058 C CA . ASP A 1 407 ? -13.681 -9.072 -5.257 1.00 95.81 407 ASP A CA 1
ATOM 3059 C C . ASP A 1 407 ? -13.329 -10.256 -6.179 1.00 95.81 407 ASP A C 1
ATOM 3061 O O . ASP A 1 407 ? -14.222 -10.880 -6.756 1.00 95.81 407 ASP A O 1
ATOM 3065 N N . ASP A 1 408 ? -12.050 -10.635 -6.232 1.00 95.88 408 ASP A N 1
ATOM 3066 C CA . ASP A 1 408 ? -11.589 -11.903 -6.783 1.00 95.88 408 ASP A CA 1
ATOM 3067 C C . ASP A 1 408 ? -11.767 -13.062 -5.781 1.00 95.88 408 ASP A C 1
ATOM 3069 O O . ASP A 1 408 ? -10.979 -13.276 -4.854 1.00 95.88 408 ASP A O 1
ATOM 3073 N N . SER A 1 409 ? -12.796 -13.879 -6.015 1.00 96.62 409 SER A N 1
ATOM 3074 C CA . SER A 1 409 ? -13.075 -15.086 -5.224 1.00 96.62 409 SER A CA 1
ATOM 3075 C C . SER A 1 409 ? -11.959 -16.145 -5.268 1.00 96.62 409 SER A C 1
ATOM 3077 O O . SER A 1 409 ? -11.888 -17.000 -4.381 1.00 96.62 409 SER A O 1
ATOM 3079 N N . ALA A 1 410 ? -11.090 -16.149 -6.288 1.00 96.56 410 ALA A N 1
ATOM 3080 C CA . ALA A 1 410 ? -9.943 -17.056 -6.335 1.00 96.56 410 ALA A CA 1
ATOM 3081 C C . ALA A 1 410 ? -8.894 -16.664 -5.292 1.00 96.56 410 ALA A C 1
ATOM 3083 O O . ALA A 1 410 ? -8.426 -17.534 -4.556 1.00 96.56 410 ALA A O 1
ATOM 3084 N N . LEU A 1 411 ? -8.610 -15.364 -5.162 1.00 96.94 411 LEU A N 1
ATOM 3085 C CA . LEU A 1 411 ? -7.737 -14.851 -4.112 1.00 96.94 411 LEU A CA 1
ATOM 3086 C C . LEU A 1 411 ? -8.307 -15.174 -2.727 1.00 96.94 411 LEU A C 1
ATOM 3088 O O . LEU A 1 411 ? -7.584 -15.684 -1.879 1.00 96.94 411 LEU A O 1
ATOM 3092 N N . VAL A 1 412 ? -9.608 -14.960 -2.493 1.00 98.56 412 VAL A N 1
ATOM 3093 C CA . VAL A 1 412 ? -10.234 -15.299 -1.197 1.00 98.56 412 VAL A CA 1
ATOM 3094 C C . VAL A 1 412 ? -10.032 -16.774 -0.841 1.00 98.56 412 VAL A C 1
ATOM 3096 O O . VAL A 1 412 ? -9.614 -17.074 0.279 1.00 98.56 412 VAL A O 1
ATOM 3099 N N . ARG A 1 413 ? -10.258 -17.690 -1.793 1.00 98.38 413 ARG A N 1
ATOM 3100 C CA . ARG A 1 413 ? -10.013 -19.129 -1.593 1.00 98.38 413 ARG A CA 1
ATOM 3101 C C . ARG A 1 413 ? -8.555 -19.417 -1.251 1.00 98.38 413 ARG A C 1
ATOM 3103 O O . ARG A 1 413 ? -8.300 -20.117 -0.278 1.00 98.38 413 ARG A O 1
ATOM 3110 N N . GLU A 1 414 ? -7.613 -18.819 -1.976 1.00 98.38 414 GLU A N 1
ATOM 3111 C CA . GLU A 1 414 ? -6.181 -18.961 -1.693 1.00 98.38 414 GLU A CA 1
ATOM 3112 C C . GLU A 1 414 ? -5.828 -18.524 -0.260 1.00 98.38 414 GLU A C 1
ATOM 3114 O O . GLU A 1 414 ? -5.092 -19.223 0.442 1.00 98.38 414 GLU A O 1
ATOM 3119 N N . LEU A 1 415 ? -6.369 -17.391 0.209 1.00 98.62 415 LEU A N 1
ATOM 3120 C CA . LEU A 1 415 ? -6.105 -16.902 1.566 1.00 98.62 415 LEU A CA 1
ATOM 3121 C C . LEU A 1 415 ? -6.735 -17.811 2.638 1.00 98.62 415 LEU A C 1
ATOM 3123 O O . LEU A 1 415 ? -6.122 -18.043 3.682 1.00 98.62 415 LEU A O 1
ATOM 3127 N N . VAL A 1 416 ? -7.934 -18.347 2.395 1.00 98.62 416 VAL A N 1
ATOM 3128 C CA . VAL A 1 416 ? -8.611 -19.288 3.309 1.00 98.62 416 VAL A CA 1
ATOM 3129 C C . VAL A 1 416 ? -7.869 -20.621 3.393 1.00 98.62 416 VAL A C 1
ATOM 3131 O O . VAL A 1 416 ? -7.651 -21.118 4.506 1.00 98.62 416 VAL A O 1
ATOM 3134 N N . ASP A 1 417 ? -7.418 -21.154 2.254 1.00 98.44 417 ASP A N 1
ATOM 3135 C CA . ASP A 1 417 ? -6.587 -22.360 2.167 1.00 98.44 417 ASP A CA 1
ATOM 3136 C C . ASP A 1 417 ? -5.238 -22.160 2.869 1.00 98.44 417 ASP A C 1
ATOM 3138 O O . ASP A 1 417 ? -4.706 -23.078 3.493 1.00 98.44 417 ASP A O 1
ATOM 3142 N N . ALA A 1 418 ? -4.701 -20.938 2.831 1.00 98.44 418 ALA A N 1
ATOM 3143 C CA . ALA A 1 418 ? -3.516 -20.566 3.591 1.00 98.44 418 ALA A CA 1
ATOM 3144 C C . ALA A 1 418 ? -3.762 -20.461 5.107 1.00 98.44 418 ALA A C 1
ATOM 3146 O O . ALA A 1 418 ? -2.792 -20.424 5.853 1.00 98.44 418 ALA A O 1
ATOM 3147 N N . GLY A 1 419 ? -5.011 -20.422 5.582 1.00 98.12 419 GLY A N 1
ATOM 3148 C CA . GLY A 1 419 ? -5.336 -20.388 7.013 1.00 98.12 419 GLY A CA 1
ATOM 3149 C C . GLY A 1 419 ? -6.030 -19.114 7.503 1.00 98.12 419 GLY A C 1
ATOM 3150 O O . GLY A 1 419 ? -6.175 -18.941 8.712 1.00 98.12 419 GLY A O 1
ATOM 3151 N N . LEU A 1 420 ? -6.486 -18.227 6.609 1.00 98.56 420 LEU A N 1
ATOM 3152 C CA . LEU A 1 420 ? -7.265 -17.045 6.993 1.00 98.56 420 LEU A CA 1
ATOM 3153 C C . LEU A 1 420 ? -8.593 -17.458 7.636 1.00 98.56 420 LEU A C 1
ATOM 3155 O O . LEU A 1 420 ? -9.308 -18.304 7.093 1.00 98.56 420 LEU A O 1
ATOM 3159 N N . ARG A 1 421 ? -8.940 -16.860 8.780 1.00 98.19 421 ARG A N 1
ATOM 3160 C CA . ARG A 1 421 ? -10.199 -17.157 9.491 1.00 98.19 421 ARG A CA 1
ATOM 3161 C C . ARG A 1 421 ? -11.004 -15.921 9.865 1.00 98.19 421 ARG A C 1
ATOM 3163 O O . ARG A 1 421 ? -12.220 -16.025 9.984 1.00 98.19 421 ARG A O 1
ATOM 3170 N N . GLU A 1 422 ? -10.361 -14.766 10.002 1.00 98.38 422 GLU A N 1
ATOM 3171 C CA . GLU A 1 422 ? -11.026 -13.522 10.382 1.00 98.38 422 GLU A CA 1
ATOM 3172 C C . GLU A 1 422 ? -10.601 -12.372 9.464 1.00 98.38 422 GLU A C 1
ATOM 3174 O O . GLU A 1 422 ? -9.435 -12.262 9.084 1.00 98.38 422 GLU A O 1
ATOM 3179 N N . ALA A 1 423 ? -11.530 -11.477 9.137 1.00 98.56 423 ALA A N 1
ATOM 3180 C CA . ALA A 1 423 ? -11.261 -10.274 8.361 1.00 98.56 423 ALA A CA 1
ATOM 3181 C C . ALA A 1 423 ? -11.836 -9.046 9.072 1.00 98.56 423 ALA A C 1
ATOM 3183 O O . ALA A 1 423 ? -13.023 -8.982 9.377 1.00 98.56 423 ALA A O 1
ATOM 3184 N N . PHE A 1 424 ? -10.986 -8.056 9.320 1.00 98.12 424 PHE A N 1
ATOM 3185 C CA . PHE A 1 424 ? -11.356 -6.754 9.855 1.00 98.12 424 PHE A CA 1
ATOM 3186 C C . PHE A 1 424 ? -11.371 -5.752 8.697 1.00 98.12 424 PHE A C 1
ATOM 3188 O O . PHE A 1 424 ? -10.326 -5.259 8.262 1.00 98.12 424 PHE A O 1
ATOM 3195 N N . VAL A 1 425 ? -12.559 -5.524 8.138 1.00 98.44 425 VAL A N 1
ATOM 3196 C CA . VAL A 1 425 ? -12.732 -4.851 6.849 1.00 98.44 425 VAL A CA 1
ATOM 3197 C C . VAL A 1 425 ? -13.116 -3.393 7.042 1.00 98.44 425 VAL A C 1
ATOM 3199 O O . VAL A 1 425 ? -14.139 -3.084 7.647 1.00 98.44 425 VAL A O 1
ATOM 3202 N N . SER A 1 426 ? -12.313 -2.482 6.502 1.00 96.88 426 SER A N 1
ATOM 3203 C CA . SER A 1 426 ? -12.604 -1.046 6.541 1.00 96.88 426 SER A CA 1
ATOM 3204 C C . SER A 1 426 ? -13.720 -0.693 5.558 1.00 96.88 426 SER A C 1
ATOM 3206 O O . SER A 1 426 ? -13.533 -0.788 4.348 1.00 96.88 426 SER A O 1
ATOM 3208 N N . LEU A 1 427 ? -14.866 -0.250 6.082 1.00 97.00 427 LEU A N 1
ATOM 3209 C CA . LEU A 1 427 ? -15.997 0.243 5.298 1.00 97.00 427 LEU A CA 1
ATOM 3210 C C . LEU A 1 427 ? -16.526 1.512 5.967 1.00 97.00 427 LEU A C 1
ATOM 3212 O O . LEU A 1 427 ? -16.935 1.486 7.125 1.00 97.00 427 LEU A O 1
ATOM 3216 N N . HIS A 1 428 ? -16.452 2.646 5.272 1.00 95.50 428 HIS A N 1
ATOM 3217 C CA . HIS A 1 428 ? -16.617 3.971 5.887 1.00 95.50 428 HIS A CA 1
ATOM 3218 C C . HIS A 1 428 ? -17.841 4.745 5.395 1.00 95.50 428 HIS A C 1
ATOM 3220 O O . HIS A 1 428 ? -17.946 5.942 5.655 1.00 95.50 428 HIS A O 1
ATOM 3226 N N . GLY A 1 429 ? -18.761 4.051 4.733 1.00 94.56 429 GLY A N 1
ATOM 3227 C CA . GLY A 1 429 ? -20.066 4.538 4.305 1.00 94.56 429 GLY A CA 1
ATOM 3228 C C . GLY A 1 429 ? -20.997 3.360 4.013 1.00 94.56 429 GLY A C 1
ATOM 3229 O O . GLY A 1 429 ? -20.542 2.243 3.773 1.00 94.56 429 GLY A O 1
ATOM 3230 N N . ALA A 1 430 ? -22.298 3.612 4.059 1.00 96.38 430 ALA A N 1
ATOM 3231 C CA . ALA A 1 430 ? -23.345 2.764 3.510 1.00 96.38 430 ALA A CA 1
ATOM 3232 C C . ALA A 1 430 ? -23.561 3.008 2.003 1.00 96.38 430 ALA A C 1
ATOM 3234 O O . ALA A 1 430 ? -24.215 2.195 1.350 1.00 96.38 430 ALA A O 1
ATOM 3235 N N . THR A 1 431 ? -23.022 4.106 1.458 1.00 96.75 431 THR A N 1
ATOM 3236 C CA . THR A 1 431 ? -23.100 4.467 0.033 1.00 96.75 431 THR A CA 1
ATOM 3237 C C . THR A 1 431 ? -21.719 4.592 -0.616 1.00 96.75 431 THR A C 1
ATOM 3239 O O . THR A 1 431 ? -20.706 4.801 0.065 1.00 96.75 431 THR A O 1
ATOM 3242 N N . ALA A 1 432 ? -21.681 4.486 -1.949 1.00 94.31 432 ALA A N 1
ATOM 3243 C CA . ALA A 1 432 ? -20.456 4.676 -2.722 1.00 94.31 432 ALA A CA 1
ATOM 3244 C C . ALA A 1 432 ? -19.953 6.116 -2.605 1.00 94.31 432 ALA A C 1
ATOM 3246 O O . ALA A 1 432 ? -18.771 6.344 -2.368 1.00 94.31 432 ALA A O 1
ATOM 3247 N N . GLU A 1 433 ? -20.870 7.079 -2.680 1.00 94.62 433 GLU A N 1
ATOM 3248 C CA . GLU A 1 433 ? -20.588 8.506 -2.619 1.00 94.62 433 GLU A CA 1
ATOM 3249 C C . GLU A 1 433 ? -19.851 8.875 -1.326 1.00 94.62 433 GLU A C 1
ATOM 3251 O O . GLU A 1 433 ? -18.797 9.516 -1.370 1.00 94.62 433 GLU A O 1
ATOM 3256 N N . THR A 1 434 ? -20.363 8.440 -0.171 1.00 95.81 434 THR A N 1
ATOM 3257 C CA . THR A 1 434 ? -19.743 8.734 1.127 1.00 95.81 434 THR A CA 1
ATOM 3258 C C . THR A 1 434 ? -18.454 7.948 1.327 1.00 95.81 434 THR A C 1
ATOM 3260 O O . THR A 1 434 ? -17.439 8.535 1.715 1.00 95.81 434 THR A O 1
ATOM 3263 N N . SER A 1 435 ? -18.460 6.639 1.049 1.00 93.88 435 SER A N 1
ATOM 3264 C CA . SER A 1 435 ? -17.279 5.792 1.238 1.00 93.88 435 SER A CA 1
ATOM 3265 C C . SER A 1 435 ? -16.098 6.292 0.404 1.00 93.88 435 SER A C 1
ATOM 3267 O O . SER A 1 435 ? -15.024 6.545 0.951 1.00 93.88 435 SER A O 1
ATOM 3269 N N . ASP A 1 436 ? -16.305 6.540 -0.889 1.00 88.38 436 ASP A N 1
ATOM 3270 C CA . ASP A 1 436 ? -15.256 6.994 -1.801 1.00 88.38 436 ASP A CA 1
ATOM 3271 C C . ASP A 1 436 ? -14.762 8.411 -1.452 1.00 88.38 436 ASP A C 1
ATOM 3273 O O . ASP A 1 436 ? -13.568 8.711 -1.554 1.00 88.38 436 ASP A O 1
ATOM 3277 N N . ALA A 1 437 ? -15.652 9.294 -0.980 1.00 87.31 437 ALA A N 1
ATOM 3278 C CA . ALA A 1 437 ? -15.284 10.639 -0.529 1.00 87.31 437 ALA A CA 1
ATOM 3279 C C . ALA A 1 437 ? -14.455 10.642 0.768 1.00 87.31 437 ALA A C 1
ATOM 3281 O O . ALA A 1 437 ? -13.697 11.590 1.028 1.00 87.31 437 ALA A O 1
ATOM 3282 N N . VAL A 1 438 ? -14.622 9.620 1.607 1.00 90.06 438 VAL A N 1
ATOM 3283 C CA . VAL A 1 438 ? -13.850 9.416 2.837 1.00 90.06 438 VAL A CA 1
ATOM 3284 C C . VAL A 1 438 ? -12.489 8.797 2.530 1.00 90.06 438 VAL A C 1
ATOM 3286 O O . VAL A 1 438 ? -11.472 9.260 3.062 1.00 90.06 438 VAL A O 1
ATOM 3289 N N . THR A 1 439 ? -12.464 7.782 1.666 1.00 87.75 439 THR A N 1
ATOM 3290 C CA . THR A 1 439 ? -11.250 7.045 1.295 1.00 87.75 439 THR A CA 1
ATOM 3291 C C . THR A 1 439 ? -10.404 7.769 0.250 1.00 87.75 439 THR A C 1
ATOM 3293 O O . THR A 1 439 ? -9.240 7.415 0.069 1.00 87.75 439 THR A O 1
ATOM 3296 N N . GLU A 1 440 ? -10.946 8.809 -0.394 1.00 83.38 440 GLU A N 1
ATOM 3297 C CA . GLU A 1 440 ? -10.337 9.498 -1.541 1.00 83.38 440 GLU A CA 1
ATOM 3298 C C . GLU A 1 440 ? -10.027 8.509 -2.693 1.00 83.38 440 GLU A C 1
ATOM 3300 O O . GLU A 1 440 ? -8.997 8.625 -3.364 1.00 83.38 440 GLU A O 1
ATOM 3305 N N . ALA A 1 441 ? -10.916 7.524 -2.904 1.00 79.62 441 ALA A N 1
ATOM 3306 C CA . ALA A 1 441 ? -10.761 6.443 -3.884 1.00 79.62 441 ALA A CA 1
ATOM 3307 C C . ALA A 1 441 ? -12.096 6.090 -4.592 1.00 79.62 441 ALA A C 1
ATOM 3309 O O . ALA A 1 441 ? -12.778 5.145 -4.189 1.00 79.62 441 ALA A O 1
ATOM 3310 N N . PRO A 1 442 ? -12.482 6.845 -5.641 1.00 81.38 442 PRO A N 1
ATOM 3311 C CA . PRO A 1 442 ? -13.707 6.611 -6.413 1.00 81.38 442 PRO A CA 1
ATOM 3312 C C . PRO A 1 442 ? -13.795 5.209 -7.027 1.00 81.38 442 PRO A C 1
ATOM 3314 O O . PRO A 1 442 ? -12.816 4.704 -7.568 1.00 81.38 442 PRO A O 1
ATOM 3317 N N . GLY A 1 443 ? -14.981 4.602 -6.972 1.00 83.81 443 GLY A N 1
ATOM 3318 C CA . GLY A 1 443 ? -15.286 3.283 -7.531 1.00 83.81 443 GLY A CA 1
ATOM 3319 C C . GLY A 1 443 ? -14.887 2.105 -6.638 1.00 83.81 443 GLY A C 1
ATOM 3320 O O . GLY A 1 443 ? -15.202 0.959 -6.964 1.00 83.81 443 GLY A O 1
ATOM 3321 N N . THR A 1 444 ? -14.224 2.354 -5.504 1.00 90.06 444 THR A N 1
ATOM 3322 C CA . THR A 1 444 ? -13.727 1.271 -4.644 1.00 90.06 444 THR A CA 1
ATOM 3323 C C . THR A 1 444 ? -14.820 0.639 -3.791 1.00 90.06 444 THR A C 1
ATOM 3325 O O . THR A 1 444 ? -14.776 -0.571 -3.579 1.00 90.06 444 THR A O 1
ATOM 3328 N N . PHE A 1 445 ? -15.849 1.398 -3.388 1.00 95.19 445 PHE A N 1
ATOM 3329 C CA . PHE A 1 445 ? -16.963 0.874 -2.589 1.00 95.19 445 PHE A CA 1
ATOM 3330 C C . PHE A 1 445 ? -17.627 -0.367 -3.200 1.00 95.19 445 PHE A C 1
ATOM 3332 O O . PHE A 1 445 ? -17.821 -1.364 -2.508 1.00 95.19 445 PHE A O 1
ATOM 3339 N N . ALA A 1 446 ? -17.945 -0.336 -4.498 1.00 94.25 446 ALA A N 1
ATOM 3340 C CA . ALA A 1 446 ? -18.618 -1.453 -5.164 1.00 94.25 446 ALA A CA 1
ATOM 3341 C C . ALA A 1 446 ? -17.778 -2.740 -5.109 1.00 94.25 446 ALA A C 1
ATOM 3343 O O . ALA A 1 446 ? -18.309 -3.817 -4.846 1.00 94.25 446 ALA A O 1
ATOM 3344 N N . ARG A 1 447 ? -16.459 -2.616 -5.290 1.00 96.38 447 ARG A N 1
ATOM 3345 C CA . ARG A 1 447 ? -15.515 -3.738 -5.207 1.00 96.38 447 ARG A CA 1
ATOM 3346 C C . ARG A 1 447 ? -15.370 -4.244 -3.772 1.00 96.38 447 ARG A C 1
ATOM 3348 O O . ARG A 1 447 ? -15.447 -5.445 -3.551 1.00 96.38 447 ARG A O 1
ATOM 3355 N N . THR A 1 448 ? -15.268 -3.345 -2.789 1.00 97.75 448 THR A N 1
ATOM 3356 C CA . THR A 1 448 ? -15.268 -3.704 -1.359 1.00 97.75 448 THR A CA 1
ATOM 3357 C C . THR A 1 448 ? -16.526 -4.480 -0.963 1.00 97.75 448 THR A C 1
ATOM 3359 O O . THR A 1 448 ? -16.425 -5.452 -0.221 1.00 97.75 448 THR A O 1
ATOM 3362 N N . VAL A 1 449 ? -17.704 -4.098 -1.471 1.00 98.12 449 VAL A N 1
ATOM 3363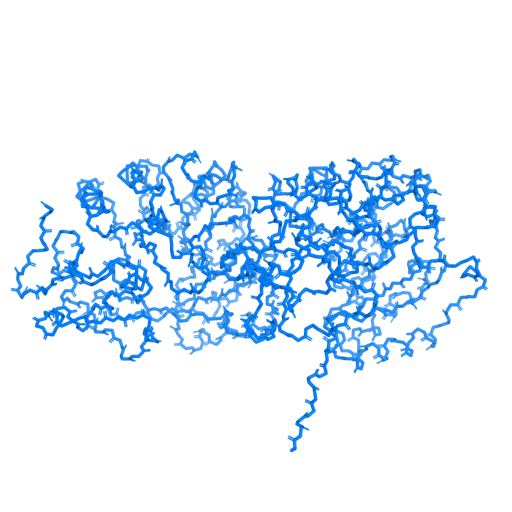 C CA . VAL A 1 449 ? -18.962 -4.821 -1.217 1.00 98.12 449 VAL A CA 1
ATOM 3364 C C . VAL A 1 449 ? -18.902 -6.252 -1.758 1.00 98.12 449 VAL A C 1
ATOM 3366 O O . VAL A 1 449 ? -19.238 -7.177 -1.024 1.00 98.12 449 VAL A O 1
ATOM 3369 N N . VAL A 1 450 ? -18.420 -6.449 -2.991 1.00 98.25 450 VAL A N 1
ATOM 3370 C CA . VAL A 1 450 ? -18.226 -7.796 -3.564 1.00 98.25 450 VAL A CA 1
ATOM 3371 C C . VAL A 1 450 ? -17.186 -8.586 -2.766 1.00 98.25 450 VAL A C 1
ATOM 3373 O O . VAL A 1 450 ? -17.390 -9.762 -2.479 1.00 98.25 450 VAL A O 1
ATOM 3376 N N . GLY A 1 451 ? -16.096 -7.944 -2.341 1.00 98.38 451 GLY A N 1
ATOM 3377 C CA . GLY A 1 451 ? -15.082 -8.586 -1.508 1.00 98.38 451 GLY A CA 1
ATOM 3378 C C . GLY A 1 451 ? -15.602 -9.030 -0.142 1.00 98.38 451 GLY A C 1
ATOM 3379 O O . GLY A 1 451 ? -15.241 -10.105 0.338 1.00 98.38 451 GLY A O 1
ATOM 3380 N N . LEU A 1 452 ? -16.495 -8.247 0.466 1.00 98.50 452 LEU A N 1
ATOM 3381 C CA . LEU A 1 452 ? -17.209 -8.632 1.682 1.00 98.50 452 LEU A CA 1
ATOM 3382 C C . LEU A 1 452 ? -18.127 -9.833 1.452 1.00 98.50 452 LEU A C 1
ATOM 3384 O O . LEU A 1 452 ? -18.137 -10.743 2.278 1.00 98.50 452 LEU A O 1
ATOM 3388 N N . ASP A 1 453 ? -18.856 -9.866 0.336 1.00 98.44 453 ASP A N 1
ATOM 3389 C CA . ASP A 1 453 ? -19.706 -11.009 -0.009 1.00 98.44 453 ASP A CA 1
ATOM 3390 C C . ASP A 1 453 ? -18.867 -12.287 -0.162 1.00 98.44 453 ASP A C 1
ATOM 3392 O O . ASP A 1 453 ? -19.162 -13.290 0.486 1.00 98.44 453 ASP A O 1
ATOM 3396 N N . ASN A 1 454 ? -17.761 -12.225 -0.911 1.00 98.69 454 ASN A N 1
ATOM 3397 C CA . ASN A 1 454 ? -16.855 -13.361 -1.101 1.00 98.69 454 ASN A CA 1
ATOM 3398 C C . ASN A 1 454 ? -16.262 -13.869 0.228 1.00 98.69 454 ASN A C 1
ATOM 3400 O O . ASN A 1 454 ? -16.154 -15.077 0.436 1.00 98.69 454 ASN A O 1
ATOM 3404 N N . LEU A 1 455 ? -15.882 -12.968 1.146 1.00 98.62 455 LEU A N 1
ATOM 3405 C CA . LEU A 1 455 ? -15.391 -13.338 2.480 1.00 98.62 455 LEU A CA 1
ATOM 3406 C C . LEU A 1 455 ? -16.463 -14.058 3.309 1.00 98.62 455 LEU A C 1
ATOM 3408 O O . LEU A 1 455 ? -16.174 -15.088 3.925 1.00 98.62 455 LEU A O 1
ATOM 3412 N N . MET A 1 456 ? -17.690 -13.530 3.311 1.00 97.75 456 MET A N 1
ATOM 3413 C CA . MET A 1 456 ? -18.822 -14.123 4.028 1.00 97.75 456 MET A CA 1
ATOM 3414 C C . MET A 1 456 ? -19.183 -15.502 3.460 1.00 97.75 456 MET A C 1
ATOM 3416 O O . MET A 1 456 ? -19.384 -16.446 4.224 1.00 97.75 456 MET A O 1
ATOM 3420 N N . GLU A 1 457 ? -19.218 -15.645 2.132 1.00 97.94 457 GLU A N 1
ATOM 3421 C CA . GLU A 1 457 ? -19.476 -16.918 1.445 1.00 97.94 457 GLU A CA 1
ATOM 3422 C C . GLU A 1 457 ? -18.386 -17.963 1.715 1.00 97.94 457 GLU A C 1
ATOM 3424 O O . GLU A 1 457 ? -18.686 -19.148 1.864 1.00 97.94 457 GLU A O 1
ATOM 3429 N N . ALA A 1 458 ? -17.129 -17.531 1.847 1.00 97.94 458 ALA A N 1
ATOM 3430 C CA . ALA A 1 458 ? -16.005 -18.397 2.194 1.00 97.94 458 ALA A CA 1
ATOM 3431 C C . ALA A 1 458 ? -15.946 -18.776 3.690 1.00 97.94 458 ALA A C 1
ATOM 3433 O O . ALA A 1 458 ? -15.038 -19.499 4.106 1.00 97.94 458 ALA A O 1
ATOM 3434 N N . GLY A 1 459 ? -16.895 -18.305 4.509 1.00 97.19 459 GLY A N 1
ATOM 3435 C CA . GLY A 1 459 ? -16.970 -18.615 5.938 1.00 97.19 459 GLY A CA 1
ATOM 3436 C C . GLY A 1 459 ? -15.927 -17.892 6.796 1.00 97.19 459 GLY A C 1
ATOM 3437 O O . GLY A 1 459 ? -15.644 -18.337 7.910 1.00 97.19 459 GLY A O 1
ATOM 3438 N N . VAL A 1 460 ? -15.344 -16.795 6.300 1.00 98.44 460 VAL A N 1
ATOM 3439 C CA . VAL A 1 460 ? -14.455 -15.933 7.090 1.00 98.44 460 VAL A CA 1
ATOM 3440 C C . VAL A 1 460 ? -15.298 -15.099 8.051 1.00 98.44 460 VAL A C 1
ATOM 3442 O O . VAL A 1 460 ? -16.292 -14.493 7.655 1.00 98.44 460 VAL A O 1
ATOM 3445 N N . HIS A 1 461 ? -14.898 -15.027 9.320 1.00 98.31 461 HIS A N 1
ATOM 3446 C CA . HIS A 1 461 ? -15.564 -14.154 10.283 1.00 98.31 461 HIS A CA 1
ATOM 3447 C C . HIS A 1 461 ? -15.228 -12.689 9.985 1.00 98.31 461 HIS A C 1
ATOM 3449 O O . HIS A 1 461 ? -14.080 -12.261 10.141 1.00 98.31 461 HIS A O 1
ATOM 3455 N N . VAL A 1 462 ? -16.228 -11.912 9.570 1.00 98.56 462 VAL A N 1
ATOM 3456 C CA . VAL A 1 462 ? -16.056 -10.508 9.187 1.00 98.56 462 VAL A CA 1
ATOM 3457 C C . VAL A 1 462 ? -16.427 -9.573 10.336 1.00 98.56 462 VAL A C 1
ATOM 3459 O O . VAL A 1 462 ? -17.519 -9.640 10.894 1.00 98.56 462 VAL A O 1
ATOM 3462 N N . THR A 1 463 ? -15.534 -8.633 10.629 1.00 98.25 463 THR A N 1
ATOM 3463 C CA . THR A 1 463 ? -15.816 -7.445 11.436 1.00 98.25 463 THR A CA 1
ATOM 3464 C C . THR A 1 463 ? -15.679 -6.215 10.546 1.00 98.25 463 THR A C 1
ATOM 3466 O O . THR A 1 463 ? -14.592 -5.917 10.055 1.00 98.25 463 THR A O 1
ATOM 3469 N N . LEU A 1 464 ? -16.770 -5.485 10.337 1.00 98.19 464 LEU A N 1
ATOM 3470 C CA . LEU A 1 464 ? -16.761 -4.209 9.628 1.00 98.19 464 LEU A CA 1
ATOM 3471 C C . LEU A 1 464 ? -16.207 -3.126 10.546 1.00 98.19 464 LEU A C 1
ATOM 3473 O O . LEU A 1 464 ? -16.672 -2.972 11.669 1.00 98.19 464 LEU A O 1
ATOM 3477 N N . ASN A 1 465 ? -15.245 -2.346 10.076 1.00 97.31 465 ASN A N 1
ATOM 3478 C CA . ASN A 1 465 ? -14.685 -1.229 10.818 1.00 97.31 465 ASN A CA 1
ATOM 3479 C C . ASN A 1 465 ? -15.157 0.104 10.244 1.00 97.31 465 ASN A C 1
ATOM 3481 O O . ASN A 1 465 ? -14.759 0.501 9.144 1.00 97.31 465 ASN A O 1
ATOM 3485 N N . PHE A 1 466 ? -15.940 0.827 11.040 1.00 97.06 466 PHE A N 1
ATOM 3486 C CA . PHE A 1 466 ? -16.410 2.163 10.716 1.00 97.06 466 PHE A CA 1
ATOM 3487 C C . PHE A 1 466 ? -15.685 3.204 11.567 1.00 97.06 466 PHE A C 1
ATOM 3489 O O . PHE A 1 466 ? -15.902 3.297 12.775 1.00 97.06 466 PHE A O 1
ATOM 3496 N N . VAL A 1 467 ? -14.825 4.005 10.934 1.00 96.25 467 VAL A N 1
ATOM 3497 C CA . VAL A 1 467 ? -14.176 5.148 11.584 1.00 96.25 467 VAL A CA 1
ATOM 3498 C C . VAL A 1 467 ? -15.093 6.358 11.449 1.00 96.25 467 VAL A C 1
ATOM 3500 O O . VAL A 1 467 ? -15.210 6.937 10.369 1.00 96.25 467 VAL A O 1
ATOM 3503 N N . VAL A 1 468 ? -15.746 6.734 12.545 1.00 96.56 468 VAL A N 1
ATOM 3504 C CA . VAL A 1 468 ? -16.611 7.911 12.629 1.00 96.56 468 VAL A CA 1
ATOM 3505 C C . VAL A 1 468 ? -15.776 9.167 12.405 1.00 96.56 468 VAL A C 1
ATOM 3507 O O . VAL A 1 468 ? -14.807 9.408 13.122 1.00 96.56 468 VAL A O 1
ATOM 3510 N N . CYS A 1 469 ? -16.163 9.972 11.420 1.00 95.56 469 CYS A N 1
ATOM 3511 C CA . CYS A 1 469 ? -15.581 11.270 11.107 1.00 95.56 469 CYS A CA 1
ATOM 3512 C C . CYS A 1 469 ? -16.657 12.227 10.571 1.00 95.56 469 CYS A C 1
ATOM 3514 O O . CYS A 1 469 ? -17.771 11.815 10.242 1.00 95.56 469 CYS A O 1
ATOM 3516 N N . GLY A 1 470 ? -16.324 13.514 10.436 1.00 94.00 470 GLY A N 1
ATOM 3517 C CA . GLY A 1 470 ? -17.304 14.537 10.044 1.00 94.00 470 GLY A CA 1
ATOM 3518 C C . GLY A 1 470 ? -17.993 14.276 8.696 1.00 94.00 470 GLY A C 1
ATOM 3519 O O . GLY A 1 470 ? -19.138 14.672 8.504 1.00 94.00 470 GLY A O 1
ATOM 3520 N N . LYS A 1 471 ? -17.341 13.552 7.775 1.00 94.00 471 LYS A N 1
ATOM 3521 C CA . LYS A 1 471 ? -17.912 13.227 6.458 1.00 94.00 471 LYS A CA 1
ATOM 3522 C C . LYS A 1 471 ? -18.911 12.072 6.467 1.00 94.00 471 LYS A C 1
ATOM 3524 O O . LYS A 1 471 ? -19.778 12.062 5.606 1.00 94.00 471 LYS A O 1
ATOM 3529 N N . ASN A 1 472 ? -18.781 11.103 7.372 1.00 96.69 472 ASN A N 1
ATOM 3530 C CA . ASN A 1 472 ? -19.562 9.861 7.309 1.00 96.69 472 ASN A CA 1
ATOM 3531 C C . ASN A 1 472 ? -20.482 9.628 8.499 1.00 96.69 472 ASN A C 1
ATOM 3533 O O . ASN A 1 472 ? -21.289 8.710 8.434 1.00 96.69 472 ASN A O 1
ATOM 3537 N N . LEU A 1 473 ? -20.395 10.442 9.556 1.00 95.69 473 LEU A N 1
ATOM 3538 C CA . LEU A 1 473 ? -21.192 10.279 10.772 1.00 95.69 473 LEU A CA 1
ATOM 3539 C C . LEU A 1 473 ? -22.669 9.969 10.471 1.00 95.69 473 LEU A C 1
ATOM 3541 O O . LEU A 1 473 ? -23.224 9.031 11.033 1.00 95.69 473 LEU A O 1
ATOM 3545 N N . HIS A 1 474 ? -23.263 10.706 9.530 1.00 96.31 474 HIS A N 1
ATOM 3546 C CA . HIS A 1 474 ? -24.662 10.582 9.120 1.00 96.31 474 HIS A CA 1
ATOM 3547 C C . HIS A 1 474 ? -25.052 9.218 8.509 1.00 96.31 474 HIS A C 1
ATOM 3549 O O . HIS A 1 474 ? -26.237 8.904 8.447 1.00 96.31 474 HIS A O 1
ATOM 3555 N N . GLU A 1 475 ? -24.094 8.392 8.078 1.00 96.94 475 GLU A N 1
ATOM 3556 C CA . GLU A 1 475 ? -24.361 7.082 7.469 1.00 96.94 475 GLU A CA 1
ATOM 3557 C C . GLU A 1 475 ? -24.258 5.901 8.439 1.00 96.94 475 GLU A C 1
ATOM 3559 O O . GLU A 1 475 ? -24.599 4.781 8.061 1.00 96.94 475 GLU A O 1
ATOM 3564 N N . LEU A 1 476 ? -23.827 6.108 9.686 1.00 97.06 476 LEU A N 1
ATOM 3565 C CA . LEU A 1 476 ? -23.594 5.006 10.626 1.00 97.06 476 LEU A CA 1
ATOM 3566 C C . LEU A 1 476 ? -24.853 4.144 10.849 1.00 97.06 476 LEU A C 1
ATOM 3568 O O . LEU A 1 476 ? -24.784 2.916 10.807 1.00 97.06 476 LEU A O 1
ATOM 3572 N N . VAL A 1 477 ? -26.020 4.773 11.017 1.00 97.75 477 VAL A N 1
ATOM 3573 C CA . VAL A 1 477 ? -27.308 4.070 11.181 1.00 97.75 477 VAL A CA 1
ATOM 3574 C C . VAL A 1 477 ? -27.663 3.267 9.924 1.00 97.75 477 VAL A C 1
ATOM 3576 O O . VAL A 1 477 ? -28.111 2.122 10.013 1.00 97.75 477 VAL A O 1
ATOM 3579 N N . ALA A 1 478 ? -27.435 3.838 8.738 1.00 97.81 478 ALA A N 1
ATOM 3580 C CA . ALA A 1 478 ? -27.663 3.149 7.471 1.00 97.81 478 ALA A CA 1
ATOM 3581 C C . ALA A 1 478 ? -26.718 1.949 7.309 1.00 97.81 478 ALA A C 1
ATOM 3583 O O . ALA A 1 478 ? -27.150 0.885 6.864 1.00 97.81 478 ALA A O 1
ATOM 3584 N N . LEU A 1 479 ? -25.463 2.078 7.746 1.00 97.31 479 LEU A N 1
ATOM 3585 C CA . LEU A 1 479 ? -24.496 0.987 7.713 1.00 97.31 479 LEU A CA 1
ATOM 3586 C C . LEU A 1 479 ? -24.893 -0.162 8.645 1.00 97.31 479 LEU A C 1
ATOM 3588 O O . LEU A 1 479 ? -24.772 -1.317 8.250 1.00 97.31 479 LEU A O 1
ATOM 3592 N N . VAL A 1 480 ? -25.434 0.122 9.836 1.00 97.88 480 VAL A N 1
ATOM 3593 C CA . VAL A 1 480 ? -25.987 -0.914 10.732 1.00 97.88 480 VAL A CA 1
ATOM 3594 C C . VAL A 1 480 ? -27.088 -1.718 10.025 1.00 97.88 480 VAL A C 1
ATOM 3596 O O . VAL A 1 480 ? -27.097 -2.951 10.078 1.00 97.88 480 VAL A O 1
ATOM 3599 N N . ARG A 1 481 ? -27.993 -1.045 9.296 1.00 97.81 481 ARG A N 1
ATOM 3600 C CA . ARG A 1 481 ? -29.035 -1.719 8.494 1.00 97.81 481 ARG A CA 1
ATOM 3601 C C . ARG A 1 481 ? -28.432 -2.537 7.355 1.00 97.81 481 ARG A C 1
ATOM 3603 O O . ARG A 1 481 ? -28.863 -3.669 7.124 1.00 97.81 481 ARG A O 1
ATOM 3610 N N . LEU A 1 482 ? -27.439 -1.991 6.655 1.00 96.56 482 LEU A N 1
ATOM 3611 C CA . LEU A 1 482 ? -26.756 -2.676 5.560 1.00 96.56 482 LEU A CA 1
ATOM 3612 C C . LEU A 1 482 ? -26.042 -3.944 6.052 1.00 96.56 482 LEU A C 1
ATOM 3614 O O . LEU A 1 482 ? -26.239 -5.014 5.481 1.00 96.56 482 LEU A O 1
ATOM 3618 N N . ALA A 1 483 ? -25.310 -3.853 7.165 1.00 96.44 483 ALA A N 1
ATOM 3619 C CA . ALA A 1 483 ? -24.640 -4.986 7.794 1.00 96.44 483 ALA A CA 1
ATOM 3620 C C . ALA A 1 483 ? -25.625 -6.108 8.132 1.00 96.44 483 ALA A C 1
ATOM 3622 O O . ALA A 1 483 ? -25.408 -7.261 7.767 1.00 96.44 483 ALA A O 1
ATOM 3623 N N . ARG A 1 484 ? -26.773 -5.773 8.736 1.00 96.38 484 ARG A N 1
ATOM 3624 C CA . ARG A 1 484 ? -27.799 -6.772 9.050 1.00 96.38 484 ARG A CA 1
ATOM 3625 C C . ARG A 1 484 ? -28.429 -7.408 7.812 1.00 96.38 484 ARG A C 1
ATOM 3627 O O . ARG A 1 484 ? -28.790 -8.582 7.853 1.00 96.38 484 ARG A O 1
ATOM 3634 N N . THR A 1 485 ? -28.651 -6.630 6.759 1.00 96.50 485 THR A N 1
ATOM 3635 C CA . THR A 1 485 ? -29.408 -7.085 5.584 1.00 96.50 485 THR A CA 1
ATOM 3636 C C . THR A 1 485 ? -28.549 -7.877 4.606 1.00 96.50 485 THR A C 1
ATOM 3638 O O . THR A 1 485 ? -29.026 -8.893 4.104 1.00 96.50 485 THR A O 1
ATOM 3641 N N . ARG A 1 486 ? -27.298 -7.461 4.373 1.00 96.50 486 ARG A N 1
ATOM 3642 C CA . ARG A 1 486 ? -26.389 -8.095 3.407 1.00 96.50 486 ARG A CA 1
ATOM 3643 C C . ARG A 1 486 ? -25.418 -9.085 4.050 1.00 96.50 486 ARG A C 1
ATOM 3645 O O . ARG A 1 486 ? -25.287 -10.200 3.562 1.00 96.50 486 ARG A O 1
ATOM 3652 N N . TRP A 1 487 ? -24.800 -8.721 5.173 1.00 96.69 487 TRP A N 1
ATOM 3653 C CA . TRP A 1 487 ? -23.720 -9.496 5.802 1.00 96.69 487 TRP A CA 1
ATOM 3654 C C . TRP A 1 487 ? -24.150 -10.059 7.157 1.00 96.69 487 TRP A C 1
ATOM 3656 O O . TRP A 1 487 ? -23.580 -9.762 8.207 1.00 96.69 487 TRP A O 1
ATOM 3666 N N . ARG A 1 488 ? -25.207 -10.881 7.145 1.00 94.56 488 ARG A N 1
ATOM 3667 C CA . ARG A 1 488 ? -25.757 -11.496 8.364 1.00 94.56 488 ARG A CA 1
ATOM 3668 C C . ARG A 1 488 ? -24.672 -12.282 9.103 1.00 94.56 488 ARG A C 1
ATOM 3670 O O . ARG A 1 488 ? -24.162 -13.263 8.579 1.00 94.56 488 ARG A O 1
ATOM 3677 N N . GLY A 1 489 ? -24.397 -11.882 10.342 1.00 92.88 489 GLY A N 1
ATOM 3678 C CA . GLY A 1 489 ? -23.372 -12.499 11.187 1.00 92.88 489 GLY A CA 1
ATOM 3679 C C . GLY A 1 489 ? -22.055 -11.725 11.241 1.00 92.88 489 GLY A C 1
ATOM 3680 O O . GLY A 1 489 ? -21.213 -12.087 12.051 1.00 92.88 489 GLY A O 1
ATOM 3681 N N . ALA A 1 490 ? -21.890 -10.663 10.445 1.00 96.81 490 ALA A N 1
ATOM 3682 C CA . ALA A 1 490 ? -20.768 -9.750 10.602 1.00 96.81 490 ALA A CA 1
ATOM 3683 C C . ALA A 1 490 ? -20.928 -8.879 11.860 1.00 96.81 490 ALA A C 1
ATOM 3685 O O . ALA A 1 490 ? -22.022 -8.385 12.161 1.00 96.81 490 ALA A O 1
ATOM 3686 N N . ASP A 1 491 ? -19.815 -8.657 12.553 1.00 96.75 491 ASP A N 1
ATOM 3687 C CA . ASP A 1 491 ? -19.712 -7.683 13.639 1.00 96.75 491 ASP A CA 1
ATOM 3688 C C . ASP A 1 491 ? -19.498 -6.270 13.080 1.00 96.75 491 ASP A C 1
ATOM 3690 O O . ASP A 1 491 ? -18.934 -6.098 11.997 1.00 96.75 491 ASP A O 1
ATOM 3694 N N . LEU A 1 492 ? -19.875 -5.243 13.845 1.00 97.31 492 LEU A N 1
ATOM 3695 C CA . LEU A 1 492 ? -19.562 -3.848 13.538 1.00 97.31 492 LEU A CA 1
ATOM 3696 C C . LEU A 1 492 ? -18.680 -3.238 14.635 1.00 97.31 492 LEU A C 1
ATOM 3698 O O . LEU A 1 492 ? -19.128 -2.965 15.745 1.00 97.31 492 LEU A O 1
ATOM 3702 N N . ASN A 1 493 ? -17.426 -2.963 14.300 1.00 96.19 493 ASN A N 1
ATOM 3703 C CA . ASN A 1 493 ? -16.511 -2.188 15.122 1.00 96.19 493 ASN A CA 1
ATOM 3704 C C . ASN A 1 493 ? -16.683 -0.690 14.838 1.00 96.19 493 ASN A C 1
ATOM 3706 O O . ASN A 1 493 ? -16.461 -0.232 13.711 1.00 96.19 493 ASN A O 1
ATOM 3710 N N . ILE A 1 494 ? -17.008 0.084 15.874 1.00 95.38 494 ILE A N 1
ATOM 3711 C CA . ILE A 1 494 ? -17.060 1.545 15.799 1.00 95.38 494 ILE A CA 1
ATOM 3712 C C . ILE A 1 494 ? -15.753 2.114 16.349 1.00 95.38 494 ILE A C 1
ATOM 3714 O O . ILE A 1 494 ? -15.447 1.997 17.535 1.00 95.38 494 ILE A O 1
ATOM 3718 N N . SER A 1 495 ? -15.008 2.777 15.471 1.00 95.00 495 SER A N 1
ATOM 3719 C CA . SER A 1 495 ? -13.839 3.580 15.818 1.00 95.00 495 SER A CA 1
ATOM 3720 C C . SER A 1 495 ? -14.189 5.063 15.731 1.00 95.00 495 SER A C 1
ATOM 3722 O O . SER A 1 495 ? -15.011 5.468 14.914 1.00 95.00 495 SER A O 1
ATOM 3724 N N . PHE A 1 496 ? -13.528 5.901 16.516 1.00 94.56 496 PHE A N 1
ATOM 3725 C CA . PHE A 1 496 ? -13.640 7.349 16.439 1.00 94.56 496 PHE A CA 1
ATOM 3726 C C . PHE A 1 496 ? -12.351 7.942 15.880 1.00 94.56 496 PHE A C 1
ATOM 3728 O O . PHE A 1 496 ? -11.248 7.602 16.319 1.00 94.56 496 PHE A O 1
ATOM 3735 N N . VAL A 1 497 ? -12.472 8.830 14.893 1.00 91.81 497 VAL A N 1
ATOM 3736 C CA . VAL A 1 497 ? -11.306 9.529 14.363 1.00 91.81 497 VAL A CA 1
ATOM 3737 C C . VAL A 1 497 ? -10.686 10.390 15.452 1.00 91.81 497 VAL A C 1
ATOM 3739 O O . VAL A 1 497 ? -11.349 11.202 16.091 1.00 91.81 497 VAL A O 1
ATOM 3742 N N . ALA A 1 498 ? -9.384 10.252 15.651 1.00 82.69 498 ALA A N 1
ATOM 3743 C CA . ALA A 1 498 ? -8.676 11.140 16.545 1.00 82.69 498 ALA A CA 1
ATOM 3744 C C . ALA A 1 498 ? -7.222 11.296 16.085 1.00 82.69 498 ALA A C 1
ATOM 3746 O O . ALA A 1 498 ? -6.647 10.334 15.565 1.00 82.69 498 ALA A O 1
ATOM 3747 N N . PRO A 1 499 ? -6.607 12.480 16.258 1.00 79.00 499 PRO A N 1
ATOM 3748 C CA . PRO A 1 499 ? -5.218 12.690 15.874 1.00 79.00 499 PRO A CA 1
ATOM 3749 C C . PRO A 1 499 ? -4.276 11.894 16.789 1.00 79.00 499 PRO A C 1
ATOM 3751 O O . PRO A 1 499 ? -3.888 12.355 17.859 1.00 79.00 499 PRO A O 1
ATOM 3754 N N . SER A 1 500 ? -3.976 10.653 16.406 1.00 71.56 500 SER A N 1
ATOM 3755 C CA . SER A 1 500 ? -3.092 9.734 17.139 1.00 71.56 500 SER A CA 1
ATOM 3756 C C . SER A 1 500 ? -1.631 9.903 16.752 1.00 71.56 500 SER A C 1
ATOM 3758 O O . SER A 1 500 ? -0.739 9.779 17.583 1.00 71.56 500 SER A O 1
ATOM 3760 N N . THR A 1 501 ? -1.393 10.224 15.486 1.00 67.81 501 THR A N 1
ATOM 3761 C CA . THR A 1 501 ? -0.075 10.507 14.941 1.00 67.81 501 THR A CA 1
ATOM 3762 C C . THR A 1 501 ? -0.107 11.831 14.209 1.00 67.81 501 THR A C 1
ATOM 3764 O O . THR A 1 501 ? -1.161 12.377 13.875 1.00 67.81 501 THR A O 1
ATOM 3767 N N . ASP A 1 502 ? 1.079 12.314 13.874 1.00 58.47 502 ASP A N 1
ATOM 3768 C CA . ASP A 1 502 ? 1.219 13.500 13.053 1.00 58.47 502 ASP A CA 1
ATOM 3769 C C . ASP A 1 502 ? 0.588 13.345 11.643 1.00 58.47 502 ASP A C 1
ATOM 3771 O O . ASP A 1 502 ? 0.314 14.336 10.967 1.00 58.47 502 ASP A O 1
ATOM 3775 N N . LEU A 1 503 ? 0.282 12.130 11.179 1.00 65.31 503 LEU A N 1
ATOM 3776 C CA . LEU A 1 503 ? -0.329 11.915 9.860 1.00 65.31 503 LEU A CA 1
ATOM 3777 C C . LEU A 1 503 ? -1.816 12.299 9.803 1.00 65.31 503 LEU A C 1
ATOM 3779 O O . LEU A 1 503 ? -2.312 12.637 8.724 1.00 65.31 503 LEU A O 1
ATOM 3783 N N . VAL A 1 504 ? -2.510 12.289 10.944 1.00 73.06 504 VAL A N 1
ATOM 3784 C CA . VAL A 1 504 ? -3.938 12.609 11.032 1.00 73.06 504 VAL A CA 1
ATOM 3785 C C . VAL A 1 504 ? -4.116 14.124 11.231 1.00 73.06 504 VAL A C 1
ATOM 3787 O O . VAL A 1 504 ? -3.611 14.677 12.210 1.00 73.06 504 VAL A O 1
ATOM 3790 N N . PRO A 1 505 ? -4.820 14.837 10.329 1.00 72.38 505 PRO A N 1
ATOM 3791 C CA . PRO A 1 505 ? -5.020 16.278 10.450 1.00 72.38 505 PRO A CA 1
ATOM 3792 C C . PRO A 1 505 ? -5.795 16.667 11.711 1.00 72.38 505 PRO A C 1
ATOM 3794 O O . PRO A 1 505 ? -6.856 16.108 11.989 1.00 72.38 505 PRO A O 1
ATOM 3797 N N . ARG A 1 506 ? -5.324 17.713 12.397 1.00 81.62 506 ARG A N 1
ATOM 3798 C CA . ARG A 1 506 ? -6.080 18.420 13.440 1.00 81.62 506 ARG A CA 1
ATOM 3799 C C . ARG A 1 506 ? -7.092 19.384 12.805 1.00 81.62 506 ARG A C 1
ATOM 3801 O O . ARG A 1 506 ? -6.943 20.598 12.872 1.00 81.62 506 ARG A O 1
ATOM 3808 N N . ASP A 1 507 ? -8.072 18.827 12.101 1.00 84.00 507 ASP A N 1
ATOM 3809 C CA . ASP A 1 507 ? -9.113 19.558 11.369 1.00 84.00 507 ASP A CA 1
ATOM 3810 C C . ASP A 1 507 ? -10.486 19.279 12.007 1.00 84.00 507 ASP A C 1
ATOM 3812 O O . ASP A 1 507 ? -10.914 18.122 11.978 1.00 84.00 507 ASP A O 1
ATOM 3816 N N . PRO A 1 508 ? -11.190 20.286 12.561 1.00 86.06 508 PRO A N 1
ATOM 3817 C CA . PRO A 1 508 ? -12.521 20.099 13.144 1.00 86.06 508 PRO A CA 1
ATOM 3818 C C . PRO A 1 508 ? -13.560 19.528 12.168 1.00 86.06 508 PRO A C 1
ATOM 3820 O O . PRO A 1 508 ? -14.479 18.842 12.594 1.00 86.06 508 PRO A O 1
ATOM 3823 N N . ALA A 1 509 ? -13.407 19.746 10.855 1.00 88.00 509 ALA A N 1
ATOM 3824 C CA . ALA A 1 509 ? -14.298 19.145 9.860 1.00 88.00 509 ALA A CA 1
ATOM 3825 C C . ALA A 1 509 ? -14.050 17.636 9.675 1.00 88.00 509 ALA A C 1
ATOM 3827 O O . ALA A 1 509 ? -14.916 16.914 9.182 1.00 88.00 509 ALA A O 1
ATOM 3828 N N . LEU A 1 510 ? -12.858 17.149 10.035 1.00 89.06 510 LEU A N 1
ATOM 3829 C CA . LEU A 1 510 ? -12.536 15.724 10.046 1.00 89.06 510 LEU A CA 1
ATOM 3830 C C . LEU A 1 510 ? -12.885 15.099 11.397 1.00 89.06 510 LEU A C 1
ATOM 3832 O O . LEU A 1 510 ? -13.502 14.038 11.410 1.00 89.06 510 LEU A O 1
ATOM 3836 N N . VAL A 1 511 ? -12.478 15.748 12.490 1.00 93.25 511 VAL A N 1
ATOM 3837 C CA . VAL A 1 511 ? -12.613 15.281 13.874 1.00 93.25 511 VAL A CA 1
ATOM 3838 C C . VAL A 1 511 ? -13.765 16.033 14.545 1.00 93.25 511 VAL A C 1
ATOM 3840 O O . VAL A 1 511 ? -13.517 17.101 15.118 1.00 93.25 511 VAL A O 1
ATOM 3843 N N . PRO A 1 512 ? -15.010 15.520 14.464 1.00 94.69 512 PRO A N 1
ATOM 3844 C CA . PRO A 1 512 ? -16.154 16.168 15.093 1.00 94.69 512 PRO A CA 1
ATOM 3845 C C . PRO A 1 512 ? -16.014 16.134 16.615 1.00 94.69 512 PRO A C 1
ATOM 3847 O O . PRO A 1 512 ? -15.235 15.344 17.163 1.00 94.69 512 PRO A O 1
ATOM 3850 N N . ARG A 1 513 ? -16.790 16.966 17.310 1.00 95.69 513 ARG A N 1
ATOM 3851 C CA . ARG A 1 513 ? -16.922 16.838 18.763 1.00 95.69 513 ARG A CA 1
ATOM 3852 C C . ARG A 1 513 ? -17.644 15.538 19.110 1.00 95.69 513 ARG A C 1
ATOM 3854 O O . ARG A 1 513 ? -18.509 15.080 18.362 1.00 95.69 513 ARG A O 1
ATOM 3861 N N . TYR A 1 514 ? -17.345 14.955 20.268 1.00 95.25 514 TYR A N 1
ATOM 3862 C CA . TYR A 1 514 ? -18.076 13.789 20.753 1.00 95.25 514 TYR A CA 1
ATOM 3863 C C . TYR A 1 514 ? -19.567 14.104 20.858 1.00 95.25 514 TYR A C 1
ATOM 3865 O O . TYR A 1 514 ? -20.378 13.358 20.330 1.00 95.25 514 TYR A O 1
ATOM 3873 N N . SER A 1 515 ? -19.929 15.246 21.440 1.00 93.94 515 SER A N 1
ATOM 3874 C CA . SER A 1 515 ? -21.314 15.730 21.545 1.00 93.94 515 SER A CA 1
ATOM 3875 C C . SER A 1 515 ? -22.057 15.822 20.207 1.00 93.94 515 SER A C 1
ATOM 3877 O O . SER A 1 515 ? -23.262 15.598 20.175 1.00 93.94 515 SER A O 1
ATOM 3879 N N . GLU A 1 516 ? -21.360 16.086 19.099 1.00 94.25 516 GLU A N 1
ATOM 3880 C CA . GLU A 1 516 ? -21.951 16.092 17.753 1.00 94.25 516 GLU A CA 1
ATOM 3881 C C . GLU A 1 516 ? -22.181 14.668 17.225 1.00 94.25 516 GLU A C 1
ATOM 3883 O O . GLU A 1 516 ? -23.168 14.404 16.542 1.00 94.25 516 GLU A O 1
ATOM 3888 N N . ALA A 1 517 ? -21.278 13.738 17.546 1.00 95.19 517 ALA A N 1
ATOM 3889 C CA . ALA A 1 517 ? -21.336 12.358 17.076 1.00 95.19 517 ALA A CA 1
ATOM 3890 C C . ALA A 1 517 ? -22.248 11.451 17.914 1.00 95.19 517 ALA A C 1
ATOM 3892 O O . ALA A 1 517 ? -22.840 10.504 17.392 1.00 95.19 517 ALA A O 1
ATOM 3893 N N . LEU A 1 518 ? -22.362 11.728 19.212 1.00 94.81 518 LEU A N 1
ATOM 3894 C CA . LEU A 1 518 ? -23.042 10.872 20.179 1.00 94.81 518 LEU A CA 1
ATOM 3895 C C . LEU A 1 518 ? -24.513 10.587 19.861 1.00 94.81 518 LEU A C 1
ATOM 3897 O O . LEU A 1 518 ? -24.881 9.421 19.991 1.00 94.81 518 LEU A O 1
ATOM 3901 N N . PRO A 1 519 ? -25.342 11.548 19.404 1.00 95.19 519 PRO A N 1
ATOM 3902 C CA . PRO A 1 519 ? -26.732 11.257 19.054 1.00 95.19 519 PRO A CA 1
ATOM 3903 C C . PRO A 1 519 ? -26.853 10.162 17.987 1.00 95.19 519 PRO A C 1
ATOM 3905 O O . PRO A 1 519 ? -27.631 9.224 18.143 1.00 95.19 519 PRO A O 1
ATOM 3908 N N . VAL A 1 520 ? -26.020 10.225 16.944 1.00 95.88 520 VAL A N 1
ATOM 3909 C CA . VAL A 1 520 ? -26.049 9.250 15.844 1.00 95.88 520 VAL A CA 1
ATOM 3910 C C . VAL A 1 520 ? -25.462 7.905 16.273 1.00 95.88 520 VAL A C 1
ATOM 3912 O O . VAL A 1 520 ? -25.986 6.854 15.910 1.00 95.88 520 VAL A O 1
ATOM 3915 N N . ILE A 1 521 ? -24.394 7.911 17.080 1.00 95.75 521 ILE A N 1
ATOM 3916 C CA . ILE A 1 521 ? -23.826 6.675 17.639 1.00 95.75 521 ILE A CA 1
ATOM 3917 C C . ILE A 1 521 ? -24.843 5.996 18.566 1.00 95.75 521 ILE A C 1
ATOM 3919 O O . ILE A 1 521 ? -24.994 4.779 18.505 1.00 95.75 521 ILE A O 1
ATOM 3923 N N . ALA A 1 522 ? -25.568 6.756 19.389 1.00 94.69 522 ALA A N 1
ATOM 3924 C CA . ALA A 1 522 ? -26.598 6.225 20.276 1.00 94.69 522 ALA A CA 1
ATOM 3925 C C . ALA A 1 522 ? -27.752 5.589 19.494 1.00 94.69 522 ALA A C 1
ATOM 3927 O O . ALA A 1 522 ? -28.148 4.467 19.808 1.00 94.69 522 ALA A O 1
ATOM 3928 N N . GLU A 1 523 ? -28.236 6.260 18.445 1.00 95.94 523 GLU A N 1
ATOM 3929 C CA . GLU A 1 523 ? -29.252 5.710 17.543 1.00 95.94 523 GLU A CA 1
ATOM 3930 C C . GLU A 1 523 ? -28.770 4.409 16.883 1.00 95.94 523 GLU A C 1
ATOM 3932 O O . GLU A 1 523 ? -29.486 3.408 16.874 1.00 95.94 523 GLU A O 1
ATOM 3937 N N . ALA A 1 524 ? -27.530 4.387 16.387 1.00 96.12 524 ALA A N 1
ATOM 3938 C CA . ALA A 1 524 ? -26.944 3.206 15.765 1.00 96.12 524 ALA A CA 1
ATOM 3939 C C . ALA A 1 524 ? -26.788 2.033 16.747 1.00 96.12 524 ALA A C 1
ATOM 3941 O O . ALA A 1 524 ? -27.082 0.893 16.385 1.00 96.12 524 ALA A O 1
ATOM 3942 N N . VAL A 1 525 ? -26.367 2.300 17.989 1.00 94.50 525 VAL A N 1
ATOM 3943 C CA . VAL A 1 525 ? -26.241 1.286 19.049 1.00 94.50 525 VAL A CA 1
ATOM 3944 C C . VAL A 1 525 ? -27.603 0.723 19.451 1.00 94.50 525 VAL A C 1
ATOM 3946 O O . VAL A 1 525 ? -27.742 -0.496 19.565 1.00 94.50 525 VAL A O 1
ATOM 3949 N N . ALA A 1 526 ? -28.613 1.581 19.619 1.00 94.69 526 ALA A N 1
ATOM 3950 C CA . ALA A 1 526 ? -29.975 1.148 19.922 1.00 94.69 526 ALA A CA 1
ATOM 3951 C C . ALA A 1 526 ? -30.532 0.259 18.800 1.00 94.69 526 ALA A C 1
ATOM 3953 O O . ALA A 1 526 ? -30.948 -0.872 19.055 1.00 94.69 526 ALA A O 1
ATOM 3954 N N . LEU A 1 527 ? -30.430 0.721 17.550 1.00 96.44 527 LEU A N 1
ATOM 3955 C CA . LEU A 1 527 ? -30.878 -0.031 16.383 1.00 96.44 527 LEU A CA 1
ATOM 3956 C C . LEU A 1 527 ? -30.164 -1.382 16.258 1.00 96.44 527 LEU A C 1
ATOM 3958 O O . LEU A 1 527 ? -30.799 -2.390 15.958 1.00 96.44 527 LEU A O 1
ATOM 3962 N N . ALA A 1 528 ? -28.850 -1.422 16.479 1.00 95.56 528 ALA A N 1
ATOM 3963 C CA . ALA A 1 528 ? -28.083 -2.660 16.425 1.00 95.56 528 ALA A CA 1
ATOM 3964 C C . ALA A 1 528 ? -28.567 -3.677 17.470 1.00 95.56 528 ALA A C 1
ATOM 3966 O O . ALA A 1 528 ? -28.718 -4.855 17.143 1.00 95.56 528 ALA A O 1
ATOM 3967 N N . GLY A 1 529 ? -28.894 -3.217 18.683 1.00 93.19 529 GLY A N 1
ATOM 3968 C CA . GLY A 1 529 ? -29.528 -4.038 19.715 1.00 93.19 529 GLY A CA 1
ATOM 3969 C C . GLY A 1 529 ? -30.894 -4.587 19.290 1.00 93.19 529 GLY A C 1
ATOM 3970 O O . GLY A 1 529 ? -31.168 -5.766 19.500 1.00 93.19 529 GLY A O 1
ATOM 3971 N N . GLU A 1 530 ? -31.722 -3.772 18.631 1.00 95.75 530 GLU A N 1
ATOM 3972 C CA . GLU A 1 530 ? -33.046 -4.177 18.132 1.00 95.75 530 GLU A CA 1
ATOM 3973 C C . GLU A 1 530 ? -32.969 -5.233 17.022 1.00 95.75 530 GLU A C 1
ATOM 3975 O O . GLU A 1 530 ? -33.750 -6.186 17.005 1.00 95.75 530 GLU A O 1
ATOM 3980 N N . ILE A 1 531 ? -32.035 -5.075 16.078 1.00 95.94 531 ILE A N 1
ATOM 3981 C CA . ILE A 1 531 ? -31.951 -5.938 14.889 1.00 95.94 531 ILE A CA 1
ATOM 3982 C C . ILE A 1 531 ? -30.918 -7.067 15.020 1.00 95.94 531 ILE A C 1
ATOM 3984 O O . ILE A 1 531 ? -30.776 -7.872 14.092 1.00 95.94 531 ILE A O 1
ATOM 3988 N N . GLY A 1 532 ? -30.221 -7.149 16.156 1.00 94.25 532 GLY A N 1
ATOM 3989 C CA . GLY A 1 532 ? -29.242 -8.190 16.469 1.00 94.25 532 GLY A CA 1
ATOM 3990 C C . GLY A 1 532 ? -27.934 -8.067 15.685 1.00 94.25 532 GLY A C 1
ATOM 3991 O O . GLY A 1 532 ? -27.441 -9.070 15.169 1.00 94.25 532 GLY A O 1
ATOM 3992 N N . VAL A 1 533 ? -27.400 -6.850 15.554 1.00 95.75 533 VAL A N 1
ATOM 3993 C CA . VAL A 1 533 ? -26.028 -6.589 15.085 1.00 95.75 533 VAL A CA 1
ATOM 3994 C C . VAL A 1 533 ? -25.143 -6.368 16.304 1.00 95.75 533 VAL A C 1
ATOM 3996 O O . VAL A 1 533 ? -25.455 -5.552 17.168 1.00 95.75 533 VAL A O 1
ATOM 3999 N N . HIS A 1 534 ? -24.037 -7.096 16.387 1.00 94.31 534 HIS A N 1
ATOM 4000 C CA . HIS A 1 534 ? -23.113 -6.969 17.503 1.00 94.31 534 HIS A CA 1
ATOM 4001 C C . HIS A 1 534 ? -22.136 -5.808 17.260 1.00 94.31 534 HIS A C 1
ATOM 4003 O O . HIS A 1 534 ? -21.481 -5.745 16.219 1.00 94.31 534 HIS A O 1
ATOM 4009 N N . ILE A 1 535 ? -22.076 -4.869 18.216 1.00 92.50 535 ILE A N 1
ATOM 4010 C CA . ILE A 1 535 ? -21.194 -3.694 18.170 1.00 92.50 535 ILE A CA 1
ATOM 4011 C C . ILE A 1 535 ? -20.050 -3.813 19.179 1.00 92.50 535 ILE A C 1
ATOM 4013 O O . ILE A 1 535 ? -20.273 -4.005 20.384 1.00 92.50 535 ILE A O 1
ATOM 4017 N N . THR A 1 536 ? -18.839 -3.584 18.676 1.00 91.25 536 THR A N 1
ATOM 4018 C CA . THR A 1 536 ? -17.563 -3.603 19.408 1.00 91.25 536 THR A CA 1
ATOM 4019 C C . THR A 1 536 ? -16.761 -2.314 19.177 1.00 91.25 536 THR A C 1
ATOM 4021 O O . THR A 1 536 ? -17.191 -1.422 18.439 1.00 91.25 536 THR A O 1
ATOM 4024 N N . GLY A 1 537 ? -15.597 -2.191 19.823 1.00 88.88 537 GLY A N 1
ATOM 4025 C CA . GLY A 1 537 ? -14.582 -1.187 19.476 1.00 88.88 537 GLY A CA 1
ATOM 4026 C C . GLY A 1 537 ? -14.452 -0.022 20.452 1.00 88.88 537 GLY A C 1
ATOM 4027 O O . GLY A 1 537 ? -13.405 0.629 20.496 1.00 88.88 537 GLY A O 1
ATOM 4028 N N . PHE A 1 538 ? -15.453 0.210 21.300 1.00 89.75 538 PHE A N 1
ATOM 4029 C CA . PHE A 1 538 ? -15.433 1.299 22.282 1.00 89.75 538 PHE A CA 1
ATOM 4030 C C . PHE A 1 538 ? -14.372 1.113 23.379 1.00 89.75 538 PHE A C 1
ATOM 4032 O O . PHE A 1 538 ? -13.826 2.081 23.893 1.00 89.75 538 PHE A O 1
ATOM 4039 N N . GLU A 1 539 ? -14.054 -0.130 23.717 1.00 84.94 539 GLU A N 1
ATOM 4040 C CA . GLU A 1 539 ? -13.023 -0.542 24.674 1.00 84.94 539 GLU A CA 1
ATOM 4041 C C . GLU A 1 539 ? -11.597 -0.555 24.097 1.00 84.94 539 GLU A C 1
ATOM 4043 O O . GLU A 1 539 ? -10.662 -0.977 24.774 1.00 84.94 539 GLU A O 1
ATOM 4048 N N . SER A 1 540 ? -11.412 -0.099 22.857 1.00 87.38 540 SER A N 1
ATOM 4049 C CA . SER A 1 540 ? -10.109 -0.040 22.189 1.00 87.38 540 SER A CA 1
ATOM 4050 C C . SER A 1 540 ? -9.460 1.346 22.292 1.00 87.38 540 SER A C 1
ATOM 4052 O O . SER A 1 540 ? -10.093 2.337 22.657 1.00 87.38 540 SER A O 1
ATOM 4054 N N . MET A 1 541 ? -8.194 1.455 21.874 1.00 86.25 541 MET A N 1
ATOM 4055 C CA . MET A 1 541 ? -7.519 2.753 21.703 1.00 86.25 541 MET A CA 1
ATOM 4056 C C . MET A 1 541 ? -8.159 3.629 20.608 1.00 86.25 541 MET A C 1
ATOM 4058 O O . MET A 1 541 ? -7.876 4.825 20.514 1.00 86.25 541 MET A O 1
ATOM 4062 N N . CYS A 1 542 ? -8.989 3.055 19.743 1.00 86.88 542 CYS A N 1
ATOM 4063 C CA . CYS A 1 542 ? -9.728 3.789 18.722 1.00 86.88 542 CYS A CA 1
ATOM 4064 C C . CYS A 1 542 ? -11.174 4.073 19.150 1.00 86.88 542 CYS A C 1
ATOM 4066 O O . CYS A 1 542 ? -11.910 4.680 18.382 1.00 86.88 542 CYS A O 1
ATOM 4068 N N . GLY A 1 543 ? -11.583 3.642 20.345 1.00 87.69 543 GLY A N 1
ATOM 4069 C CA . GLY A 1 543 ? -12.928 3.826 20.870 1.00 87.69 543 GLY A CA 1
ATOM 4070 C C . GLY A 1 543 ? -13.183 5.209 21.469 1.00 87.69 543 GLY A C 1
ATOM 4071 O O . GLY A 1 543 ? -12.304 6.070 21.547 1.00 87.69 543 GLY A O 1
ATOM 4072 N N . LEU A 1 544 ? -14.420 5.409 21.922 1.00 91.62 544 LEU A N 1
ATOM 4073 C CA . LEU A 1 544 ? -14.813 6.568 22.721 1.00 91.62 544 LEU A CA 1
ATOM 4074 C C . LEU A 1 544 ? -14.337 6.406 24.175 1.00 91.62 544 LEU A C 1
ATOM 4076 O O . LEU A 1 544 ? -14.274 5.279 24.674 1.00 91.62 544 LEU A O 1
ATOM 4080 N N . PRO A 1 545 ? -14.104 7.505 24.918 1.00 93.25 545 PRO A N 1
ATOM 4081 C CA . PRO A 1 545 ? -14.057 7.436 26.373 1.00 93.25 545 PRO A CA 1
ATOM 4082 C C . PRO A 1 545 ? -15.290 6.690 26.902 1.00 93.25 545 PRO A C 1
ATOM 4084 O O . PRO A 1 545 ? -16.412 7.037 26.544 1.00 93.25 545 PRO A O 1
ATOM 4087 N N . LEU A 1 546 ? -15.106 5.690 27.772 1.00 91.94 546 LEU A N 1
ATOM 4088 C CA . LEU A 1 546 ? -16.201 4.803 28.203 1.00 91.94 546 LEU A CA 1
ATOM 4089 C C . LEU A 1 546 ? -17.395 5.536 28.838 1.00 91.94 546 LEU A C 1
ATOM 4091 O O . LEU A 1 546 ? -18.512 5.041 28.785 1.00 91.94 546 LEU A O 1
ATOM 4095 N N . CYS A 1 547 ? -17.180 6.724 29.410 1.00 91.19 547 CYS A N 1
ATOM 4096 C CA . CYS A 1 547 ? -18.250 7.568 29.948 1.00 91.19 547 CYS A CA 1
ATOM 4097 C C . CYS A 1 547 ? -19.151 8.216 28.888 1.00 91.19 547 CYS A C 1
ATOM 4099 O O . CYS A 1 547 ? -20.175 8.788 29.242 1.00 91.19 547 CYS A O 1
ATOM 4101 N N . LEU A 1 548 ? -18.751 8.153 27.619 1.00 91.88 548 LEU A N 1
ATOM 4102 C CA . LEU A 1 548 ? -19.492 8.656 26.469 1.00 91.88 548 LEU A CA 1
ATOM 4103 C C . LEU A 1 548 ? -20.112 7.521 25.654 1.00 91.88 548 LEU A C 1
ATOM 4105 O O . LEU A 1 548 ? -20.865 7.782 24.729 1.00 91.88 548 LEU A O 1
ATOM 4109 N N . VAL A 1 549 ? -19.809 6.259 25.958 1.00 90.00 549 VAL A N 1
ATOM 4110 C CA . VAL A 1 549 ? -20.381 5.133 25.215 1.00 90.00 549 VAL A CA 1
ATOM 4111 C C . VAL A 1 549 ? -21.889 5.080 25.478 1.00 90.00 549 VAL A C 1
ATOM 4113 O O . VAL A 1 549 ? -22.281 5.014 26.647 1.00 90.00 549 VAL A O 1
ATOM 4116 N N . PRO A 1 550 ? -22.748 5.116 24.443 1.00 85.56 550 PRO A N 1
ATOM 4117 C CA . PRO A 1 550 ? -24.192 5.054 24.643 1.00 85.56 550 PRO A CA 1
ATOM 4118 C C . PRO A 1 550 ? -24.650 3.694 25.184 1.00 85.56 550 PRO A C 1
ATOM 4120 O O . PRO A 1 550 ? -24.139 2.648 24.783 1.00 85.56 550 PRO A O 1
ATOM 4123 N N . GLY A 1 551 ? -25.664 3.703 26.053 1.00 80.81 551 GLY A N 1
ATOM 4124 C CA . GLY A 1 551 ? -26.295 2.492 26.589 1.00 80.81 551 GLY A CA 1
ATOM 4125 C C . GLY A 1 551 ? -25.764 2.037 27.955 1.00 80.81 551 GLY A C 1
ATOM 4126 O O . GLY A 1 551 ? -25.231 2.827 28.739 1.00 80.81 551 GLY A O 1
ATOM 4127 N N . SER A 1 552 ? -25.980 0.754 28.274 1.00 77.50 552 SER A N 1
ATOM 4128 C CA . SER A 1 552 ? -25.552 0.171 29.553 1.00 77.50 552 SER A CA 1
ATOM 4129 C C . SER A 1 552 ? -24.032 0.038 29.614 1.00 77.50 552 SER A C 1
ATOM 4131 O O . SER A 1 552 ? -23.405 -0.529 28.717 1.00 77.50 552 SER A O 1
ATOM 4133 N N . LEU A 1 553 ? -23.448 0.519 30.715 1.00 81.00 553 LEU A N 1
ATOM 4134 C CA . LEU A 1 553 ? -22.011 0.432 30.964 1.00 81.00 553 LEU A CA 1
ATOM 4135 C C . LEU A 1 553 ? -21.605 -0.801 31.785 1.00 81.00 553 LEU A C 1
ATOM 4137 O O . LEU A 1 553 ? -20.422 -0.990 32.067 1.00 81.00 553 LEU A O 1
ATOM 4141 N N . GLU A 1 554 ? -22.562 -1.654 32.155 1.00 76.62 554 GLU A N 1
ATOM 4142 C CA . GLU A 1 554 ? -22.330 -2.820 33.017 1.00 76.62 554 GLU A CA 1
ATOM 4143 C C . GLU A 1 554 ? -21.290 -3.779 32.427 1.00 76.62 554 GLU A C 1
ATOM 4145 O O . GLU A 1 554 ? -20.392 -4.222 33.144 1.00 76.62 554 GLU A O 1
ATOM 4150 N N . ARG A 1 555 ? -21.328 -4.006 31.106 1.00 78.75 555 ARG A N 1
ATOM 4151 C CA . ARG A 1 555 ? -20.343 -4.852 30.407 1.00 78.75 555 ARG A CA 1
ATOM 4152 C C . ARG A 1 555 ? -18.911 -4.326 30.511 1.00 78.75 555 ARG A C 1
ATOM 4154 O O . ARG A 1 555 ? -17.957 -5.090 30.458 1.00 78.75 555 ARG A O 1
ATOM 4161 N N . TYR A 1 556 ? -18.738 -3.017 30.693 1.00 84.44 556 TYR A N 1
ATOM 4162 C CA . TYR A 1 556 ? -17.415 -2.417 30.848 1.00 84.44 556 TYR A CA 1
ATOM 4163 C C . TYR A 1 556 ? -16.885 -2.538 32.275 1.00 84.44 556 TYR A C 1
ATOM 4165 O O . TYR A 1 556 ? -15.676 -2.474 32.482 1.00 84.44 556 TYR A O 1
ATOM 4173 N N . ALA A 1 557 ? -17.757 -2.740 33.268 1.00 81.25 557 ALA A N 1
ATOM 4174 C CA . ALA A 1 557 ? -17.347 -2.915 34.658 1.00 81.25 557 ALA A CA 1
ATOM 4175 C C . ALA A 1 557 ? -16.598 -4.239 34.885 1.00 81.25 557 ALA A C 1
ATOM 4177 O O . ALA A 1 557 ? -15.768 -4.326 35.792 1.00 81.25 557 ALA A O 1
ATOM 4178 N N . THR A 1 558 ? -16.849 -5.251 34.053 1.00 83.69 558 THR A N 1
ATOM 4179 C CA . THR A 1 558 ? -16.189 -6.563 34.118 1.00 83.69 558 THR A CA 1
ATOM 4180 C C . THR A 1 558 ? -14.902 -6.632 33.296 1.00 83.69 558 THR A C 1
ATOM 4182 O O . THR A 1 558 ? -14.148 -7.594 33.441 1.00 83.69 558 THR A O 1
ATOM 4185 N N . LEU A 1 559 ? -14.599 -5.611 32.481 1.00 85.38 559 LEU A N 1
ATOM 4186 C CA . LEU A 1 559 ? -13.376 -5.591 31.684 1.00 85.38 559 LEU A CA 1
ATOM 4187 C C . LEU A 1 559 ? -12.119 -5.599 32.562 1.00 85.38 559 LEU A C 1
ATOM 4189 O O . LEU A 1 559 ? -12.106 -5.022 33.657 1.00 85.38 559 LEU A O 1
ATOM 4193 N N . PRO A 1 560 ? -11.023 -6.200 32.078 1.00 87.44 560 PRO A N 1
ATOM 4194 C CA . PRO A 1 560 ? -9.739 -6.091 32.745 1.00 87.44 560 PRO A CA 1
ATOM 4195 C C . PRO A 1 560 ? -9.224 -4.640 32.752 1.00 87.44 560 PRO A C 1
ATOM 4197 O O . PRO A 1 560 ? -9.591 -3.825 31.911 1.00 87.44 560 PRO A O 1
ATOM 4200 N N . ASP A 1 561 ? -8.343 -4.317 33.700 1.00 89.81 561 ASP A N 1
ATOM 4201 C CA . ASP A 1 561 ? -7.729 -2.986 33.768 1.00 89.81 561 ASP A CA 1
ATOM 4202 C C . ASP A 1 561 ? -6.703 -2.796 32.636 1.00 89.81 561 ASP A C 1
ATOM 4204 O O . ASP A 1 561 ? -5.924 -3.711 32.334 1.00 89.81 561 ASP A O 1
ATOM 4208 N N . VAL A 1 562 ? -6.663 -1.601 32.044 1.00 88.62 562 VAL A N 1
ATOM 4209 C CA . VAL A 1 562 ? -5.666 -1.215 31.038 1.00 88.62 562 VAL A CA 1
ATOM 4210 C C . VAL A 1 562 ? -4.274 -1.262 31.686 1.00 88.62 562 VAL A C 1
ATOM 4212 O O . VAL A 1 562 ? -4.088 -0.656 32.745 1.00 88.62 562 VAL A O 1
ATOM 4215 N N . PRO A 1 563 ? -3.289 -1.982 31.111 1.00 88.94 563 PRO A N 1
ATOM 4216 C CA . PRO A 1 563 ? -1.936 -2.008 31.656 1.00 88.94 563 PRO A CA 1
ATOM 4217 C C . PRO A 1 563 ? -1.308 -0.609 31.677 1.00 88.94 563 PRO A C 1
ATOM 4219 O O . PRO A 1 563 ? -1.452 0.163 30.729 1.00 88.94 563 PRO A O 1
ATOM 4222 N N . GLU A 1 564 ? -0.584 -0.299 32.750 1.00 86.81 564 GLU A N 1
ATOM 4223 C CA . GLU A 1 564 ? 0.117 0.976 32.892 1.00 86.81 564 GLU A CA 1
ATOM 4224 C C . GLU A 1 564 ? 1.122 1.186 31.747 1.00 86.81 564 GLU A C 1
ATOM 4226 O O . GLU A 1 564 ? 1.862 0.274 31.378 1.00 86.81 564 GLU A O 1
ATOM 4231 N N . GLY A 1 565 ? 1.115 2.380 31.148 1.00 83.75 565 GLY A N 1
ATOM 4232 C CA . GLY A 1 565 ? 2.009 2.751 30.046 1.00 83.75 565 GLY A CA 1
ATOM 4233 C C . GLY A 1 565 ? 1.709 2.094 28.693 1.00 83.75 565 GLY A C 1
ATOM 4234 O O . GLY A 1 565 ? 2.394 2.404 27.718 1.00 83.75 565 GLY A O 1
ATOM 4235 N N . PHE A 1 566 ? 0.689 1.229 28.588 1.00 84.75 566 PHE A N 1
ATOM 4236 C CA . PHE A 1 566 ? 0.337 0.567 27.323 1.00 84.75 566 PHE A CA 1
ATOM 4237 C C . PHE A 1 566 ? -0.042 1.566 26.223 1.00 84.75 566 PHE A C 1
ATOM 4239 O O . PHE A 1 566 ? 0.272 1.375 25.050 1.00 84.75 566 PHE A O 1
ATOM 4246 N N . ASP A 1 567 ? -0.685 2.657 26.626 1.00 81.69 567 ASP A N 1
ATOM 4247 C CA . ASP A 1 567 ? -1.142 3.737 25.761 1.00 81.69 567 ASP A CA 1
ATOM 4248 C C . ASP A 1 567 ? -0.017 4.684 25.306 1.00 81.69 567 ASP A C 1
ATOM 4250 O O . ASP A 1 567 ? -0.270 5.615 24.546 1.00 81.69 567 ASP A O 1
ATOM 4254 N N . ARG A 1 568 ? 1.216 4.471 25.797 1.00 83.88 568 ARG A N 1
ATOM 4255 C CA . ARG A 1 568 ? 2.423 5.260 25.501 1.00 83.88 568 ARG A CA 1
ATOM 4256 C C . ARG A 1 568 ? 2.227 6.771 25.671 1.00 83.88 568 ARG A C 1
ATOM 4258 O O . ARG A 1 568 ? 2.893 7.564 25.008 1.00 83.88 568 ARG A O 1
ATOM 4265 N N . GLY A 1 569 ? 1.327 7.172 26.571 1.00 83.62 569 GLY A N 1
ATOM 4266 C CA . GLY A 1 569 ? 1.012 8.575 26.826 1.00 83.62 569 GLY A CA 1
ATOM 4267 C C . GLY A 1 569 ? 0.171 9.253 25.740 1.00 83.62 569 GLY A C 1
ATOM 4268 O O . GLY A 1 569 ? 0.089 10.478 25.736 1.00 83.62 569 GLY A O 1
ATOM 4269 N N . GLU A 1 570 ? -0.469 8.505 24.837 1.00 86.06 570 GLU A N 1
ATOM 4270 C CA . GLU A 1 570 ? -1.361 9.061 23.806 1.00 86.06 570 GLU A CA 1
ATOM 4271 C C . GLU A 1 570 ? -2.682 9.604 24.377 1.00 86.06 570 GLU A C 1
ATOM 4273 O O . GLU A 1 570 ? -3.388 10.364 23.704 1.00 86.06 570 GLU A O 1
ATOM 4278 N N . PHE A 1 571 ? -3.015 9.244 25.617 1.00 91.44 571 PHE A N 1
ATOM 4279 C CA . PHE A 1 571 ? -4.250 9.626 26.287 1.00 91.44 571 PHE A CA 1
ATOM 4280 C C . PHE A 1 571 ? -3.977 10.462 27.534 1.00 91.44 571 PHE A C 1
ATOM 4282 O O . PHE A 1 571 ? -2.884 10.478 28.107 1.00 91.44 571 PHE A O 1
ATOM 4289 N N . GLU A 1 572 ? -5.006 11.190 27.943 1.00 91.69 572 GLU A N 1
ATOM 4290 C CA . GLU A 1 572 ? -5.054 11.919 29.193 1.00 91.69 572 GLU A CA 1
ATOM 4291 C C . GLU A 1 572 ? -6.369 11.655 29.928 1.00 91.69 572 GLU A C 1
ATOM 4293 O O . GLU A 1 572 ? -7.436 11.439 29.341 1.00 91.69 572 GLU A O 1
ATOM 4298 N N . LYS A 1 573 ? -6.271 11.655 31.258 1.00 92.62 573 LYS A N 1
ATOM 4299 C CA . LYS A 1 573 ? -7.400 11.497 32.171 1.00 92.62 573 LYS A CA 1
ATOM 4300 C C . LYS A 1 573 ? -7.578 12.814 32.923 1.00 92.62 573 LYS A C 1
ATOM 4302 O O . LYS A 1 573 ? -6.791 13.083 33.831 1.00 92.62 573 LYS A O 1
ATOM 4307 N N . PRO A 1 574 ? -8.560 13.654 32.548 1.00 92.62 574 PRO A N 1
ATOM 4308 C CA . PRO A 1 574 ? -8.792 14.928 33.221 1.00 92.62 574 PRO A CA 1
ATOM 4309 C C . PRO A 1 574 ? -9.239 14.722 34.671 1.00 92.62 574 PRO A C 1
ATOM 4311 O O . PRO A 1 574 ? -9.596 13.615 35.079 1.00 92.62 574 PRO A O 1
ATOM 4314 N N . THR A 1 575 ? -9.299 15.806 35.448 1.00 91.88 575 THR A N 1
ATOM 4315 C CA . THR A 1 575 ? -9.708 15.785 36.865 1.00 91.88 575 THR A CA 1
ATOM 4316 C C . THR A 1 575 ? -11.032 15.048 37.094 1.00 91.88 575 THR A C 1
ATOM 4318 O O . THR A 1 575 ? -11.175 14.343 38.093 1.00 91.88 575 THR A O 1
ATOM 4321 N N . ALA A 1 576 ? -11.968 15.126 36.142 1.00 89.62 576 ALA A N 1
ATOM 4322 C CA . ALA A 1 576 ? -13.226 14.379 36.158 1.00 89.62 576 ALA A CA 1
ATOM 4323 C C . ALA A 1 576 ? -13.029 12.857 36.326 1.00 89.62 576 ALA A C 1
ATOM 4325 O O . ALA A 1 576 ? -13.807 12.207 37.016 1.00 89.62 576 ALA A O 1
ATOM 4326 N N . CYS A 1 577 ? -11.963 12.274 35.773 1.00 92.62 577 CYS A N 1
ATOM 4327 C CA . CYS A 1 577 ? -11.685 10.839 35.852 1.00 92.62 577 CYS A CA 1
ATOM 4328 C C . CYS A 1 577 ? -11.208 10.363 37.235 1.00 92.62 577 CYS A C 1
ATOM 4330 O O . CYS A 1 577 ? -11.226 9.157 37.484 1.00 92.62 577 CYS A O 1
ATOM 4332 N N . SER A 1 578 ? -10.802 11.266 38.135 1.00 91.50 578 SER A N 1
ATOM 4333 C CA . SER A 1 578 ? -10.285 10.913 39.471 1.00 91.50 578 SER A CA 1
ATOM 4334 C C . SER A 1 578 ? -11.309 10.198 40.361 1.00 91.50 578 SER A C 1
ATOM 4336 O O . SER A 1 578 ? -10.935 9.408 41.222 1.00 91.50 578 SER A O 1
ATOM 4338 N N . THR A 1 579 ? -12.602 10.434 40.120 1.00 90.31 579 THR A N 1
ATOM 4339 C CA . THR A 1 579 ? -13.721 9.829 40.865 1.00 90.31 579 THR A CA 1
ATOM 4340 C C . THR A 1 579 ? -14.488 8.783 40.047 1.00 90.31 579 THR A C 1
ATOM 4342 O O . THR A 1 579 ? -15.528 8.291 40.481 1.00 90.31 579 THR A O 1
ATOM 4345 N N . CYS A 1 580 ? -14.000 8.439 38.849 1.00 91.56 580 CYS A N 1
ATOM 4346 C CA . CYS A 1 580 ? -14.690 7.550 37.917 1.00 91.56 580 CYS A CA 1
ATOM 4347 C C . CYS A 1 580 ? -14.459 6.070 38.262 1.00 91.56 580 CYS A C 1
ATOM 4349 O O . CYS A 1 580 ? -13.320 5.610 38.342 1.00 91.56 580 CYS A O 1
ATOM 4351 N N . SER A 1 581 ? -15.540 5.297 38.370 1.00 90.44 581 SER A N 1
ATOM 4352 C CA . SER A 1 581 ? -15.490 3.849 38.634 1.00 90.44 581 SER A CA 1
ATOM 4353 C C . SER A 1 581 ? -14.832 3.041 37.505 1.00 90.44 581 SER A C 1
ATOM 4355 O O . SER A 1 581 ? -14.202 2.018 37.764 1.00 90.44 581 SER A O 1
ATOM 4357 N N . LEU A 1 582 ? -14.902 3.528 36.262 1.00 90.38 582 LEU A N 1
ATOM 4358 C CA . LEU A 1 582 ? -14.284 2.901 35.087 1.00 90.38 582 LEU A CA 1
ATOM 4359 C C . LEU A 1 582 ? -12.872 3.431 34.791 1.00 90.38 582 LEU A C 1
ATOM 4361 O O . LEU A 1 582 ? -12.298 3.102 33.754 1.00 90.38 582 LEU A O 1
ATOM 4365 N N . THR A 1 583 ? -12.283 4.247 35.675 1.00 90.94 583 THR A N 1
ATOM 4366 C CA . THR A 1 583 ? -11.022 4.956 35.390 1.00 90.94 583 THR A CA 1
ATOM 4367 C C . THR A 1 583 ? -9.878 4.021 34.993 1.00 90.94 583 THR A C 1
ATOM 4369 O O . THR A 1 583 ? -9.118 4.345 34.089 1.00 90.94 583 THR A O 1
ATOM 4372 N N . ARG A 1 584 ? -9.772 2.824 35.587 1.00 90.50 584 ARG A N 1
ATOM 4373 C CA . ARG A 1 584 ? -8.715 1.851 35.246 1.00 90.50 584 ARG A CA 1
ATOM 4374 C C . ARG A 1 584 ? -9.009 1.020 33.993 1.00 90.50 584 ARG A C 1
ATOM 4376 O O . ARG A 1 584 ? -8.112 0.354 33.495 1.00 90.50 584 ARG A O 1
ATOM 4383 N N . LYS A 1 585 ? -10.239 1.075 33.479 1.00 90.75 585 LYS A N 1
ATOM 4384 C CA . LYS A 1 585 ? -10.730 0.296 32.325 1.00 90.75 585 LYS A CA 1
ATOM 4385 C C . LYS A 1 585 ? -10.837 1.136 31.055 1.00 90.75 585 LYS A C 1
ATOM 4387 O O . LYS A 1 585 ? -10.915 0.607 29.958 1.00 90.75 585 LYS A O 1
ATOM 4392 N N . CYS A 1 586 ? -10.842 2.455 31.215 1.00 91.31 586 CYS A N 1
ATOM 4393 C CA . CYS A 1 586 ? -10.893 3.425 30.136 1.00 91.31 586 CYS A CA 1
ATOM 4394 C C . CYS A 1 586 ? -9.486 3.947 29.818 1.00 91.31 586 CYS A C 1
ATOM 4396 O O . CYS A 1 586 ? -8.721 4.276 30.733 1.00 91.31 586 CYS A O 1
ATOM 4398 N N . TYR A 1 587 ? -9.172 4.098 28.530 1.00 91.81 587 TYR A N 1
ATOM 4399 C CA . TYR A 1 587 ? -7.964 4.796 28.081 1.00 91.81 587 TYR A CA 1
ATOM 4400 C C . TYR A 1 587 ? -8.010 6.295 28.428 1.00 91.81 587 TYR A C 1
ATOM 4402 O O . TYR A 1 587 ? -7.010 6.860 28.859 1.00 91.81 587 TYR A O 1
ATOM 4410 N N . GLY A 1 588 ? -9.191 6.918 28.369 1.00 92.38 588 GLY A N 1
ATOM 4411 C CA . GLY A 1 588 ? -9.390 8.348 28.623 1.00 92.38 588 GLY A CA 1
ATOM 4412 C C . GLY A 1 588 ? -9.653 9.113 27.330 1.00 92.38 588 GLY A C 1
ATOM 4413 O O . GLY A 1 588 ? -10.163 8.547 26.366 1.00 92.38 588 GLY A O 1
ATOM 4414 N N . VAL A 1 589 ? -9.320 10.403 27.310 1.00 92.81 589 VAL A N 1
ATOM 4415 C CA . VAL A 1 589 ? -9.424 11.238 26.106 1.00 92.81 589 VAL A CA 1
ATOM 4416 C C . VAL A 1 589 ? -8.083 11.221 25.39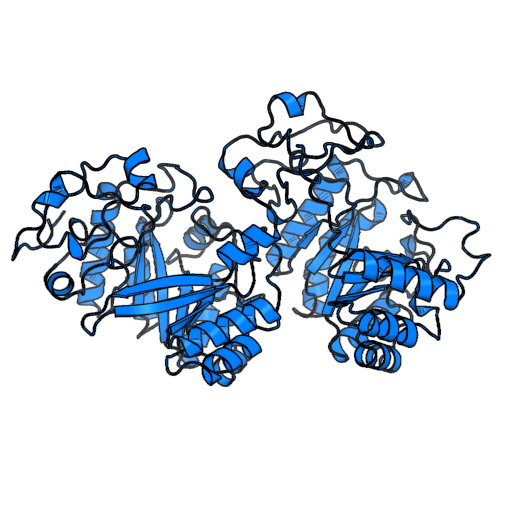3 1.00 92.81 589 VAL A C 1
ATOM 4418 O O . VAL A 1 589 ? -7.045 11.416 26.018 1.00 92.81 589 VAL A O 1
ATOM 4421 N N . ARG A 1 590 ? -8.077 11.003 24.078 1.00 91.94 590 ARG A N 1
ATOM 4422 C CA . ARG A 1 590 ? -6.839 11.090 23.301 1.00 91.94 590 ARG A CA 1
ATOM 4423 C C . ARG A 1 590 ? -6.316 12.531 23.297 1.00 91.94 590 ARG A C 1
ATOM 4425 O O . ARG A 1 590 ? -7.081 13.454 23.023 1.00 91.94 590 ARG A O 1
ATOM 4432 N N . ARG A 1 591 ? -5.013 12.733 23.511 1.00 89.75 591 ARG A N 1
ATOM 4433 C CA . ARG A 1 591 ? -4.403 14.076 23.598 1.00 89.75 591 ARG A CA 1
ATOM 4434 C C . ARG A 1 591 ? -4.655 14.937 22.368 1.00 89.75 591 ARG A C 1
ATOM 4436 O O . ARG A 1 591 ? -5.053 16.083 22.507 1.00 89.75 591 ARG A O 1
ATOM 4443 N N . GLY A 1 592 ? -4.521 14.371 21.168 1.00 86.75 592 GLY A N 1
ATOM 4444 C CA . GLY A 1 592 ? -4.798 15.105 19.930 1.00 86.75 592 GLY A CA 1
ATOM 4445 C C . GLY A 1 592 ? -6.241 15.611 19.828 1.00 86.75 592 GLY A C 1
ATOM 4446 O O . GLY A 1 592 ? -6.473 16.659 19.237 1.00 86.75 592 GLY A O 1
ATOM 4447 N N . TYR A 1 593 ? -7.206 14.909 20.436 1.00 92.38 593 TYR A N 1
ATOM 4448 C CA . TYR A 1 593 ? -8.579 15.400 20.566 1.00 92.38 593 TYR A CA 1
ATOM 4449 C C . TYR A 1 593 ? -8.669 16.505 21.626 1.00 92.38 593 TYR A C 1
ATOM 4451 O O . TYR A 1 593 ? -9.245 17.558 21.367 1.00 92.38 593 TYR A O 1
ATOM 4459 N N . ALA A 1 594 ? -8.075 16.290 22.804 1.00 91.75 594 ALA A N 1
ATOM 4460 C CA . ALA A 1 594 ? -8.092 17.255 23.902 1.00 91.75 594 ALA A CA 1
ATOM 4461 C C . ALA A 1 594 ? -7.449 18.602 23.527 1.00 91.75 594 ALA A C 1
ATOM 4463 O O . ALA A 1 594 ? -7.976 19.654 23.877 1.00 91.75 594 ALA A O 1
ATOM 4464 N N . GLU A 1 595 ? -6.364 18.580 22.751 1.00 89.88 595 GLU A N 1
ATOM 4465 C CA . GLU A 1 595 ? -5.720 19.770 22.181 1.00 89.88 595 GLU A CA 1
ATOM 4466 C C . GLU A 1 595 ? -6.662 20.570 21.269 1.00 89.88 595 GLU A C 1
ATOM 4468 O O . GLU A 1 595 ? -6.570 21.795 21.212 1.00 89.88 595 GLU A O 1
ATOM 4473 N N . MET A 1 596 ? -7.557 19.890 20.546 1.00 90.19 596 MET A N 1
ATOM 4474 C CA . MET A 1 596 ? -8.488 20.524 19.608 1.00 90.19 596 MET A CA 1
ATOM 4475 C C . MET A 1 596 ? -9.758 21.029 20.289 1.00 90.19 596 MET A C 1
ATOM 4477 O O . MET A 1 596 ? -10.207 22.144 20.026 1.00 90.19 596 MET A O 1
ATOM 4481 N N . HIS A 1 597 ? -10.360 20.193 21.133 1.00 93.62 597 HIS A N 1
ATOM 4482 C CA . HIS A 1 597 ? -11.736 20.372 21.603 1.00 93.62 597 HIS A CA 1
ATOM 4483 C C . HIS A 1 597 ? -11.856 20.546 23.117 1.00 93.62 597 HIS A C 1
ATOM 4485 O O . HIS A 1 597 ? -12.935 20.911 23.594 1.00 93.62 597 HIS A O 1
ATOM 4491 N N . GLY A 1 598 ? -10.763 20.334 23.855 1.00 93.00 598 GLY A N 1
ATOM 4492 C CA . GLY A 1 598 ? -10.733 20.269 25.313 1.00 93.00 598 GLY A CA 1
ATOM 4493 C C . GLY A 1 598 ? -11.205 18.920 25.863 1.00 93.00 598 GLY A C 1
ATOM 4494 O O . GLY A 1 598 ? -11.440 17.959 25.132 1.00 93.00 598 GLY A O 1
ATOM 4495 N N . THR A 1 599 ? -11.356 18.853 27.186 1.00 94.31 599 THR A N 1
ATOM 4496 C CA . THR A 1 599 ? -11.803 17.651 27.916 1.00 94.31 599 THR A CA 1
ATOM 4497 C C . THR A 1 599 ? -13.118 17.850 28.671 1.00 94.31 599 THR A C 1
ATOM 4499 O O . THR A 1 599 ? -13.495 17.021 29.493 1.00 94.31 599 THR A O 1
ATOM 4502 N N . SER A 1 600 ? -13.852 18.931 28.399 1.00 92.50 600 SER A N 1
ATOM 4503 C CA . SER A 1 600 ? -15.096 19.262 29.108 1.00 92.50 600 SER A CA 1
ATOM 4504 C C . SER A 1 600 ? -16.250 18.291 28.840 1.00 92.50 600 SER A C 1
ATOM 4506 O O . SER A 1 600 ? -17.199 18.259 29.617 1.00 92.50 600 SER A O 1
ATOM 4508 N N . GLU A 1 601 ? -16.185 17.507 27.761 1.00 92.44 601 GLU A N 1
ATOM 4509 C CA . GLU A 1 601 ? -17.240 16.558 27.388 1.00 92.44 601 GLU A CA 1
ATOM 4510 C C . GLU A 1 601 ? -17.243 15.293 28.251 1.00 92.44 601 GLU A C 1
ATOM 4512 O O . GLU A 1 601 ? -18.283 14.653 28.373 1.00 92.44 601 GLU A O 1
ATOM 4517 N N . VAL A 1 602 ? -16.121 14.924 28.883 1.00 92.19 602 VAL A N 1
ATOM 4518 C CA . VAL A 1 602 ? -16.072 13.700 29.694 1.00 92.19 602 VAL A CA 1
ATOM 4519 C C . VAL A 1 602 ? -16.597 13.908 31.107 1.00 92.19 602 VAL A C 1
ATOM 4521 O O . VAL A 1 602 ? -16.302 14.897 31.777 1.00 92.19 602 VAL A O 1
ATOM 4524 N N . GLN A 1 603 ? -17.323 12.906 31.597 1.00 89.62 603 GLN A N 1
ATOM 4525 C CA . GLN A 1 603 ? -17.914 12.908 32.934 1.00 89.62 603 GLN A CA 1
ATOM 4526 C C . GLN A 1 603 ? -17.547 11.631 33.711 1.00 89.62 603 GLN A C 1
ATOM 4528 O O . GLN A 1 603 ? -17.296 10.588 33.101 1.00 89.62 603 GLN A O 1
ATOM 4533 N N . PRO A 1 604 ? -17.467 11.674 35.054 1.00 88.50 604 PRO A N 1
ATOM 4534 C CA . PRO A 1 604 ? -17.221 10.478 35.852 1.00 88.50 604 PRO A CA 1
ATOM 4535 C C . PRO A 1 604 ? -18.423 9.529 35.832 1.00 88.50 604 PRO A C 1
ATOM 4537 O O . PRO A 1 604 ? -19.549 9.932 36.113 1.00 88.50 604 PRO A O 1
ATOM 4540 N N . VAL A 1 605 ? -18.163 8.239 35.614 1.00 86.25 605 VAL A N 1
ATOM 4541 C CA . VAL A 1 605 ? -19.168 7.178 35.767 1.00 86.25 605 VAL A CA 1
ATOM 4542 C C . VAL A 1 605 ? -19.196 6.724 37.223 1.00 86.25 605 VAL A C 1
ATOM 4544 O O . VAL A 1 605 ? -18.176 6.273 37.756 1.00 86.25 605 VAL A O 1
ATOM 4547 N N . ARG A 1 606 ? -20.361 6.810 37.868 1.00 80.81 606 ARG A N 1
ATOM 4548 C CA . ARG A 1 606 ? -20.594 6.263 39.215 1.00 80.81 606 ARG A CA 1
ATOM 4549 C C . ARG A 1 606 ? -21.049 4.801 39.119 1.00 80.81 606 ARG A C 1
ATOM 4551 O O . ARG A 1 606 ? -21.630 4.397 38.119 1.00 80.81 606 ARG A O 1
ATOM 4558 N N . THR A 1 607 ? -20.770 3.997 40.140 1.00 63.91 607 THR A N 1
ATOM 4559 C CA . THR A 1 607 ? -21.193 2.588 40.208 1.00 63.91 607 THR A CA 1
ATOM 4560 C C . THR A 1 607 ? -22.713 2.460 40.044 1.00 63.91 607 THR A C 1
ATOM 4562 O O . THR A 1 607 ? -23.462 3.132 40.747 1.00 63.91 607 THR A O 1
ATOM 4565 N N . GLY A 1 608 ? -23.162 1.613 39.110 1.00 55.38 608 GLY A N 1
ATOM 4566 C CA . GLY A 1 608 ? -24.586 1.426 38.789 1.00 55.38 608 GLY A CA 1
ATOM 4567 C C . GLY A 1 608 ? -25.203 2.496 37.875 1.00 55.38 608 GLY A C 1
ATOM 4568 O O . GLY A 1 608 ? -26.417 2.503 37.698 1.00 55.38 608 GLY A O 1
ATOM 4569 N N . ALA A 1 609 ? -24.408 3.412 37.308 1.00 49.97 609 ALA A N 1
ATOM 4570 C CA . ALA A 1 609 ? -24.905 4.421 36.377 1.00 49.97 609 ALA A CA 1
ATOM 4571 C C . ALA A 1 609 ? -25.091 3.860 34.955 1.00 49.97 609 ALA A C 1
ATOM 4573 O O . ALA A 1 609 ? -24.189 3.235 34.395 1.00 49.97 609 ALA A O 1
ATOM 4574 N N . ILE A 1 610 ? -26.244 4.158 34.356 1.00 52.88 610 ILE A N 1
ATOM 4575 C CA . ILE A 1 610 ? -26.444 4.130 32.903 1.00 52.88 610 ILE A CA 1
ATOM 4576 C C . ILE A 1 610 ? -25.740 5.380 32.347 1.00 52.88 610 ILE A C 1
ATOM 4578 O O . ILE A 1 610 ? -25.823 6.446 32.963 1.00 52.88 610 ILE A O 1
ATOM 4582 N N . SER A 1 611 ? -25.004 5.249 31.237 1.00 49.84 611 SER A N 1
ATOM 4583 C CA . SER A 1 611 ? -24.391 6.393 30.537 1.00 49.84 611 SER A CA 1
ATOM 4584 C C . SER A 1 611 ? -25.455 7.470 30.269 1.00 49.84 611 SER A C 1
ATOM 4586 O O . SER A 1 611 ? -26.609 7.086 30.043 1.00 49.84 611 SER A O 1
ATOM 4588 N N . PRO A 1 612 ? -25.144 8.783 30.312 1.00 43.50 612 PRO A N 1
ATOM 4589 C CA . PRO A 1 612 ? -26.139 9.799 29.985 1.00 43.50 612 PRO A CA 1
ATOM 4590 C C . PRO A 1 612 ? -26.751 9.476 28.617 1.00 43.50 612 PRO A C 1
ATOM 4592 O O . PRO A 1 612 ? -26.036 9.361 27.622 1.00 43.50 612 PRO A O 1
ATOM 4595 N N . GLN A 1 613 ? -28.069 9.262 28.579 1.00 48.44 613 GLN A N 1
ATOM 4596 C CA . GLN A 1 613 ? -28.777 9.350 27.309 1.00 48.44 613 GLN A CA 1
ATOM 4597 C C . GLN A 1 613 ? -28.688 10.805 26.828 1.00 48.44 613 GLN A C 1
ATOM 4599 O O . GLN A 1 613 ? -28.674 11.697 27.683 1.00 48.44 613 GLN A O 1
ATOM 4604 N N . PRO A 1 614 ? -28.540 11.022 25.508 1.00 43.81 614 PRO A N 1
ATOM 4605 C CA . PRO A 1 614 ? -28.355 12.352 24.935 1.00 43.81 614 PRO A CA 1
ATOM 4606 C C . PRO A 1 614 ? -29.431 13.354 25.363 1.00 43.81 614 PRO A C 1
ATOM 4608 O O . PRO A 1 614 ? -30.601 12.939 25.542 1.00 43.81 614 PRO A O 1
#

Nearest PDB structures (foldseek):
  6efn-assembly1_A-2  TM=8.422E-01  e=1.347E-09  Bacillus subtilis subsp. subtilis str. 168
  7voc-assembly1_C  TM=7.248E-01  e=6.535E-10  Streptomyces griseochromogenes
  7tom-assembly1_A  TM=8.309E-01  e=2.714E-08  Methanocaldococcus jannaschii
  7tol-assembly1_A  TM=8.407E-01  e=5.003E-08  Methanocaldococcus jannaschii
  8pty-assembly1_C  TM=6.808E-01  e=5.407E-04  Homo sapiens

Foldseek 3Di:
DDDPDPDDQAQEQEQAQAADAPWDFQFDPQHDPCRVVDTQDPVNSLVSLLVRLVSVHQEYEYEHHALLVDPCSLVSLLSNVVSPRNAYEYEHCLLNAALVNLLSNVVSHHAEYAHEFAAQDQLSCVRRVHRCSNVSSLNSVVSNLVSVHQYEYEHEQWDSRLVRLLPPQVNCCVSPNLSHLAYEYAYDLDGNNRNRHDAQLSSVVSVLSNVVSNLLRVHHYEYDPNHQHDQFSDDPLSGPLLRAAFEQPPDADPQADDDPLLVQAPSSNRTNHGGPSGDDDPGTHHHDDLQSNVSRYDPHDLVVVCLVQQWDWWWDWALVAIAIEIEGAQAAAASFDALLDPGNNSRGGDDPVSSLVSLLVCLVVLHAYEYEHNALVSRPCSLVSLLSNQVRHPDAYEYEHQLLVLLPLVVLVSNVVSRHAAYEHEAAALDQVLRCVRRVRHPSNVSSLSSLLSCLVSNHAYEYEYADWLSHLVGLLVVLVVCVPRVPRYAYEYFYRFCLDSNRDLDCSGHPDLVVNLLSQQNNVVVCVVSVHHYDHLLTPRHDFLLSRAWASPRLLSIDFDDPCSSVPQADAPPQLPQASSSRSGRHHGVRVCVRPNRVPGHHHDPPDHRDDD

Secondary structure (DSSP, 8-state):
--PPP-----SEEEEEEE---S---TT-SS--GGGGT-PPPHHHHHHHHHHHHHTT-SEEEEEES-GGG-TTHHHHHHHHHHTT-SEEEEEE--TT--HHHHHHHHHTT--EEEEE-SSSSGGGHHHHT-TTHHHHHHHHHHHHHHTT-EEEEEEE--TTTHHHHHHHHHHHHHHHTT-EEEEEEE--S--SSGGGPPPHHHHHHHHHHHHHHHHHTT--EEE-TT----GGGS-TTT--GGG--B-TT----TTEE--GGGGG-TTTTT---EETTSPPPS------SHHHHHHHB-SS-HHHHHHHHSEEEEEEEETTEEEEEEEEES----S---TT--S-TTSPPPPHHHHHHHHHHHHHTT-EEEEESS-GGG-TTHHHHHHHHHHH-SSPEEEEE--GGGGSHHHHHHHHHTTEEEEEEE---SSHHHHHHHHT-TTHHHHHHHHHHHHHHTT-EEEEEEEE-TTTGGGHHHHHHHHHHHSTT-EEEEEE----STTS---TTTS--HHHHHHHHHHHHHHHHHHT--EE-TTSTTS--GGGS-S--HHHHTSPPPPTTTTTT-EE--GGGGG-TTTTT---EEHHHHHHH-STT--PPPTTPPPPP-

Solvent-accessible surface area (backbone atoms only — not comparable to full-atom values): 32706 Å² total; per-residue (Å²): 134,84,69,82,74,84,78,85,61,49,62,59,28,78,32,69,51,26,44,44,50,92,54,63,43,42,64,45,78,84,72,57,92,68,32,72,78,56,80,61,51,72,68,60,39,51,52,45,46,53,51,37,47,70,56,65,27,50,25,38,29,42,22,57,36,28,34,73,78,44,90,59,43,44,58,52,39,31,47,38,42,73,63,63,31,77,32,31,32,38,39,32,56,33,53,78,33,44,56,72,52,24,40,47,32,34,76,26,45,41,45,32,39,37,35,53,49,39,33,74,51,70,77,40,17,70,51,30,63,26,89,66,38,45,65,30,19,53,50,12,50,52,22,28,50,75,47,69,28,44,34,32,40,35,29,51,49,30,58,86,20,29,66,38,41,30,55,24,44,57,53,45,38,73,78,55,48,83,60,57,68,31,43,29,43,30,33,71,92,59,36,70,38,65,84,36,57,56,55,69,61,59,41,44,53,33,51,48,48,26,49,54,39,12,56,76,65,74,41,48,70,40,54,36,92,82,33,61,82,53,76,33,69,31,51,93,89,73,46,68,46,60,54,42,81,28,34,79,76,60,68,88,44,89,66,30,38,80,57,83,63,40,81,72,20,75,45,46,88,33,49,60,53,44,50,64,90,51,77,82,65,94,69,73,36,53,42,60,58,68,60,57,36,49,57,30,42,48,94,53,54,72,64,60,50,44,67,61,58,34,57,40,84,45,65,51,69,35,85,94,36,79,43,53,29,38,38,34,31,63,28,16,50,47,90,58,59,40,62,73,46,70,64,67,44,49,46,77,60,60,56,67,67,58,46,52,49,50,43,49,54,35,18,78,70,68,28,33,47,30,44,21,42,43,30,28,85,77,35,96,54,43,44,59,50,36,30,54,38,46,76,46,24,99,48,73,33,30,39,41,32,55,35,46,74,30,48,40,55,66,58,45,49,50,34,43,75,26,42,47,40,30,34,43,32,55,49,51,42,64,46,54,71,45,22,14,68,52,27,67,27,82,78,42,44,66,32,21,52,45,10,49,48,42,38,53,75,71,67,33,49,42,30,37,34,32,62,42,27,52,83,31,46,90,31,50,48,53,31,53,52,47,42,56,73,75,43,71,86,41,35,40,30,45,31,48,54,60,35,83,44,85,61,1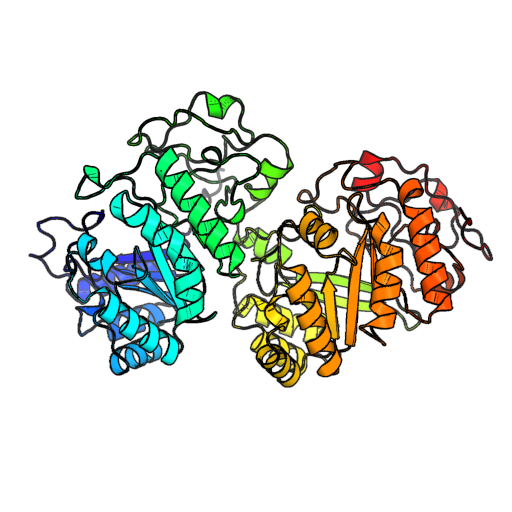9,64,94,38,64,71,48,40,54,56,66,82,73,48,43,62,50,52,35,52,30,53,53,50,21,63,75,73,71,43,53,76,47,41,46,76,38,99,42,24,54,38,63,56,67,43,63,53,78,46,68,76,57,72,63,36,54,65,63,63,86,70,73,66,73,72,51,42,42,74,57,80,52,41,80,74,20,71,53,46,56,50,36,82,37,48,45,41,49,42,36,76,74,74,49,68,83,87,62,55,53,40,55,87,92,50,65,33,75,75,129

Sequence (614 aa):
MTGPSPTFTPRTAAVVANRRCNQACSFCEERAETDDEVPIDARSTAARLKEAAGTGAEEICVTGGEPTLRTDLPLLVAGAKKLGARRVVLETNATLVDETRAEKLRAAGLDVARVHISGWGDAVDAITKDAGGFSASLRGIRALIAAGVELEIVCVVVRSTAELVSAMPEAIVRDLGTAVRALIIAVPLSTRDPDELLSLEEAAAAALRTEGAARAVDLPTQLHPRSTLVPCLFSARERPHHWFSLPPSVLPDESRMRTAACASCEVAQRCGGIPKSAAEPRVLHPVRGEKARRRLTLVGSVRDQIDRELVSPNLNMTERGKVYEEIIRTNFRCNQSCRFCFVSTHLPDPRDEAVRAAIRSAGERGARIALSGGEPTLSPRLAEYIRLASEVSNQPIQLQTNAIRLDDSALVRELVDAGLREAFVSLHGATAETSDAVTEAPGTFARTVVGLDNLMEAGVHVTLNFVVCGKNLHELVALVRLARTRWRGADLNISFVAPSTDLVPRDPALVPRYSEALPVIAEAVALAGEIGVHITGFESMCGLPLCLVPGSLERYATLPDVPEGFDRGEFEKPTACSTCSLTRKCYGVRRGYAEMHGTSEVQPVRTGAISPQP

Radius of gyration: 26.52 Å; Cα contacts (8 Å, |Δi|>4): 1295; chains: 1; bounding box: 69×55×76 Å

pLDDT: mean 88.51, std 11.48, range [27.28, 98.69]

Mean predicted aligned error: 10.63 Å

=== Feature glossary ===
The record interleaves many kinds of information about one protein. Here is each kind framed as the question it answers.

Q: Are the domains correctly placed relative to each other?
A: Predicted aligned error is AlphaFold's pairwise confidence. Unlike pLDDT (per-residue), PAE is per-residue-pair and captures whether two parts of the structure are correctly placed relative to each other. Units are ångströms of expected positional error.

Q: Which residues are in helices, strands, or loops?
A: Eight-state secondary structure (DSSP): H is the canonical α-helix, G the tighter 3₁₀-helix, I the wider π-helix; E/B are β-structure, T and S are turns and bends, and '-' is everything else. DSSP derives these from the pattern of main-chain N–H···O=C hydrogen bonds, not from the sequence.

Q: What if only a Cα trace is available?
A: P-SEA three-state annotation labels each residue as helix, strand, or coil based purely on the geometry of the Cα trace. It serves as a fallback when the full backbone (and thus DSSP) is unavailable.

Q: What are the backbone torsion angles?
A: φ (phi) and ψ (psi) are the two rotatable backbone dihedrals per residue: φ is the C(i-1)–N–Cα–C torsion, ψ is the N–Cα–C–N(i+1) torsion, both in degrees on (−180°, 180°]. α-helical residues cluster near (−60°, −45°); β-strand residues near (−120°, +130°). A Ramachandran plot is simply a scatter of (φ, ψ) for every residue.

Q: What known structures does this most resemble?
A: Structural nearest neighbors (via Foldseek easy-search vs the PDB). Reported per hit: target PDB id, E-value, and alignment TM-score. A TM-score above ~0.5 is the conventional threshold for 'same fold'.

Q: What family and function is it annotated with?
A: Database cross-references. InterPro integrates a dozen domain/family signature databases into unified entries with residue-range hits. GO terms attach function/process/location labels with evidence codes. CATH codes position the fold in a four-level structural taxonomy. Organism is the NCBI-taxonomy species name.

Q: Which residues are buried vs exposed?
A: Solvent accessibility: the surface area of each residue that a 1.4 Å water probe can touch, in Å². When only backbone atoms are present the absolute values are lower than full-atom SASA (side chains contribute most of the area) and are flagged as backbone-only.

Q: What do the diagnostic plots show?
A: Three diagnostic plots accompany the record. The Cα contact map visualizes the tertiary structure as a 2D adjacency matrix (8 Å cutoff, sequence-local contacts suppressed). The Ramachandran plot shows the distribution of backbone (φ, ψ) torsions, with points in the α and β basins reflecting secondary structure content. The PAE plot shows AlphaFold's inter-residue confidence as a color matrix.

Q: What is the amino-acid chain?
A: The amino-acid sequence is the protein's primary structure: the linear order of residues from the N-terminus to the C-terminus, written in one-letter code. Everything else here — the 3D coordinates, the secondary structure, the domain annotations — is ultimately a consequence of this string.

Q: What do the rendered images show?
A: The six renders are orthographic views along the three Cartesian axes in both directions. Representation (cartoon, sticks, or surface) and color scheme (sequence-rainbow or by-chain) vary across proteins so the training set covers all the common visualization conventions.

Q: Where is each backbone atom in 3D?
A: The mmCIF table is the protein's shape written out atom by atom. For each backbone N, Cα, C, and carbonyl O, it records an (x, y, z) coordinate triple in Å plus the residue type, chain letter, and residue number.

Q: How mobile is each atom in the crystal?
A: For experimental (PDB) structures, the B-factor (temperature factor) quantifies the positional spread of each atom in the crystal — a combination of thermal vibration and static disorder — in units of Å². High B-factors mark flexible loops or poorly resolved regions; low B-factors mark the rigid, well-ordered core.

Q: How big and how compact is the whole molecule?
A: Three whole-structure scalars: the radius of gyration (RMS distance of Cα from centroid, in Å), the count of Cα–Cα contacts (pairs closer than 8 Å and separated by more than four residues in sequence — i.e. tertiary, not local, contacts), and the bounding-box dimensions. Together they distinguish compact globular folds from extended fibres or disordered chains.

Q: What does the local fold look like, residue by residue?
A: A 3Di character summarizes, for each residue, the relative orientation of the Cα frame of its nearest spatial neighbor. Because it encodes fold topology rather than chemistry, 3Di alignments detect remote structural similarity that sequence alignment misses.

Q: How confident is the AlphaFold model at each residue?
A: For AlphaFold models, the B-factor field carries pLDDT — the model's own estimate of local accuracy on a 0–100 scale. Regions with pLDDT<50 should be treated as essentially unmodeled; they often correspond to intrinsically disordered segments.